Protein AF-0000000085160856 (afdb_homodimer)

Sequence (768 aa):
MNTCNDEFLLESISYFDVLEQMQDGIFIVDRDFTIRYWNPAAEQILGYPAREVCGWACSTLGPLCKRDASGNPLCGEGICPLALSVKGGYTGRYPSYVFMRTADGREVPLSLSVSTLKNKEGQVVGGIGMFRDMSEEYGQLKLVSEIQKTMVTTEPFAVGHLRISTLFHPLEVTGGDYVEAFRTDTGLLVASSADATGHGVSAALFAMIYKTLFHGSLKSTYSPAKMLELINRDFIQTSTVEGYYLTASIIVMDPKKRTGYFASAGHPMALIFRRRHGVLVPEPIRERSFMIGMVENCKYQEIPFSLDPGDILFLASDGVYEAEDANGIPFEIEGVTAFFADWITEEERNLEDLYQVLKSRNPLGQLADDVSALMIESDNIEGLMNTCNDEFLLESISYFDVLEQMQDGIFIVDRDFTIRYWNPAAEQILGYPAREVCGWACSTLGPLCKRDASGNPLCGEGICPLALSVKGGYTGRYPSYVFMRTADGREVPLSLSVSTLKNKEGQVVGGIGMFRDMSEEYGQLKLVSEIQKTMVTTEPFAVGHLRISTLFHPLEVTGGDYVEAFRTDTGLLVASSADATGHGVSAALFAMIYKTLFHGSLKSTYSPAKMLELINRDFIQTSTVEGYYLTASIIVMDPKKRTGYFASAGHPMALIFRRRHGVLVPEPIRERSFMIGMVENCKYQEIPFSLDPGDILFLASDGVYEAEDANGIPFEIEGVTAFFADWITEEERNLEDLYQVLKSRNPLGQLADDVSALMIESDNIEGL

Secondary structure (DSSP, 8-state):
---S-HHHHHHH--HHHHHHT-SSEEEEEETT-BEEEE-HHHHHHH---HHHHTT-B-STTSTT--B-TTS-B--STTT-HHHHHHHH---EE-SS-EEEE-TTS-EEEEEEEEEEEE-TTS-EEEEEEEEEE-HHHHHHHHHHHHHHHTTS--S-EEETTEEEEEEEE-SSSS-SEEEEEEE-TTS-EEEEEEEESS-HHHHHHHHHHHHHHHHHHTTT---HHHHHHHHHHHHHHH---TT--EEEEEEEEETTTTEEEEEEEBPPPEEEEEEETTEEEEEEE----PPBTTSTT-----EEEE--TT-EEEEE-HHHHH-B-TTS-B-HHHHHHHHHTT--TTSS--HHHHHHHHHHTSTT---SS-EEEEEEEEPS----/-----HHHHHHH--HHHHHHT-SSEEEEEETT-BEEEE-HHHHHHH---HHHHTT-B-STTSTT--B-TTS-B--STTT-HHHHHHHH---EE-SS-EEEE-TTS-EEEEEEEEEEEE-TTS-EEEEEEEEEE-HHHHHHHHHHHHHHHTTS--S-EEETTEEEEEEEE-SSSS-SEEEEEEE-TTS-EEEEEEEESS-HHHHHHHHHHHHHHHHHHTTT---HHHHHHHHHHHHHHH---TT--EEEEEEEEETTTTEEEEEEEBPPPEEEEEEETTEEEEEEE----PPBTTSTT-----EEEE--TT-EEEEE-HHHHT-B-TTS-B-HHHHHHHHHTT--TTSS--HHHHHHHHHHTSTT---SS-EEEEEEEEPS----

Nearest PDB structures (foldseek):
  3es2-assembly1_A  TM=8.163E-01  e=1.462E-13  Pseudomonas aeruginosa
  3f79-assembly3_E  TM=7.948E-01  e=4.057E-13  Pseudomonas aeruginosa
  3f7a-assembly1_B  TM=8.160E-01  e=6.758E-13  Pseudomonas aeruginosa
  3f7a-assembly1_A  TM=8.160E-01  e=9.710E-12  Pseudomonas aeruginosa
  3f79-assembly1_A  TM=7.877E-01  e=6.909E-12  Pseudomonas aeruginosa

Foldseek 3Di:
DPDDPCVVCVPPHDVVNVQQPDQWWKWWAWLQQFTQDTHVNNCVVQVDDPVRRHRDHQACPDQFFKAAPVRHTQGDPPRNQFNCQLPPNDWFKDPAWIWGHHPVGDIFTKTKTKHFDADPVRHTTTMMIIIDGCRVVLVVLLVLLVVLVVQAPPDWDDAAQKIKDKDWDFLHSAALKGWDWDADPVRKIKIKIKGKPDTDPVSSVVSVLLSVLLVVLVVPDLQFQSSLLSSLQVCVVVDVDPPIFMKMKMWIGRNNQQKTKIKIAQFDWKWKFDQDPNWTDTDTDDFYHHTRNPDRSTTIDIDIDGDDAFMKIKGKGVLLQLQAAQVRHGCHPVVVRVVCGNPDPPPPDDCVVSLVVSLVRYPNSRGPGIIMMMMMTGHNDDND/DPDDPCVVCVPPHDVVNVQQPDQWWKWWAWLQQFTQDTHVNNCVQQVDDPVRRHRDHQACPDQFFKAAPVRHTQGDPPRNQFNCQLPPNDWFKDPAWIWGHHPVGDIFTKTKTKHFDADPVRHTTTMMIIIDGCRPVLVVLLVLLVVLVVQADPDWDDAAQKIKDKDWDFLHSAALKGWDWDADPVRKIKIKIKGKPDTDPVSSVVSVLLSVLLVVLVVPDLQFQVSLLSSLQVCCVVDVDPPIFMKMKMWIGRNNQQKTKIKIAQFDWKWKFDQDPNWTDTDTDDFYHHTRNPDRRTTIDIDIDGDDAFMKIKGKGVLLQLQAAQVRHGCHPVVVRVVCGNPDDPDPDDCVVSLVVSLVRYPNSRGPGIIMMMMMTGHNDDND

Organism: Gracilinema caldarium (strain ATCC 51460 / DSM 7334 / H1) (NCBI:txid744872)

Structure (mmCIF, N/CA/C/O backbone):
data_AF-0000000085160856-model_v1
#
loop_
_entity.id
_entity.type
_entity.pdbx_description
1 polymer 'PAS/PAC sensor protein'
#
loop_
_atom_site.group_PDB
_atom_site.id
_atom_site.type_symbol
_atom_site.label_atom_id
_atom_site.label_alt_id
_atom_site.label_comp_id
_atom_site.label_asym_id
_atom_site.label_entity_id
_atom_site.label_seq_id
_atom_site.pdbx_PDB_ins_code
_atom_site.Cartn_x
_atom_site.Cartn_y
_atom_site.Cartn_z
_atom_site.occupancy
_atom_site.B_iso_or_equiv
_atom_site.auth_seq_id
_atom_site.auth_comp_id
_atom_site.auth_asym_id
_atom_site.auth_atom_id
_atom_site.pdbx_PDB_model_num
ATOM 1 N N . MET A 1 1 ? 2.932 -41.906 -2.943 1 34.97 1 MET A N 1
ATOM 2 C CA . MET A 1 1 ? 1.975 -41.531 -3.98 1 34.97 1 MET A CA 1
ATOM 3 C C . MET A 1 1 ? 0.656 -41.062 -3.365 1 34.97 1 MET A C 1
ATOM 5 O O . MET A 1 1 ? -0.071 -41.875 -2.779 1 34.97 1 MET A O 1
ATOM 9 N N . ASN A 1 2 ? 0.631 -40.031 -2.766 1 43.91 2 ASN A N 1
ATOM 10 C CA . ASN A 1 2 ? -0.532 -39.375 -2.15 1 43.91 2 ASN A CA 1
ATOM 11 C C . ASN A 1 2 ? -1.707 -39.312 -3.121 1 43.91 2 ASN A C 1
ATOM 13 O O . ASN A 1 2 ? -1.988 -38.25 -3.678 1 43.91 2 ASN A O 1
ATOM 17 N N . THR A 1 3 ? -1.732 -40.219 -4.078 1 47.34 3 THR A N 1
ATOM 18 C CA . THR A 1 3 ? -2.492 -40.156 -5.32 1 47.34 3 THR A CA 1
ATOM 19 C C . THR A 1 3 ? -3.988 -40.062 -5.035 1 47.34 3 THR A C 1
ATOM 21 O O . THR A 1 3 ? -4.559 -40.938 -4.391 1 47.34 3 THR A O 1
ATOM 24 N N . CYS A 1 4 ? -4.418 -38.938 -4.648 1 52.81 4 CYS A N 1
ATOM 25 C CA . CYS A 1 4 ? -5.844 -38.781 -4.906 1 52.81 4 CYS A CA 1
ATOM 26 C C . CYS A 1 4 ? -6.297 -39.719 -6.031 1 52.81 4 CYS A C 1
ATOM 28 O O . CYS A 1 4 ? -5.484 -40.156 -6.84 1 52.81 4 CYS A O 1
ATOM 30 N N . ASN A 1 5 ? -7.629 -40.031 -6.137 1 50.84 5 ASN A N 1
ATOM 31 C CA . ASN A 1 5 ? -8.258 -40.969 -7.047 1 50.84 5 ASN A CA 1
ATOM 32 C C . ASN A 1 5 ? -7.727 -40.812 -8.469 1 50.84 5 ASN A C 1
ATOM 34 O O . ASN A 1 5 ? -8.039 -39.844 -9.156 1 50.84 5 ASN A O 1
ATOM 38 N N . ASP A 1 6 ? -6.512 -41.344 -8.711 1 53.41 6 ASP A N 1
ATOM 39 C CA . ASP A 1 6 ? -5.773 -41.625 -9.938 1 53.41 6 ASP A CA 1
ATOM 40 C C . ASP A 1 6 ? -6.723 -41.844 -11.117 1 53.41 6 ASP A C 1
ATOM 42 O O . ASP A 1 6 ? -6.438 -41.406 -12.234 1 53.41 6 ASP A O 1
ATOM 46 N N . GLU A 1 7 ? -7.75 -42.531 -10.711 1 54.31 7 GLU A N 1
ATOM 47 C CA . GLU A 1 7 ? -8.516 -42.969 -11.875 1 54.31 7 GLU A CA 1
ATOM 48 C C . GLU A 1 7 ? -9.148 -41.781 -12.594 1 54.31 7 GLU A C 1
ATOM 50 O O . GLU A 1 7 ? -9.234 -41.781 -13.828 1 54.31 7 GLU A O 1
ATOM 55 N N . PHE A 1 8 ? -9.562 -40.906 -11.914 1 49.81 8 PHE A N 1
ATOM 56 C CA . PHE A 1 8 ? -10.211 -39.781 -12.539 1 49.81 8 PHE A CA 1
ATOM 57 C C . PHE A 1 8 ? -9.242 -39.031 -13.453 1 49.81 8 PHE A C 1
ATOM 59 O O . PHE A 1 8 ? -9.547 -38.812 -14.633 1 49.81 8 PHE A O 1
ATOM 66 N N . LEU A 1 9 ? -8.062 -38.438 -12.875 1 57.94 9 LEU A N 1
ATOM 67 C CA . LEU A 1 9 ? -7.125 -37.719 -13.719 1 57.94 9 LEU A CA 1
ATOM 68 C C . LEU A 1 9 ? -6.543 -38.625 -14.797 1 57.94 9 LEU A C 1
ATOM 70 O O . LEU A 1 9 ? -6.113 -38.156 -15.844 1 57.94 9 LEU A O 1
ATOM 74 N N . LEU A 1 10 ? -6.562 -39.938 -14.547 1 53.62 10 LEU A N 1
ATOM 75 C CA . LEU A 1 10 ? -5.969 -40.875 -15.477 1 53.62 10 LEU A CA 1
ATOM 76 C C . LEU A 1 10 ? -6.895 -41.125 -16.656 1 53.62 10 LEU A C 1
ATOM 78 O O . LEU A 1 10 ? -6.43 -41.406 -17.766 1 53.62 10 LEU A O 1
ATOM 82 N N . GLU A 1 11 ? -8.141 -41.031 -16.422 1 57 11 GLU A N 1
ATOM 83 C CA . GLU A 1 11 ? -8.992 -41.5 -17.516 1 57 11 GLU A CA 1
ATOM 84 C C . GLU A 1 11 ? -9.469 -40.312 -18.375 1 57 11 GLU A C 1
ATOM 86 O O . GLU A 1 11 ? -9.57 -40.438 -19.594 1 57 11 GLU A O 1
ATOM 91 N N . SER A 1 12 ? -9.641 -39.219 -17.75 1 59.31 12 SER A N 1
ATOM 92 C CA . SER A 1 12 ? -10.352 -38.188 -18.5 1 59.31 12 SER A CA 1
ATOM 93 C C . SER A 1 12 ? -9.438 -37 -18.812 1 59.31 12 SER A C 1
ATOM 95 O O . SER A 1 12 ? -9.688 -36.25 -19.766 1 59.31 12 SER A O 1
ATOM 97 N N . ILE A 1 13 ? -8.352 -36.875 -18.094 1 72.75 13 ILE A N 1
ATOM 98 C CA . ILE A 1 13 ? -7.512 -35.688 -18.25 1 72.75 13 ILE A CA 1
ATOM 99 C C . ILE A 1 13 ? -6.055 -36.062 -17.969 1 72.75 13 ILE A C 1
ATOM 101 O O . ILE A 1 13 ? -5.773 -36.938 -17.156 1 72.75 13 ILE A O 1
ATOM 105 N N . SER A 1 14 ? -5.168 -35.469 -18.812 1 79.19 14 SER A N 1
ATOM 106 C CA . SER A 1 14 ? -3.752 -35.594 -18.5 1 79.19 14 SER A CA 1
ATOM 107 C C . SER A 1 14 ? -3.26 -34.406 -17.672 1 79.19 14 SER A C 1
ATOM 109 O O . SER A 1 14 ? -3.879 -33.344 -17.688 1 79.19 14 SER A O 1
ATOM 111 N N . TYR A 1 15 ? -2.236 -34.656 -16.891 1 84.88 15 TYR A N 1
ATOM 112 C CA . TYR A 1 15 ? -1.632 -33.562 -16.125 1 84.88 15 TYR A CA 1
ATOM 113 C C . TYR A 1 15 ? -1.113 -32.469 -17.047 1 84.88 15 TYR A C 1
ATOM 115 O O . TYR A 1 15 ? -0.994 -31.297 -16.641 1 84.88 15 TYR A O 1
ATOM 123 N N . PHE A 1 16 ? -0.805 -32.875 -18.219 1 84.56 16 PHE A N 1
ATOM 124 C CA . PHE A 1 16 ? -0.501 -31.891 -19.25 1 84.56 16 PHE A CA 1
ATOM 125 C C . PHE A 1 16 ? -1.675 -30.938 -19.453 1 84.56 16 PHE A C 1
ATOM 127 O O . PHE A 1 16 ? -1.49 -29.719 -19.531 1 84.56 16 PHE A O 1
ATOM 134 N N . ASP A 1 17 ? -2.857 -31.5 -19.547 1 86.19 17 ASP A N 1
ATOM 135 C CA . ASP A 1 17 ? -4.059 -30.688 -19.734 1 86.19 17 ASP A CA 1
ATOM 136 C C . ASP A 1 17 ? -4.242 -29.703 -18.578 1 86.19 17 ASP A C 1
ATOM 138 O O . ASP A 1 17 ? -4.711 -28.578 -18.797 1 86.19 17 ASP A O 1
ATOM 142 N N . VAL A 1 18 ? -3.867 -30.094 -17.438 1 87.88 18 VAL A N 1
ATOM 143 C CA . VAL A 1 18 ? -3.986 -29.234 -16.25 1 87.88 18 VAL A CA 1
ATOM 144 C C . VAL A 1 18 ? -3.074 -28.016 -16.406 1 87.88 18 VAL A C 1
ATOM 146 O O . VAL A 1 18 ? -3.523 -26.875 -16.281 1 87.88 18 VAL A O 1
ATOM 149 N N . LEU A 1 19 ? -1.826 -28.219 -16.734 1 90.38 19 LEU A N 1
ATOM 150 C CA . LEU A 1 19 ? -0.858 -27.141 -16.906 1 90.38 19 LEU A CA 1
ATOM 151 C C . LEU A 1 19 ? -1.303 -26.188 -18 1 90.38 19 LEU A C 1
ATOM 153 O O . LEU A 1 19 ? -1.124 -24.969 -17.875 1 90.38 19 LEU A O 1
ATOM 157 N N . GLU A 1 20 ? -1.947 -26.766 -19.016 1 90.31 20 GLU A N 1
ATOM 158 C CA . GLU A 1 20 ? -2.377 -25.984 -20.156 1 90.31 20 GLU A CA 1
ATOM 159 C C . GLU A 1 20 ? -3.527 -25.047 -19.797 1 90.31 20 GLU A C 1
ATOM 161 O O . GLU A 1 20 ? -3.764 -24.062 -20.484 1 90.31 20 GLU A O 1
ATOM 166 N N . GLN A 1 21 ? -4.184 -25.406 -18.766 1 88.81 21 GLN A N 1
ATOM 167 C CA . GLN A 1 21 ? -5.398 -24.656 -18.469 1 88.81 21 GLN A CA 1
ATOM 168 C C . GLN A 1 21 ? -5.25 -23.844 -17.188 1 88.81 21 GLN A C 1
ATOM 170 O O . GLN A 1 21 ? -6.23 -23.312 -16.672 1 88.81 21 GLN A O 1
ATOM 175 N N . MET A 1 22 ? -4.031 -23.734 -16.703 1 91.06 22 MET A N 1
ATOM 176 C CA . MET A 1 22 ? -3.738 -22.875 -15.555 1 91.06 22 MET A CA 1
ATOM 177 C C . MET A 1 22 ? -3.646 -21.422 -15.984 1 91.06 22 MET A C 1
ATOM 179 O O . MET A 1 22 ? -3.434 -21.125 -17.156 1 91.06 22 MET A O 1
ATOM 183 N N . GLN A 1 23 ? -3.756 -20.531 -14.969 1 91 23 GLN A N 1
ATOM 184 C CA . GLN A 1 23 ? -3.912 -19.109 -15.289 1 91 23 GLN A CA 1
ATOM 185 C C . GLN A 1 23 ? -2.586 -18.375 -15.156 1 91 23 GLN A C 1
ATOM 187 O O . GLN A 1 23 ? -2.441 -17.25 -15.656 1 91 23 GLN A O 1
ATOM 192 N N . ASP A 1 24 ? -1.649 -18.969 -14.508 1 93.5 24 ASP A N 1
ATOM 193 C CA . ASP A 1 24 ? -0.328 -18.344 -14.398 1 93.5 24 ASP A CA 1
ATOM 194 C C . ASP A 1 24 ? 0.625 -18.922 -15.453 1 93.5 24 ASP A C 1
ATOM 196 O O . ASP A 1 24 ? 0.447 -20.047 -15.914 1 93.5 24 ASP A O 1
ATOM 200 N N . GLY A 1 25 ? 1.523 -18.031 -15.805 1 95.38 25 GLY A N 1
ATOM 201 C CA . GLY A 1 25 ? 2.533 -18.516 -16.734 1 95.38 25 GLY A CA 1
ATOM 202 C C . GLY A 1 25 ? 3.447 -19.562 -16.125 1 95.38 25 GLY A C 1
ATOM 203 O O . GLY A 1 25 ? 3.902 -19.406 -14.984 1 95.38 25 GLY A O 1
ATOM 204 N N . ILE A 1 26 ? 3.666 -20.625 -16.906 1 95.06 26 ILE A N 1
ATOM 205 C CA . ILE A 1 26 ? 4.547 -21.703 -16.484 1 95.06 26 ILE A CA 1
ATOM 206 C C . ILE A 1 26 ? 5.543 -22.031 -17.594 1 95.06 26 ILE A C 1
ATOM 208 O O . ILE A 1 26 ? 5.16 -22.156 -18.766 1 95.06 26 ILE A O 1
ATOM 212 N N . PHE A 1 27 ? 6.777 -22.203 -17.188 1 93.69 27 PHE A N 1
ATOM 213 C CA . PHE A 1 27 ? 7.781 -22.672 -18.141 1 93.69 27 PHE A CA 1
ATOM 214 C C . PHE A 1 27 ? 8.766 -23.609 -17.453 1 93.69 27 PHE A C 1
ATOM 216 O O . PHE A 1 27 ? 8.945 -23.562 -16.234 1 93.69 27 PHE A O 1
ATOM 223 N N . ILE A 1 28 ? 9.289 -24.469 -18.234 1 92.5 28 ILE A N 1
ATOM 224 C CA . ILE A 1 28 ? 10.258 -25.453 -17.75 1 92.5 28 ILE A CA 1
ATOM 225 C C . ILE A 1 28 ? 11.539 -25.344 -18.578 1 92.5 28 ILE A C 1
ATOM 227 O O . ILE A 1 28 ? 11.492 -25.234 -19.812 1 92.5 28 ILE A O 1
ATOM 231 N N . VAL A 1 29 ? 12.602 -25.359 -17.844 1 90.5 29 VAL A N 1
ATOM 232 C CA . VAL A 1 29 ? 13.898 -25.406 -18.516 1 90.5 29 VAL A CA 1
ATOM 233 C C . VAL A 1 29 ? 14.625 -26.703 -18.156 1 90.5 29 VAL A C 1
ATOM 235 O O . VAL A 1 29 ? 14.375 -27.281 -17.109 1 90.5 29 VAL A O 1
ATOM 238 N N . ASP A 1 30 ? 15.492 -27.109 -19.094 1 88.81 30 ASP A N 1
ATOM 239 C CA . ASP A 1 30 ? 16.359 -28.234 -18.781 1 88.81 30 ASP A CA 1
ATOM 240 C C . ASP A 1 30 ? 17.625 -27.781 -18.078 1 88.81 30 ASP A C 1
ATOM 242 O O . ASP A 1 30 ? 17.734 -26.625 -17.656 1 88.81 30 ASP A O 1
ATOM 246 N N . ARG A 1 31 ? 18.578 -28.656 -17.844 1 87.06 31 ARG A N 1
ATOM 247 C CA . ARG A 1 31 ? 19.781 -28.375 -17.078 1 87.06 31 ARG A CA 1
ATOM 248 C C . ARG A 1 31 ? 20.656 -27.344 -17.781 1 87.06 31 ARG A C 1
ATOM 250 O O . ARG A 1 31 ? 21.484 -26.688 -17.156 1 87.06 31 ARG A O 1
ATOM 257 N N . ASP A 1 32 ? 20.5 -27.234 -19.078 1 86 32 ASP A N 1
ATOM 258 C CA . ASP A 1 32 ? 21.281 -26.281 -19.859 1 86 32 ASP A CA 1
ATOM 259 C C . ASP A 1 32 ? 20.516 -24.969 -20.047 1 86 32 ASP A C 1
ATOM 261 O O . ASP A 1 32 ? 20.906 -24.125 -20.844 1 86 32 ASP A O 1
ATOM 265 N N . PHE A 1 33 ? 19.281 -24.875 -19.484 1 88.44 33 PHE A N 1
ATOM 266 C CA . PHE A 1 33 ? 18.453 -23.672 -19.453 1 88.44 33 PHE A CA 1
ATOM 267 C C . PHE A 1 33 ? 17.797 -23.422 -20.812 1 88.44 33 PHE A C 1
ATOM 269 O O . PHE A 1 33 ? 17.594 -22.281 -21.203 1 88.44 33 PHE A O 1
ATOM 276 N N . THR A 1 34 ? 17.656 -24.516 -21.453 1 89.06 34 THR A N 1
ATOM 277 C CA . THR A 1 34 ? 16.812 -24.453 -22.656 1 89.06 34 THR A CA 1
ATOM 278 C C . THR A 1 34 ? 15.344 -24.609 -22.281 1 89.06 34 THR A C 1
ATOM 280 O O . THR A 1 34 ? 14.977 -25.531 -21.547 1 89.06 34 THR A O 1
ATOM 283 N N . ILE A 1 35 ? 14.516 -23.766 -22.766 1 91.5 35 ILE A N 1
ATOM 284 C CA . ILE A 1 35 ? 13.086 -23.828 -22.453 1 91.5 35 ILE A CA 1
ATOM 285 C C . ILE A 1 35 ? 12.453 -25.031 -23.141 1 91.5 35 ILE A C 1
ATOM 287 O O . ILE A 1 35 ? 12.547 -25.172 -24.375 1 91.5 35 ILE A O 1
ATOM 291 N N . ARG A 1 36 ? 11.797 -25.844 -22.359 1 91 36 ARG A N 1
ATOM 292 C CA . ARG A 1 36 ? 11.25 -27.094 -22.875 1 91 36 ARG A CA 1
ATOM 293 C C . ARG A 1 36 ? 9.727 -27.094 -22.797 1 91 36 ARG A C 1
ATOM 295 O O . ARG A 1 36 ? 9.07 -27.953 -23.391 1 91 36 ARG A O 1
ATOM 302 N N . TYR A 1 37 ? 9.234 -26.156 -22.094 1 91.88 37 TYR A N 1
ATOM 303 C CA . TYR A 1 37 ? 7.789 -26.047 -21.938 1 91.88 37 TYR A CA 1
ATOM 304 C C . TYR A 1 37 ? 7.375 -24.609 -21.703 1 91.88 37 TYR A C 1
ATOM 306 O O . TYR A 1 37 ? 8.078 -23.859 -21.031 1 91.88 37 TYR A O 1
ATOM 314 N N . TRP A 1 38 ? 6.32 -24.312 -22.266 1 94.19 38 TRP A N 1
ATOM 315 C CA . TRP A 1 38 ? 5.715 -22.984 -22.234 1 94.19 38 TRP A CA 1
ATOM 316 C C . TRP A 1 38 ? 4.195 -23.078 -22.344 1 94.19 38 TRP A C 1
ATOM 318 O O . TRP A 1 38 ? 3.666 -23.578 -23.344 1 94.19 38 TRP A O 1
ATOM 328 N N . ASN A 1 39 ? 3.494 -22.672 -21.266 1 93.88 39 ASN A N 1
ATOM 329 C CA . ASN A 1 39 ? 2.061 -22.938 -21.297 1 93.88 39 ASN A CA 1
ATOM 330 C C . ASN A 1 39 ? 1.289 -21.781 -21.938 1 93.88 39 ASN A C 1
ATOM 332 O O . ASN A 1 39 ? 1.854 -20.719 -22.188 1 93.88 39 ASN A O 1
ATOM 336 N N . PRO A 1 40 ? 0.016 -21.969 -22.203 1 94.38 40 PRO A N 1
ATOM 337 C CA . PRO A 1 40 ? -0.807 -20.953 -22.875 1 94.38 40 PRO A CA 1
ATOM 338 C C . PRO A 1 40 ? -0.885 -19.656 -22.078 1 94.38 40 PRO A C 1
ATOM 340 O O . PRO A 1 40 ? -0.9 -18.562 -22.656 1 94.38 40 PRO A O 1
ATOM 343 N N . ALA A 1 41 ? -0.944 -19.75 -20.781 1 95.12 41 ALA A N 1
ATOM 344 C CA . ALA A 1 41 ? -0.984 -18.531 -19.969 1 95.12 41 ALA A CA 1
ATOM 345 C C . ALA A 1 41 ? 0.265 -17.688 -20.172 1 95.12 41 ALA A C 1
ATOM 347 O O . ALA A 1 41 ? 0.182 -16.469 -20.266 1 95.12 41 ALA A O 1
ATOM 348 N N . ALA A 1 42 ? 1.423 -18.328 -20.234 1 96.31 42 ALA A N 1
ATOM 349 C CA . ALA A 1 42 ? 2.666 -17.625 -20.516 1 96.31 42 ALA A CA 1
ATOM 350 C C . ALA A 1 42 ? 2.6 -16.922 -21.875 1 96.31 42 ALA A C 1
ATOM 352 O O . ALA A 1 42 ? 3.018 -15.766 -22.016 1 96.31 42 ALA A O 1
ATOM 353 N N . GLU A 1 43 ? 2.078 -17.625 -22.844 1 96.44 43 GLU A N 1
ATOM 354 C CA . GLU A 1 43 ? 1.892 -17.062 -24.172 1 96.44 43 GLU A CA 1
ATOM 355 C C . GLU A 1 43 ? 0.988 -15.836 -24.125 1 96.44 43 GLU A C 1
ATOM 357 O O . GLU A 1 43 ? 1.28 -14.812 -24.766 1 96.44 43 GLU A O 1
ATOM 362 N N . GLN A 1 44 ? -0.015 -15.961 -23.438 1 95.06 44 GLN A N 1
ATOM 363 C CA . GLN A 1 44 ? -0.984 -14.867 -23.359 1 95.06 44 GLN A CA 1
ATOM 364 C C . GLN A 1 44 ? -0.384 -13.656 -22.656 1 95.06 44 GLN A C 1
ATOM 366 O O . GLN A 1 44 ? -0.605 -12.516 -23.078 1 95.06 44 GLN A O 1
ATOM 371 N N . ILE A 1 45 ? 0.352 -13.867 -21.625 1 95.88 45 ILE A N 1
ATOM 372 C CA . ILE A 1 45 ? 0.899 -12.789 -20.812 1 95.88 45 ILE A CA 1
ATOM 373 C C . ILE A 1 45 ? 2.016 -12.078 -21.562 1 95.88 45 ILE A C 1
ATOM 375 O O . ILE A 1 45 ? 2.066 -10.852 -21.594 1 95.88 45 ILE A O 1
ATOM 379 N N . LEU A 1 46 ? 2.879 -12.875 -22.219 1 96.62 46 LEU A N 1
ATOM 380 C CA . LEU A 1 46 ? 4.09 -12.273 -22.766 1 96.62 46 LEU A CA 1
ATOM 381 C C . LEU A 1 46 ? 3.986 -12.141 -24.281 1 96.62 46 LEU A C 1
ATOM 383 O O . LEU A 1 46 ? 4.773 -11.414 -24.906 1 96.62 46 LEU A O 1
ATOM 387 N N . GLY A 1 47 ? 3.045 -12.844 -24.875 1 96.44 47 GLY A N 1
ATOM 388 C CA . GLY A 1 47 ? 2.789 -12.68 -26.297 1 96.44 47 GLY A CA 1
ATOM 389 C C . GLY A 1 47 ? 3.682 -13.555 -27.172 1 96.44 47 GLY A C 1
ATOM 390 O O . GLY A 1 47 ? 3.689 -13.414 -28.391 1 96.44 47 GLY A O 1
ATOM 391 N N . TYR A 1 48 ? 4.492 -14.453 -26.609 1 95.25 48 TYR A N 1
ATOM 392 C CA . TYR A 1 48 ? 5.34 -15.375 -27.359 1 95.25 48 TYR A CA 1
ATOM 393 C C . TYR A 1 48 ? 4.707 -16.75 -27.422 1 95.25 48 TYR A C 1
ATOM 395 O O . TYR A 1 48 ? 4.492 -17.406 -26.406 1 95.25 48 TYR A O 1
ATOM 403 N N . PRO A 1 49 ? 4.449 -17.219 -28.625 1 94.56 49 PRO A N 1
ATOM 404 C CA . PRO A 1 49 ? 3.883 -18.562 -28.703 1 94.56 49 PRO A CA 1
ATOM 405 C C . PRO A 1 49 ? 4.887 -19.656 -28.328 1 94.56 49 PRO A C 1
ATOM 407 O O . PRO A 1 49 ? 6.09 -19.484 -28.562 1 94.56 49 PRO A O 1
ATOM 410 N N . ALA A 1 50 ? 4.359 -20.688 -27.844 1 93.62 50 ALA A N 1
ATOM 411 C CA . ALA A 1 50 ? 5.191 -21.812 -27.391 1 93.62 50 ALA A CA 1
ATOM 412 C C . ALA A 1 50 ? 6.094 -22.297 -28.516 1 93.62 50 ALA A C 1
ATOM 414 O O . ALA A 1 50 ? 7.262 -22.625 -28.297 1 93.62 50 ALA A O 1
ATOM 415 N N . ARG A 1 51 ? 5.586 -22.297 -29.688 1 91 51 ARG A N 1
ATOM 416 C CA . ARG A 1 51 ? 6.328 -22.812 -30.844 1 91 51 ARG A CA 1
ATOM 417 C C . ARG A 1 51 ? 7.594 -22 -31.094 1 91 51 ARG A C 1
ATOM 419 O O . ARG A 1 51 ? 8.586 -22.516 -31.594 1 91 51 ARG A O 1
ATOM 426 N N . GLU A 1 52 ? 7.586 -20.828 -30.75 1 91.19 52 GLU A N 1
ATOM 427 C CA . GLU A 1 52 ? 8.734 -19.938 -30.922 1 91.19 52 GLU A CA 1
ATOM 428 C C . GLU A 1 52 ? 9.688 -20.031 -29.734 1 91.19 52 GLU A C 1
ATOM 430 O O . GLU A 1 52 ? 10.906 -20.078 -29.906 1 91.19 52 GLU A O 1
ATOM 435 N N . VAL A 1 53 ? 9.203 -20.078 -28.547 1 92.56 53 VAL A N 1
ATOM 436 C CA . VAL A 1 53 ? 9.953 -19.922 -27.297 1 92.56 53 VAL A CA 1
ATOM 437 C C . VAL A 1 53 ? 10.664 -21.234 -26.969 1 92.56 53 VAL A C 1
ATOM 439 O O . VAL A 1 53 ? 11.773 -21.234 -26.422 1 92.56 53 VAL A O 1
ATOM 442 N N . CYS A 1 54 ? 10 -22.281 -27.297 1 90.38 54 CYS A N 1
ATOM 443 C CA . CYS A 1 54 ? 10.602 -23.578 -27.016 1 90.38 54 CYS A CA 1
ATOM 444 C C . CYS A 1 54 ? 11.906 -23.75 -27.781 1 90.38 54 CYS A C 1
ATOM 446 O O . CYS A 1 54 ? 11.945 -23.578 -29 1 90.38 54 CYS A O 1
ATOM 448 N N . GLY A 1 55 ? 12.922 -24 -27.047 1 88.62 55 GLY A N 1
ATOM 449 C CA . GLY A 1 55 ? 14.242 -24.109 -27.641 1 88.62 55 GLY A CA 1
ATOM 450 C C . GLY A 1 55 ? 15.125 -22.906 -27.375 1 88.62 55 GLY A C 1
ATOM 451 O O . GLY A 1 55 ? 16.344 -22.984 -27.547 1 88.62 55 GLY A O 1
ATOM 452 N N . TRP A 1 56 ? 14.453 -21.875 -27.016 1 89.94 56 TRP A N 1
ATOM 453 C CA . TRP A 1 56 ? 15.242 -2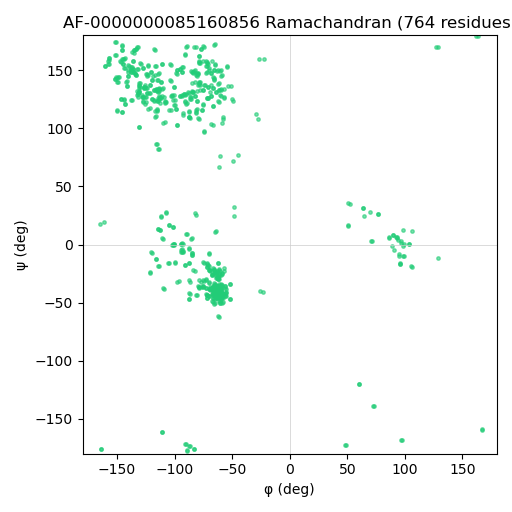0.703 -26.656 1 89.94 56 TRP A CA 1
ATOM 454 C C . TRP A 1 56 ? 16.062 -20.953 -25.406 1 89.94 56 TRP A C 1
ATOM 456 O O . TRP A 1 56 ? 15.656 -21.734 -24.531 1 89.94 56 TRP A O 1
ATOM 466 N N . ALA A 1 57 ? 17.203 -20.297 -25.312 1 87 57 ALA A N 1
ATOM 467 C CA . ALA A 1 57 ? 17.984 -20.266 -24.062 1 87 57 ALA A CA 1
ATOM 468 C C . ALA A 1 57 ? 17.422 -19.203 -23.109 1 87 57 ALA A C 1
ATOM 470 O O . ALA A 1 57 ? 17.109 -18.094 -23.516 1 87 57 ALA A O 1
ATOM 471 N N . CYS A 1 58 ? 17.156 -19.625 -21.922 1 85.38 58 CYS A N 1
ATOM 472 C CA . CYS A 1 58 ? 16.875 -18.656 -20.875 1 85.38 58 CYS A CA 1
ATOM 473 C C . CYS A 1 58 ? 18.141 -17.953 -20.406 1 85.38 58 CYS A C 1
ATOM 475 O O . CYS A 1 58 ? 18.922 -18.531 -19.641 1 85.38 58 CYS A O 1
ATOM 477 N N . SER A 1 59 ? 18.453 -16.766 -20.906 1 76.75 59 SER A N 1
ATOM 478 C CA . SER A 1 59 ? 19.734 -16.109 -20.656 1 76.75 59 SER A CA 1
ATOM 479 C C . SER A 1 59 ? 19.578 -14.602 -20.562 1 76.75 59 SER A C 1
ATOM 481 O O . SER A 1 59 ? 18.5 -14.07 -20.828 1 76.75 59 SER A O 1
ATOM 483 N N . THR A 1 60 ? 20.609 -14.023 -20.188 1 73.44 60 THR A N 1
ATOM 484 C CA . THR A 1 60 ? 20.672 -12.578 -20.016 1 73.44 60 THR A CA 1
ATOM 485 C C . THR A 1 60 ? 20.453 -11.859 -21.344 1 73.44 60 THR A C 1
ATOM 487 O O . THR A 1 60 ? 19.953 -10.727 -21.375 1 73.44 60 THR A O 1
ATOM 490 N N . LEU A 1 61 ? 20.703 -12.523 -22.312 1 71.88 61 LEU A N 1
ATOM 491 C CA . LEU A 1 61 ? 20.688 -11.852 -23.609 1 71.88 61 LEU A CA 1
ATOM 492 C C . LEU A 1 61 ? 19.406 -12.164 -24.359 1 71.88 61 LEU A C 1
ATOM 494 O O . LEU A 1 61 ? 19.172 -11.617 -25.438 1 71.88 61 LEU A O 1
ATOM 498 N N . GLY A 1 62 ? 18.609 -12.883 -23.828 1 79.31 62 GLY A N 1
ATOM 499 C CA . GLY A 1 62 ? 17.422 -13.305 -24.547 1 79.31 62 GLY A CA 1
ATOM 500 C C . GLY A 1 62 ? 16.25 -12.375 -24.344 1 79.31 62 GLY A C 1
ATOM 501 O O . GLY A 1 62 ? 16.25 -11.539 -23.422 1 79.31 62 GLY A O 1
ATOM 502 N N . PRO A 1 63 ? 15.289 -12.523 -25.219 1 84.88 63 PRO A N 1
ATOM 503 C CA . PRO A 1 63 ? 14.094 -11.688 -25.156 1 84.88 63 PRO A CA 1
ATOM 504 C C . PRO A 1 63 ? 13.312 -11.891 -23.859 1 84.88 63 PRO A C 1
ATOM 506 O O . PRO A 1 63 ? 12.531 -11.023 -23.453 1 84.88 63 PRO A O 1
ATOM 509 N N . LEU A 1 64 ? 13.609 -12.945 -23.188 1 90.94 64 LEU A N 1
ATOM 510 C CA . LEU A 1 64 ? 12.836 -13.266 -21.984 1 90.94 64 LEU A CA 1
ATOM 511 C C . LEU A 1 64 ? 13.641 -12.953 -20.719 1 90.94 64 LEU A C 1
ATOM 513 O O . LEU A 1 64 ? 13.305 -13.43 -19.641 1 90.94 64 LEU A O 1
ATOM 517 N N . CYS A 1 65 ? 14.656 -12.18 -20.906 1 91.94 65 CYS A N 1
ATOM 518 C CA . CYS A 1 65 ? 15.461 -11.812 -19.75 1 91.94 65 CYS A CA 1
ATOM 519 C C . CYS A 1 65 ? 14.625 -11.07 -18.719 1 91.94 65 CYS A C 1
ATOM 521 O O . CYS A 1 65 ? 13.945 -10.102 -19.047 1 91.94 65 CYS A O 1
ATOM 523 N N . LYS A 1 66 ? 14.703 -11.547 -17.531 1 92.06 66 LYS A N 1
ATOM 524 C CA . LYS A 1 66 ? 14.031 -10.906 -16.391 1 92.06 66 LYS A CA 1
ATOM 525 C C . LYS A 1 66 ? 14.836 -9.719 -15.883 1 92.06 66 LYS A C 1
ATOM 527 O O . LYS A 1 66 ? 16.062 -9.734 -15.914 1 92.06 66 LYS A O 1
ATOM 532 N N . ARG A 1 67 ? 14.086 -8.781 -15.43 1 88.88 67 ARG A N 1
ATOM 533 C CA . ARG A 1 67 ? 14.719 -7.57 -14.914 1 88.88 67 ARG A CA 1
ATOM 534 C C . ARG A 1 67 ? 14.07 -7.133 -13.602 1 88.88 67 ARG A C 1
ATOM 536 O O . ARG A 1 67 ? 12.922 -7.477 -13.32 1 88.88 67 ARG A O 1
ATOM 543 N N . ASP A 1 68 ? 14.867 -6.391 -12.914 1 82.19 68 ASP A N 1
ATOM 544 C CA . ASP A 1 68 ? 14.305 -5.809 -11.703 1 82.19 68 ASP A CA 1
ATOM 545 C C . ASP A 1 68 ? 13.656 -4.453 -11.992 1 82.19 68 ASP A C 1
ATOM 547 O O . ASP A 1 68 ? 13.562 -4.043 -13.156 1 82.19 68 ASP A O 1
ATOM 551 N N . ALA A 1 69 ? 13.18 -3.822 -10.977 1 77 69 ALA A N 1
ATOM 552 C CA . ALA A 1 69 ? 12.445 -2.566 -11.125 1 77 69 ALA A CA 1
ATOM 553 C C . ALA A 1 69 ? 13.336 -1.475 -11.703 1 77 69 ALA A C 1
ATOM 555 O O . ALA A 1 69 ? 12.844 -0.541 -12.344 1 77 69 ALA A O 1
ATOM 556 N N . SER A 1 70 ? 14.641 -1.539 -11.492 1 73.12 70 SER A N 1
ATOM 557 C CA . SER A 1 70 ? 15.594 -0.548 -11.984 1 73.12 70 SER A CA 1
ATOM 558 C C . SER A 1 70 ? 16.062 -0.881 -13.391 1 73.12 70 SER A C 1
ATOM 560 O O . SER A 1 70 ? 16.844 -0.138 -13.984 1 73.12 70 SER A O 1
ATOM 562 N N . GLY A 1 71 ? 15.609 -1.992 -13.898 1 79.62 71 GLY A N 1
ATOM 563 C CA . GLY A 1 71 ? 15.961 -2.393 -15.258 1 79.62 71 GLY A CA 1
ATOM 564 C C . GLY A 1 71 ? 17.188 -3.289 -15.32 1 79.62 71 GLY A C 1
ATOM 565 O O . GLY A 1 71 ? 17.625 -3.67 -16.406 1 79.62 71 GLY A O 1
ATOM 566 N N . ASN A 1 72 ? 17.703 -3.695 -14.203 1 77.56 72 ASN A N 1
ATOM 567 C CA . ASN A 1 72 ? 18.859 -4.59 -14.18 1 77.56 72 ASN A CA 1
ATOM 568 C C . ASN A 1 72 ? 18.453 -6.035 -14.461 1 77.56 72 ASN A C 1
ATOM 570 O O . ASN A 1 72 ? 17.422 -6.492 -13.992 1 77.56 72 ASN A O 1
ATOM 574 N N . PRO A 1 73 ? 19.266 -6.727 -15.242 1 83.81 73 PRO A N 1
ATOM 575 C CA . PRO A 1 73 ? 18.953 -8.125 -15.539 1 83.81 73 PRO A CA 1
ATOM 576 C C . PRO A 1 73 ? 19.016 -9.023 -14.305 1 83.81 73 PRO A C 1
ATOM 578 O O . PRO A 1 73 ? 19.891 -8.836 -13.453 1 83.81 73 PRO A O 1
ATOM 581 N N . LEU A 1 74 ? 18.125 -9.906 -14.266 1 83.62 74 LEU A N 1
ATOM 582 C CA . LEU A 1 74 ? 18.078 -10.883 -13.188 1 83.62 74 LEU A CA 1
ATOM 583 C C . LEU A 1 74 ? 18.453 -12.273 -13.695 1 83.62 74 LEU A C 1
ATOM 585 O O . LEU A 1 74 ? 18.344 -13.258 -12.961 1 83.62 74 LEU A O 1
ATOM 589 N N . CYS A 1 75 ? 18.844 -12.25 -14.992 1 83.75 75 CYS A N 1
ATOM 590 C CA . CYS A 1 75 ? 19.25 -13.516 -15.586 1 83.75 75 CYS A CA 1
ATOM 591 C C . CYS A 1 75 ? 20.766 -13.672 -15.586 1 83.75 75 CYS A C 1
ATOM 593 O O . CYS A 1 75 ? 21.484 -12.68 -15.602 1 83.75 75 CYS A O 1
ATOM 595 N N . GLY A 1 76 ? 21.281 -14.805 -15.445 1 73.31 76 GLY A N 1
ATOM 596 C CA . GLY A 1 76 ? 22.719 -15.078 -15.438 1 73.31 76 GLY A CA 1
ATOM 597 C C . GLY A 1 76 ? 23.156 -15.891 -14.234 1 73.31 76 GLY A C 1
ATOM 598 O O . GLY A 1 76 ? 22.391 -16.078 -13.289 1 73.31 76 GLY A O 1
ATOM 599 N N . GLU A 1 77 ? 24.328 -16.297 -14.328 1 65.38 77 GLU A N 1
ATOM 600 C CA . GLU A 1 77 ? 24.859 -17.141 -13.273 1 65.38 77 GLU A CA 1
ATOM 601 C C . GLU A 1 77 ? 25.031 -16.359 -11.977 1 65.38 77 GLU A C 1
ATOM 603 O O . GLU A 1 77 ? 25.578 -15.258 -11.984 1 65.38 77 GLU A O 1
ATOM 608 N N . GLY A 1 78 ? 24.5 -16.891 -10.992 1 66.88 78 GLY A N 1
ATOM 609 C CA . GLY A 1 78 ? 24.719 -16.344 -9.664 1 66.88 78 GLY A CA 1
ATOM 610 C C . GLY A 1 78 ? 23.609 -15.398 -9.227 1 66.88 78 GLY A C 1
ATOM 611 O O . GLY A 1 78 ? 23.484 -15.078 -8.039 1 66.88 78 GLY A O 1
ATOM 612 N N . ILE A 1 79 ? 22.812 -14.938 -10.18 1 73.06 79 ILE A N 1
ATOM 613 C CA . ILE A 1 79 ? 21.797 -13.969 -9.766 1 73.06 79 ILE A CA 1
ATOM 614 C C . ILE A 1 79 ? 20.406 -14.492 -10.109 1 73.06 79 ILE A C 1
ATOM 616 O O . ILE A 1 79 ? 19.438 -14.203 -9.406 1 73.06 79 ILE A O 1
ATOM 620 N N . CYS A 1 80 ? 20.359 -15.352 -11.062 1 82.06 80 CYS A N 1
ATOM 621 C CA . CYS A 1 80 ? 19.078 -15.828 -11.555 1 82.06 80 CYS A CA 1
ATOM 622 C C . CYS A 1 80 ? 18.453 -16.828 -10.586 1 82.06 80 CYS A C 1
ATOM 624 O O . CYS A 1 80 ? 19.031 -17.875 -10.312 1 82.06 80 CYS A O 1
ATOM 626 N N . PRO A 1 81 ? 17.266 -16.484 -10.102 1 80.5 81 PRO A N 1
ATOM 627 C CA . PRO A 1 81 ? 16.625 -17.406 -9.172 1 80.5 81 PRO A CA 1
ATOM 628 C C . PRO A 1 81 ? 16.453 -18.812 -9.758 1 80.5 81 PRO A C 1
ATOM 630 O O . PRO A 1 81 ? 16.594 -19.812 -9.047 1 80.5 81 PRO A O 1
ATOM 633 N N . LEU A 1 82 ? 16.203 -18.891 -10.945 1 85.44 82 LEU A N 1
ATOM 634 C CA . LEU A 1 82 ? 16.031 -20.188 -11.586 1 85.44 82 LEU A CA 1
ATOM 635 C C . LEU A 1 82 ? 17.359 -20.922 -11.68 1 85.44 82 LEU A C 1
ATOM 637 O O . LEU A 1 82 ? 17.422 -22.125 -11.445 1 85.44 82 LEU A O 1
ATOM 641 N N . ALA A 1 83 ? 18.359 -20.188 -12.07 1 83 83 ALA A N 1
ATOM 642 C CA . ALA A 1 83 ? 19.688 -20.797 -12.125 1 83 83 ALA A CA 1
ATOM 643 C C . ALA A 1 83 ? 20.109 -21.328 -10.758 1 83 83 ALA A C 1
ATOM 645 O O . ALA A 1 83 ? 20.656 -22.438 -10.656 1 83 83 ALA A O 1
ATOM 646 N N . LEU A 1 84 ? 19.828 -20.562 -9.805 1 80.56 84 LEU A N 1
ATOM 647 C CA . LEU A 1 84 ? 20.156 -20.969 -8.445 1 80.56 84 LEU A CA 1
ATOM 648 C C . LEU A 1 84 ? 19.375 -22.219 -8.062 1 80.56 84 LEU A C 1
ATOM 650 O O . LEU A 1 84 ? 19.891 -23.094 -7.359 1 80.56 84 LEU A O 1
ATOM 654 N N . SER A 1 85 ? 18.172 -22.281 -8.477 1 82.19 85 SER A N 1
ATOM 655 C CA . SER A 1 85 ? 17.328 -23.438 -8.188 1 82.19 85 SER A CA 1
ATOM 656 C C . SER A 1 85 ? 17.891 -24.703 -8.859 1 82.19 85 SER A C 1
ATOM 658 O O . SER A 1 85 ? 17.969 -25.75 -8.227 1 82.19 85 SER A O 1
ATOM 660 N N . VAL A 1 86 ? 18.281 -24.594 -10.047 1 84.56 86 VAL A N 1
ATOM 661 C CA . VAL A 1 86 ? 18.766 -25.75 -10.805 1 84.56 86 VAL A CA 1
ATOM 662 C C . VAL A 1 86 ? 20.109 -26.203 -10.242 1 84.56 86 VAL A C 1
ATOM 664 O O . VAL A 1 86 ? 20.391 -27.391 -10.188 1 84.56 86 VAL A O 1
ATOM 667 N N . LYS A 1 87 ? 21 -25.234 -9.828 1 77.81 87 LYS A N 1
ATOM 668 C CA . LYS A 1 87 ? 22.344 -25.562 -9.352 1 77.81 87 LYS A CA 1
ATOM 669 C C . LYS A 1 87 ? 22.312 -25.938 -7.871 1 77.81 87 LYS A C 1
ATOM 671 O O . LYS A 1 87 ? 23.312 -26.422 -7.332 1 77.81 87 LYS A O 1
ATOM 676 N N . GLY A 1 88 ? 21.469 -25.625 -7.121 1 63 88 GLY A N 1
ATOM 677 C CA . GLY A 1 88 ? 21.734 -25.875 -5.715 1 63 88 GLY A CA 1
ATOM 678 C C . GLY A 1 88 ? 20.484 -25.875 -4.863 1 63 88 GLY A C 1
ATOM 679 O O . GLY A 1 88 ? 20.547 -25.672 -3.648 1 63 88 GLY A O 1
ATOM 680 N N . GLY A 1 89 ? 19.375 -26.031 -5.348 1 64.12 89 GLY A N 1
ATOM 681 C CA . GLY A 1 89 ? 18.297 -26.406 -4.434 1 64.12 89 GLY A CA 1
ATOM 682 C C . GLY A 1 89 ? 17.453 -25.219 -3.996 1 64.12 89 GLY A C 1
ATOM 683 O O . GLY A 1 89 ? 16.812 -25.266 -2.943 1 64.12 89 GLY A O 1
ATOM 684 N N . TYR A 1 90 ? 17.578 -24.109 -4.621 1 74.25 90 TYR A N 1
ATOM 685 C CA . TYR A 1 90 ? 16.703 -23.016 -4.191 1 74.25 90 TYR A CA 1
ATOM 686 C C . TYR A 1 90 ? 15.297 -23.203 -4.738 1 74.25 90 TYR A C 1
ATOM 688 O O . TYR A 1 90 ? 15.117 -23.562 -5.902 1 74.25 90 TYR A O 1
ATOM 696 N N . THR A 1 91 ? 14.344 -23.047 -3.859 1 84.06 91 THR A N 1
ATOM 697 C CA . THR A 1 91 ? 12.938 -23.031 -4.238 1 84.06 91 THR A CA 1
ATOM 698 C C . THR A 1 91 ? 12.18 -21.938 -3.5 1 84.06 91 THR A C 1
ATOM 700 O O . THR A 1 91 ? 12.344 -21.766 -2.289 1 84.06 91 THR A O 1
ATOM 703 N N . GLY A 1 92 ? 11.555 -21.125 -4.406 1 85.75 92 GLY A N 1
ATOM 704 C CA . GLY A 1 92 ? 10.734 -20.141 -3.729 1 85.75 92 GLY A CA 1
ATOM 705 C C . GLY A 1 92 ? 10.336 -18.984 -4.625 1 85.75 92 GLY A C 1
ATOM 706 O O . GLY A 1 92 ? 10.648 -18.984 -5.82 1 85.75 92 GLY A O 1
ATOM 707 N N . ARG A 1 93 ? 9.625 -18.141 -4.055 1 87.31 93 ARG A N 1
ATOM 708 C CA . ARG A 1 93 ? 9.18 -16.922 -4.727 1 87.31 93 ARG A CA 1
ATOM 709 C C . ARG A 1 93 ? 10.242 -15.828 -4.641 1 87.31 93 ARG A C 1
ATOM 711 O O . ARG A 1 93 ? 10.844 -15.633 -3.584 1 87.31 93 ARG A O 1
ATOM 718 N N . TYR A 1 94 ? 10.508 -15.242 -5.789 1 84.38 94 TYR A N 1
ATOM 719 C CA . TYR A 1 94 ? 11.344 -14.055 -5.758 1 84.38 94 TYR A CA 1
ATOM 720 C C . TYR A 1 94 ? 10.656 -12.922 -5.004 1 84.38 94 TYR A C 1
ATOM 722 O O . TYR A 1 94 ? 9.484 -12.633 -5.246 1 84.38 94 TYR A O 1
ATOM 730 N N . PRO A 1 95 ? 11.281 -12.289 -4.117 1 76.12 95 PRO A N 1
ATOM 731 C CA . PRO A 1 95 ? 10.617 -11.383 -3.174 1 76.12 95 PRO A CA 1
ATOM 732 C C . PRO A 1 95 ? 10.148 -10.086 -3.83 1 76.12 95 PRO A C 1
ATOM 734 O O . PRO A 1 95 ? 9.289 -9.391 -3.283 1 76.12 95 PRO A O 1
ATOM 737 N N . SER A 1 96 ? 10.688 -9.727 -4.969 1 80.31 96 SER A N 1
ATOM 738 C CA . SER A 1 96 ? 10.344 -8.461 -5.621 1 80.31 96 SER A CA 1
ATOM 739 C C . SER A 1 96 ? 9.68 -8.703 -6.973 1 80.31 96 SER A C 1
ATOM 741 O O . SER A 1 96 ? 9.672 -9.836 -7.473 1 80.31 96 SER A O 1
ATOM 743 N N . TYR A 1 97 ? 9.109 -7.613 -7.492 1 88.12 97 TYR A N 1
ATOM 744 C CA . TYR A 1 97 ? 8.578 -7.688 -8.852 1 88.12 97 TYR A CA 1
ATOM 745 C C . TYR A 1 97 ? 9.68 -7.996 -9.852 1 88.12 97 TYR A C 1
ATOM 747 O O . TYR A 1 97 ? 10.797 -7.484 -9.734 1 88.12 97 TYR A O 1
ATOM 755 N N . VAL A 1 98 ? 9.344 -8.812 -10.727 1 91.69 98 VAL A N 1
ATOM 756 C CA . VAL A 1 98 ? 10.188 -9.117 -11.883 1 91.69 98 VAL A CA 1
ATOM 757 C C . VAL A 1 98 ? 9.531 -8.594 -13.156 1 91.69 98 VAL A C 1
ATOM 759 O O . VAL A 1 98 ? 8.312 -8.688 -13.312 1 91.69 98 VAL A O 1
ATOM 762 N N . PHE A 1 99 ? 10.367 -8.055 -13.984 1 93.56 99 PHE A N 1
ATOM 763 C CA . PHE A 1 99 ? 9.828 -7.488 -15.219 1 93.56 99 PHE A CA 1
ATOM 764 C C . PHE A 1 99 ? 10.312 -8.273 -16.438 1 93.56 99 PHE A C 1
ATOM 766 O O . PHE A 1 99 ? 11.484 -8.672 -16.5 1 93.56 99 PHE A O 1
ATOM 773 N N . MET A 1 100 ? 9.398 -8.578 -17.328 1 95.38 100 MET A N 1
ATOM 774 C CA . MET A 1 100 ? 9.734 -9.188 -18.609 1 95.38 100 MET A CA 1
ATOM 775 C C . MET A 1 100 ? 9.125 -8.383 -19.766 1 95.38 100 MET A C 1
ATOM 777 O O . MET A 1 100 ? 8.109 -7.719 -19.594 1 95.38 100 MET A O 1
ATOM 781 N N . ARG A 1 101 ? 9.766 -8.453 -20.859 1 94.5 101 ARG A N 1
ATOM 782 C CA . ARG A 1 101 ? 9.289 -7.738 -22.047 1 94.5 101 ARG A CA 1
ATOM 783 C C . ARG A 1 101 ? 8.383 -8.633 -22.891 1 94.5 101 ARG A C 1
ATOM 785 O O . ARG A 1 101 ? 8.734 -9.773 -23.188 1 94.5 101 ARG A O 1
ATOM 792 N N . THR A 1 102 ? 7.25 -8.086 -23.203 1 96.12 102 THR A N 1
ATOM 793 C CA . THR A 1 102 ? 6.328 -8.812 -24.062 1 96.12 102 THR A CA 1
ATOM 794 C C . THR A 1 102 ? 6.785 -8.75 -25.531 1 96.12 102 THR A C 1
ATOM 796 O O . THR A 1 102 ? 7.68 -7.969 -25.859 1 96.12 102 THR A O 1
ATOM 799 N N . ALA A 1 103 ? 6.184 -9.547 -26.344 1 95.31 103 ALA A N 1
ATOM 800 C CA . ALA A 1 103 ? 6.52 -9.602 -27.766 1 95.31 103 ALA A CA 1
ATOM 801 C C . ALA A 1 103 ? 6.262 -8.258 -28.438 1 95.31 103 ALA A C 1
ATOM 803 O O . ALA A 1 103 ? 6.953 -7.887 -29.406 1 95.31 103 ALA A O 1
ATOM 804 N N . ASP A 1 104 ? 5.375 -7.484 -27.906 1 94.12 104 ASP A N 1
ATOM 805 C CA . ASP A 1 104 ? 5.055 -6.188 -28.5 1 94.12 104 ASP A CA 1
ATOM 806 C C . ASP A 1 104 ? 5.879 -5.074 -27.859 1 94.12 104 ASP A C 1
ATOM 808 O O . ASP A 1 104 ? 5.668 -3.893 -28.141 1 94.12 104 ASP A O 1
ATOM 812 N N . GLY A 1 105 ? 6.73 -5.363 -26.938 1 92.44 105 GLY A N 1
ATOM 813 C CA . GLY A 1 105 ? 7.699 -4.395 -26.453 1 92.44 105 GLY A CA 1
ATOM 814 C C . GLY A 1 105 ? 7.332 -3.809 -25.109 1 92.44 105 GLY A C 1
ATOM 815 O O . GLY A 1 105 ? 8.086 -3.01 -24.547 1 92.44 105 GLY A O 1
ATOM 816 N N . ARG A 1 106 ? 6.297 -4.219 -24.594 1 93.25 106 ARG A N 1
ATOM 817 C CA . ARG A 1 106 ? 5.891 -3.711 -23.297 1 93.25 106 ARG A CA 1
ATOM 818 C C . ARG A 1 106 ? 6.613 -4.445 -22.172 1 93.25 106 ARG A C 1
ATOM 820 O O . ARG A 1 106 ? 6.992 -5.605 -22.328 1 93.25 106 ARG A O 1
ATOM 827 N N . GLU A 1 107 ? 6.832 -3.74 -21.062 1 93.69 107 GLU A N 1
ATOM 828 C CA . GLU A 1 107 ? 7.328 -4.375 -19.828 1 93.69 107 GLU A CA 1
ATOM 829 C C . GLU A 1 107 ? 6.18 -4.723 -18.891 1 93.69 107 GLU A C 1
ATOM 831 O O . GLU A 1 107 ? 5.34 -3.877 -18.594 1 93.69 107 GLU A O 1
ATOM 836 N N . VAL A 1 108 ? 6.141 -5.961 -18.469 1 96.12 108 VAL A N 1
ATOM 837 C CA . VAL A 1 108 ? 5.062 -6.422 -17.594 1 96.12 108 VAL A CA 1
ATOM 838 C C . VAL A 1 108 ? 5.629 -6.801 -16.234 1 96.12 108 VAL A C 1
ATOM 840 O O . VAL A 1 108 ? 6.574 -7.586 -16.141 1 96.12 108 VAL A O 1
ATOM 843 N N . PRO A 1 109 ? 5.109 -6.203 -15.203 1 95.5 109 PRO A N 1
ATOM 844 C CA . PRO A 1 109 ? 5.5 -6.641 -13.859 1 95.5 109 PRO A CA 1
ATOM 845 C C . PRO A 1 109 ? 4.938 -8.008 -13.5 1 95.5 109 PRO A C 1
ATOM 847 O O . PRO A 1 109 ? 3.752 -8.273 -13.719 1 95.5 109 PRO A O 1
ATOM 850 N N . LEU A 1 110 ? 5.809 -8.859 -12.914 1 95.5 110 LEU A N 1
ATOM 851 C CA . LEU A 1 110 ? 5.43 -10.234 -12.609 1 95.5 110 LEU A CA 1
ATOM 852 C C . LEU A 1 110 ? 5.859 -10.617 -11.195 1 95.5 110 LEU A C 1
ATOM 854 O O . LEU A 1 110 ? 6.844 -10.086 -10.68 1 95.5 110 LEU A O 1
ATOM 858 N N . SER A 1 111 ? 5.086 -11.438 -10.594 1 93.19 111 SER A N 1
ATOM 859 C CA . SER A 1 111 ? 5.555 -12.234 -9.461 1 93.19 111 SER A CA 1
ATOM 860 C C . SER A 1 111 ? 6.113 -13.578 -9.922 1 93.19 111 SER A C 1
ATOM 862 O O . SER A 1 111 ? 5.406 -14.367 -10.547 1 93.19 111 SER A O 1
ATOM 864 N N . LEU A 1 112 ? 7.379 -13.836 -9.578 1 93 112 LEU A N 1
ATOM 865 C CA . LEU A 1 112 ? 8.062 -15.016 -10.094 1 93 112 LEU A CA 1
ATOM 866 C C . LEU A 1 112 ? 8.367 -16 -8.969 1 93 112 LEU A C 1
ATOM 868 O O . LEU A 1 112 ? 8.82 -15.602 -7.891 1 93 112 LEU A O 1
ATOM 872 N N . SER A 1 113 ? 8.062 -17.234 -9.172 1 92.69 113 SER A N 1
ATOM 873 C CA . SER A 1 113 ? 8.5 -18.328 -8.32 1 92.69 113 SER A CA 1
ATOM 874 C C . SER A 1 113 ? 9.25 -19.391 -9.117 1 92.69 113 SER A C 1
ATOM 876 O O . SER A 1 113 ? 8.922 -19.641 -10.281 1 92.69 113 SER A O 1
ATOM 878 N N . VAL A 1 114 ? 10.242 -19.969 -8.438 1 92.38 114 VAL A N 1
ATOM 879 C CA . VAL A 1 114 ? 11.055 -20.969 -9.125 1 92.38 114 VAL A CA 1
ATOM 880 C C . VAL A 1 114 ? 11.203 -22.219 -8.258 1 92.38 114 VAL A C 1
ATOM 882 O O . VAL A 1 114 ? 11.117 -22.141 -7.027 1 92.38 114 VAL A O 1
ATOM 885 N N . SER A 1 115 ? 11.359 -23.344 -8.898 1 92.19 115 SER A N 1
ATOM 886 C CA . SER A 1 115 ? 11.625 -24.594 -8.188 1 92.19 115 SER A CA 1
ATOM 887 C C . SER A 1 115 ? 12.523 -25.516 -9.008 1 92.19 115 SER A C 1
ATOM 889 O O . SER A 1 115 ? 12.617 -25.359 -10.234 1 92.19 115 SER A O 1
ATOM 891 N N . THR A 1 116 ? 13.156 -26.375 -8.266 1 91.44 116 THR A N 1
ATOM 892 C CA . THR A 1 116 ? 13.969 -27.422 -8.891 1 91.44 116 THR A CA 1
ATOM 893 C C . THR A 1 116 ? 13.094 -28.547 -9.414 1 91.44 116 THR A C 1
ATOM 895 O O . THR A 1 116 ? 12.117 -28.938 -8.766 1 91.44 116 THR A O 1
ATOM 898 N N . LEU A 1 117 ? 13.445 -28.969 -10.562 1 90.88 117 LEU A N 1
ATOM 899 C CA . LEU A 1 117 ? 12.773 -30.141 -11.133 1 90.88 117 LEU A CA 1
ATOM 900 C C . LEU A 1 117 ? 13.648 -31.375 -11.023 1 90.88 117 LEU A C 1
ATOM 902 O O . LEU A 1 117 ? 14.727 -31.438 -11.617 1 90.88 117 LEU A O 1
ATOM 906 N N . LYS A 1 118 ? 13.164 -32.312 -10.266 1 90.19 118 LYS A N 1
ATOM 907 C CA . LYS A 1 118 ? 13.898 -33.562 -10.055 1 90.19 118 LYS A CA 1
ATOM 908 C C . LYS A 1 118 ? 13.148 -34.75 -10.656 1 90.19 118 LYS A C 1
ATOM 910 O O . LYS A 1 118 ? 11.914 -34.781 -10.672 1 90.19 118 LYS A O 1
ATOM 915 N N . ASN A 1 119 ? 13.914 -35.719 -11.141 1 86.69 119 ASN A N 1
ATOM 916 C CA . ASN A 1 119 ? 13.289 -36.938 -11.625 1 86.69 119 ASN A CA 1
ATOM 917 C C . ASN A 1 119 ? 12.992 -37.906 -10.484 1 86.69 119 ASN A C 1
ATOM 919 O O . ASN A 1 119 ? 13.125 -37.562 -9.312 1 86.69 119 ASN A O 1
ATOM 923 N N . LYS A 1 120 ? 12.508 -39.062 -10.812 1 82.62 120 LYS A N 1
ATOM 924 C CA . LYS A 1 120 ? 12.094 -40.062 -9.82 1 82.62 120 LYS A CA 1
ATOM 925 C C . LYS A 1 120 ? 13.273 -40.5 -8.961 1 82.62 120 LYS A C 1
ATOM 927 O O . LYS A 1 120 ? 13.094 -40.906 -7.809 1 82.62 120 LYS A O 1
ATOM 932 N N . GLU A 1 121 ? 14.523 -40.406 -9.539 1 86.25 121 GLU A N 1
ATOM 933 C CA . GLU A 1 121 ? 15.742 -40.812 -8.828 1 86.25 121 GLU A CA 1
ATOM 934 C C . GLU A 1 121 ? 16.266 -39.688 -7.953 1 86.25 121 GLU A C 1
ATOM 936 O O . GLU A 1 121 ? 17.25 -39.844 -7.238 1 86.25 121 GLU A O 1
ATOM 941 N N . GLY A 1 122 ? 15.695 -38.594 -8.07 1 86.19 122 GLY A N 1
ATOM 942 C CA . GLY A 1 122 ? 16.094 -37.469 -7.246 1 86.19 122 GLY A CA 1
ATOM 943 C C . GLY A 1 122 ? 17.125 -36.562 -7.91 1 86.19 122 GLY A C 1
ATOM 944 O O . GLY A 1 122 ? 17.672 -35.656 -7.285 1 86.19 122 GLY A O 1
ATOM 945 N N . GLN A 1 123 ? 17.406 -36.906 -9.133 1 87.25 123 GLN A N 1
ATOM 946 C CA . GLN A 1 123 ? 18.391 -36.094 -9.852 1 87.25 123 GLN A CA 1
ATOM 947 C C . GLN A 1 123 ? 17.75 -34.844 -10.445 1 87.25 123 GLN A C 1
ATOM 949 O O . GLN A 1 123 ? 16.641 -34.906 -10.977 1 87.25 123 GLN A O 1
ATOM 954 N N . VAL A 1 124 ? 18.5 -33.75 -10.336 1 89.94 124 VAL A N 1
ATOM 955 C CA . VAL A 1 124 ? 18.016 -32.5 -10.906 1 89.94 124 VAL A CA 1
ATOM 956 C C . VAL A 1 124 ? 18.078 -32.562 -12.43 1 89.94 124 VAL A C 1
ATOM 958 O O . VAL A 1 124 ? 19.125 -32.844 -13 1 89.94 124 VAL A O 1
ATOM 961 N N . VAL A 1 125 ? 16.938 -32.281 -13.062 1 89.5 125 VAL A N 1
ATOM 962 C CA . VAL A 1 125 ? 16.891 -32.375 -14.523 1 89.5 125 VAL A CA 1
ATOM 963 C C . VAL A 1 125 ? 16.531 -31.031 -15.125 1 89.5 125 VAL A C 1
ATOM 965 O O . VAL A 1 125 ? 16.516 -30.875 -16.344 1 89.5 125 VAL A O 1
ATOM 968 N N . GLY A 1 126 ? 16.188 -30.094 -14.258 1 90.81 126 GLY A N 1
ATOM 969 C CA . GLY A 1 126 ? 15.836 -28.766 -14.727 1 90.81 126 GLY A CA 1
ATOM 970 C C . GLY A 1 126 ? 15.172 -27.906 -13.664 1 90.81 126 GLY A C 1
ATOM 971 O O . GLY A 1 126 ? 15.438 -28.062 -12.477 1 90.81 126 GLY A O 1
ATOM 972 N N . GLY A 1 127 ? 14.484 -26.938 -14.148 1 91.38 127 GLY A N 1
ATOM 973 C CA . GLY A 1 127 ? 13.789 -26.016 -13.258 1 91.38 127 GLY A CA 1
ATOM 974 C C . GLY A 1 127 ? 12.414 -25.625 -13.766 1 91.38 127 GLY A C 1
ATOM 975 O O . GLY A 1 127 ? 12.133 -25.734 -14.961 1 91.38 127 GLY A O 1
ATOM 976 N N . ILE A 1 128 ? 11.578 -25.266 -12.859 1 93 128 ILE A N 1
ATOM 977 C CA . ILE A 1 128 ? 10.242 -24.766 -13.156 1 93 128 ILE A CA 1
ATOM 978 C C . ILE A 1 128 ? 10.172 -23.281 -12.805 1 93 128 ILE A C 1
ATOM 980 O O . ILE A 1 128 ? 10.594 -22.859 -11.727 1 93 128 ILE A O 1
ATOM 984 N N . GLY A 1 129 ? 9.727 -22.5 -13.758 1 93.5 129 GLY A N 1
ATOM 985 C CA . GLY A 1 129 ? 9.359 -21.109 -13.492 1 93.5 129 GLY A CA 1
ATOM 986 C C . GLY A 1 129 ? 7.867 -20.859 -13.594 1 93.5 129 GLY A C 1
ATOM 987 O O . GLY A 1 129 ? 7.203 -21.391 -14.492 1 93.5 129 GLY A O 1
ATOM 988 N N . MET A 1 130 ? 7.355 -20.156 -12.625 1 94.94 130 MET A N 1
ATOM 989 C CA . MET A 1 130 ? 5.969 -19.703 -12.625 1 94.94 130 MET A CA 1
ATOM 990 C C . MET A 1 130 ? 5.887 -18.188 -12.414 1 94.94 130 MET A C 1
ATOM 992 O O . MET A 1 130 ? 6.617 -17.641 -11.594 1 94.94 130 MET A O 1
ATOM 996 N N . PHE A 1 131 ? 5.051 -17.578 -13.234 1 94.94 131 PHE A N 1
ATOM 997 C CA . PHE A 1 131 ? 4.953 -16.141 -13.039 1 94.94 131 PHE A CA 1
ATOM 998 C C . PHE A 1 131 ? 3.51 -15.672 -13.188 1 94.94 131 PHE A C 1
ATOM 1000 O O . PHE A 1 131 ? 2.752 -16.219 -13.992 1 94.94 131 PHE A O 1
ATOM 1007 N N . ARG A 1 132 ? 3.16 -14.703 -12.422 1 93.75 132 ARG A N 1
ATOM 1008 C CA . ARG A 1 132 ? 1.832 -14.094 -12.398 1 93.75 132 ARG A CA 1
ATOM 1009 C C . ARG A 1 132 ? 1.888 -12.633 -12.844 1 93.75 132 ARG A C 1
ATOM 1011 O O . ARG A 1 132 ? 2.789 -11.891 -12.445 1 93.75 132 ARG A O 1
ATOM 1018 N N . ASP A 1 133 ? 0.921 -12.328 -13.742 1 94.25 133 ASP A N 1
ATOM 1019 C CA . ASP A 1 133 ? 0.792 -10.93 -14.156 1 94.25 133 ASP A CA 1
ATOM 1020 C C . ASP A 1 133 ? 0.334 -10.055 -13 1 94.25 133 ASP A C 1
ATOM 1022 O O . ASP A 1 133 ? -0.755 -10.25 -12.453 1 94.25 133 ASP A O 1
ATOM 1026 N N . MET A 1 134 ? 1.197 -9.086 -12.656 1 92.06 134 MET A N 1
ATOM 1027 C CA . MET A 1 134 ? 0.923 -8.219 -11.508 1 92.06 134 MET A CA 1
ATOM 1028 C C . MET A 1 134 ? 0.631 -6.793 -11.953 1 92.06 134 MET A C 1
ATOM 1030 O O . MET A 1 134 ? 0.777 -5.852 -11.172 1 92.06 134 MET A O 1
ATOM 1034 N N . SER A 1 135 ? 0.198 -6.594 -13.148 1 91.12 135 SER A N 1
ATOM 1035 C CA . SER A 1 135 ? 0.015 -5.27 -13.727 1 91.12 135 SER A CA 1
ATOM 1036 C C . SER A 1 135 ? -0.945 -4.426 -12.898 1 91.12 135 SER A C 1
ATOM 1038 O O . SER A 1 135 ? -0.685 -3.248 -12.641 1 91.12 135 SER A O 1
ATOM 1040 N N . GLU A 1 136 ? -1.991 -4.965 -12.445 1 82.38 136 GLU A N 1
ATOM 1041 C CA . GLU A 1 136 ? -2.979 -4.211 -11.68 1 82.38 136 GLU A CA 1
ATOM 1042 C C . GLU A 1 136 ? -2.41 -3.773 -10.328 1 82.38 136 GLU A C 1
ATOM 1044 O O . GLU A 1 136 ? -2.504 -2.602 -9.961 1 82.38 136 GLU A O 1
ATOM 1049 N N . GLU A 1 137 ? -1.807 -4.723 -9.617 1 81.5 137 GLU A N 1
ATOM 1050 C CA . GLU A 1 137 ? -1.215 -4.422 -8.312 1 81.5 137 GLU A CA 1
ATOM 1051 C C . GLU A 1 137 ? -0.089 -3.398 -8.445 1 81.5 137 GLU A C 1
ATOM 1053 O O . GLU A 1 137 ? 0.008 -2.469 -7.645 1 81.5 137 GLU A O 1
ATOM 1058 N N . TYR A 1 138 ? 0.7 -3.629 -9.43 1 86.19 138 TYR A N 1
ATOM 1059 C CA . TYR A 1 138 ? 1.832 -2.738 -9.656 1 86.19 138 TYR A CA 1
ATOM 1060 C C . TYR A 1 138 ? 1.358 -1.326 -9.984 1 86.19 138 TYR A C 1
ATOM 1062 O O . TYR A 1 138 ? 1.983 -0.345 -9.578 1 86.19 138 TYR A O 1
ATOM 1070 N N . GLY A 1 139 ? 0.293 -1.225 -10.711 1 82.12 139 GLY A N 1
ATOM 1071 C CA . GLY A 1 139 ? -0.263 0.081 -11.023 1 82.12 139 GLY A CA 1
ATOM 1072 C C . GLY A 1 139 ? -0.654 0.876 -9.797 1 82.12 139 GLY A C 1
ATOM 1073 O O . GLY A 1 139 ? -0.401 2.08 -9.719 1 82.12 139 GLY A O 1
ATOM 1074 N N . GLN A 1 140 ? -1.161 0.224 -8.859 1 75.69 140 GLN A N 1
ATOM 1075 C CA . GLN A 1 140 ? -1.551 0.877 -7.613 1 75.69 140 GLN A CA 1
ATOM 1076 C C . GLN A 1 140 ? -0.326 1.337 -6.828 1 75.69 140 GLN A C 1
ATOM 1078 O O . GLN A 1 140 ? -0.319 2.434 -6.266 1 75.69 140 GLN A O 1
ATOM 1083 N N . LEU A 1 141 ? 0.682 0.512 -6.875 1 81.44 141 LEU A N 1
ATOM 1084 C CA . LEU A 1 141 ? 1.901 0.837 -6.141 1 81.44 141 LEU A CA 1
ATOM 1085 C C . LEU A 1 141 ? 2.66 1.97 -6.824 1 81.44 141 LEU A C 1
ATOM 1087 O O . LEU A 1 141 ? 3.303 2.783 -6.156 1 81.44 141 LEU A O 1
ATOM 1091 N N . LYS A 1 142 ? 2.602 1.899 -8.125 1 81.75 142 LYS A N 1
ATOM 1092 C CA . LYS A 1 142 ? 3.279 2.943 -8.891 1 81.75 142 LYS A CA 1
ATOM 1093 C C . LYS A 1 142 ? 2.709 4.32 -8.562 1 81.75 142 LYS A C 1
ATOM 1095 O O . LYS A 1 142 ? 3.445 5.309 -8.516 1 81.75 142 LYS A O 1
ATOM 1100 N N . LEU A 1 143 ? 1.456 4.375 -8.344 1 77.94 143 LEU A N 1
ATOM 1101 C CA . LEU A 1 143 ? 0.833 5.633 -7.949 1 77.94 143 LEU A CA 1
ATOM 1102 C C . LEU A 1 143 ? 1.373 6.102 -6.602 1 77.94 143 LEU A C 1
ATOM 1104 O O . LEU A 1 143 ? 1.666 7.289 -6.426 1 77.94 143 LEU A O 1
ATOM 1108 N N . VAL A 1 144 ? 1.532 5.16 -5.75 1 79.56 144 VAL A N 1
ATOM 1109 C CA . VAL A 1 144 ? 2.111 5.484 -4.449 1 79.56 144 VAL A CA 1
ATOM 1110 C C . VAL A 1 144 ? 3.535 6.004 -4.633 1 79.56 144 VAL A C 1
ATOM 1112 O O . VAL A 1 144 ? 3.926 6.996 -4.008 1 79.56 144 VAL A O 1
ATOM 1115 N N . SER A 1 145 ? 4.211 5.34 -5.461 1 82.06 145 SER A N 1
ATOM 1116 C CA . SER A 1 145 ? 5.582 5.738 -5.754 1 82.06 145 SER A CA 1
ATOM 1117 C C . SER A 1 145 ? 5.637 7.141 -6.344 1 82.06 145 SER A C 1
ATOM 1119 O O . SER A 1 145 ? 6.531 7.926 -6.016 1 82.06 145 SER A O 1
ATOM 1121 N N . GLU A 1 146 ? 4.754 7.461 -7.156 1 79.38 146 GLU A N 1
ATOM 1122 C CA . GLU A 1 146 ? 4.691 8.781 -7.777 1 79.38 146 GLU A CA 1
ATOM 1123 C C . GLU A 1 146 ? 4.391 9.859 -6.742 1 79.38 146 GLU A C 1
ATOM 1125 O O . GLU A 1 146 ? 4.949 10.961 -6.805 1 79.38 146 GLU A O 1
ATOM 1130 N N . ILE A 1 147 ? 3.6 9.531 -5.895 1 74 147 ILE A N 1
ATOM 1131 C CA . ILE A 1 147 ? 3.287 10.461 -4.816 1 74 147 ILE A CA 1
ATOM 1132 C C . ILE A 1 147 ? 4.535 10.711 -3.969 1 74 147 ILE A C 1
ATOM 1134 O O . ILE A 1 147 ? 4.844 11.852 -3.627 1 74 147 ILE A O 1
ATOM 1138 N N . GLN A 1 148 ? 5.23 9.641 -3.734 1 75.56 148 GLN A N 1
ATOM 1139 C CA . GLN A 1 148 ? 6.438 9.734 -2.92 1 75.56 148 GLN A CA 1
ATOM 1140 C C . GLN A 1 148 ? 7.504 10.578 -3.611 1 75.56 148 GLN A C 1
ATOM 1142 O O . GLN A 1 148 ? 8.273 11.273 -2.951 1 75.56 148 GLN A O 1
ATOM 1147 N N . LYS A 1 149 ? 7.543 10.477 -4.859 1 74.19 149 LYS A N 1
ATOM 1148 C CA . LYS A 1 149 ? 8.57 11.195 -5.613 1 74.19 149 LYS A CA 1
ATOM 1149 C C . LYS A 1 149 ? 8.344 12.703 -5.535 1 74.19 149 LYS A C 1
ATOM 1151 O O . LYS A 1 149 ? 9.273 13.484 -5.754 1 74.19 149 LYS A O 1
ATOM 1156 N N . THR A 1 150 ? 7.094 13.062 -5.309 1 66.69 150 THR A N 1
ATOM 1157 C CA . THR A 1 150 ? 6.836 14.492 -5.16 1 66.69 150 THR A CA 1
ATOM 1158 C C . THR A 1 150 ? 7.43 15.016 -3.854 1 66.69 150 THR A C 1
ATOM 1160 O O . THR A 1 150 ? 7.562 16.219 -3.666 1 66.69 150 THR A O 1
ATOM 1163 N N . MET A 1 151 ? 7.887 14.062 -3.098 1 62.31 151 MET A N 1
ATOM 1164 C CA . MET A 1 151 ? 8.445 14.359 -1.781 1 62.31 151 MET A CA 1
ATOM 1165 C C . MET A 1 151 ? 9.953 14.547 -1.858 1 62.31 151 MET A C 1
ATOM 1167 O O . MET A 1 151 ? 10.594 14.867 -0.857 1 62.31 151 MET A O 1
ATOM 1171 N N . VAL A 1 152 ? 10.43 14.297 -2.984 1 64.12 152 VAL A N 1
ATOM 1172 C CA . VAL A 1 152 ? 11.883 14.289 -3.137 1 64.12 152 VAL A CA 1
ATOM 1173 C C . VAL A 1 152 ? 12.32 15.453 -4.027 1 64.12 152 VAL A C 1
ATOM 1175 O O . VAL A 1 152 ? 11.656 15.766 -5.02 1 64.12 152 VAL A O 1
ATOM 1178 N N . THR A 1 153 ? 13.117 16.188 -3.426 1 69.06 153 THR A N 1
ATOM 1179 C CA . THR A 1 153 ? 13.742 17.188 -4.289 1 69.06 153 THR A CA 1
ATOM 1180 C C . THR A 1 153 ? 14.484 16.516 -5.445 1 69.06 153 THR A C 1
ATOM 1182 O O . THR A 1 153 ? 15.492 15.844 -5.234 1 69.06 153 THR A O 1
ATOM 1185 N N . THR A 1 154 ? 13.914 16.656 -6.562 1 64.44 154 THR A N 1
ATOM 1186 C CA . THR A 1 154 ? 14.438 15.867 -7.676 1 64.44 154 THR A CA 1
ATOM 1187 C C . THR A 1 154 ? 15.586 16.609 -8.359 1 64.44 154 THR A C 1
ATOM 1189 O O . THR A 1 154 ? 16.562 15.977 -8.805 1 64.44 154 THR A O 1
ATOM 1192 N N . GLU A 1 155 ? 15.516 17.859 -8.359 1 80 155 GLU A N 1
ATOM 1193 C CA . GLU A 1 155 ? 16.547 18.594 -9.07 1 80 155 GLU A CA 1
ATOM 1194 C C . GLU A 1 155 ? 17.422 19.406 -8.109 1 80 155 GLU A C 1
ATOM 1196 O O . GLU A 1 155 ? 16.906 20.094 -7.227 1 80 155 GLU A O 1
ATOM 1201 N N . PRO A 1 156 ? 18.734 19.25 -8.383 1 88.44 156 PRO A N 1
ATOM 1202 C CA . PRO A 1 156 ? 19.609 20.094 -7.574 1 88.44 156 PRO A CA 1
ATOM 1203 C C . PRO A 1 156 ? 19.328 21.578 -7.746 1 88.44 156 PRO A C 1
ATOM 1205 O O . PRO A 1 156 ? 18.891 22.016 -8.82 1 88.44 156 PRO A O 1
ATOM 1208 N N . PHE A 1 157 ? 19.469 22.375 -6.719 1 89.75 157 PHE A N 1
ATOM 1209 C CA . PHE A 1 157 ? 19.25 23.812 -6.805 1 89.75 157 PHE A CA 1
ATOM 1210 C C . PHE A 1 157 ? 20.25 24.562 -5.93 1 89.75 157 PHE A C 1
ATOM 1212 O O . PHE A 1 157 ? 20.953 23.953 -5.117 1 89.75 157 PHE A O 1
ATOM 1219 N N . ALA A 1 158 ? 20.344 25.828 -6.305 1 91.81 158 ALA A N 1
ATOM 1220 C CA . ALA A 1 158 ? 21.25 26.688 -5.547 1 91.81 158 ALA A CA 1
ATOM 1221 C C . ALA A 1 158 ? 20.484 27.781 -4.816 1 91.81 158 ALA A C 1
ATOM 1223 O O . ALA A 1 158 ? 19.453 28.266 -5.305 1 91.81 158 ALA A O 1
ATOM 1224 N N . VAL A 1 159 ? 20.953 28.047 -3.609 1 92.44 159 VAL A N 1
ATOM 1225 C CA . VAL A 1 159 ? 20.406 29.156 -2.828 1 92.44 159 VAL A CA 1
ATOM 1226 C C . VAL A 1 159 ? 21.531 29.828 -2.043 1 92.44 159 VAL A C 1
ATOM 1228 O O . VAL A 1 159 ? 22.219 29.188 -1.252 1 92.44 159 VAL A O 1
ATOM 1231 N N . GLY A 1 160 ? 21.672 31.141 -2.344 1 92.88 160 GLY A N 1
ATOM 1232 C CA . GLY A 1 160 ? 22.812 31.812 -1.737 1 92.88 160 GLY A CA 1
ATOM 1233 C C . GLY A 1 160 ? 24.141 31.219 -2.127 1 92.88 160 GLY A C 1
ATOM 1234 O O . GLY A 1 160 ? 24.438 31.078 -3.314 1 92.88 160 GLY A O 1
ATOM 1235 N N . HIS A 1 161 ? 24.844 30.766 -1.04 1 93.06 161 HIS A N 1
ATOM 1236 C CA . HIS A 1 161 ? 26.172 30.203 -1.258 1 93.06 161 HIS A CA 1
ATOM 1237 C C . HIS A 1 161 ? 26.141 28.688 -1.232 1 93.06 161 HIS A C 1
ATOM 1239 O O . HIS A 1 161 ? 27.188 28.047 -1.11 1 93.06 161 HIS A O 1
ATOM 1245 N N . LEU A 1 162 ? 24.938 28.156 -1.342 1 94.38 162 LEU A N 1
ATOM 1246 C CA . LEU A 1 162 ? 24.812 26.719 -1.151 1 94.38 162 LEU A CA 1
ATOM 1247 C C . LEU A 1 162 ? 24.25 26.047 -2.404 1 94.38 162 LEU A C 1
ATOM 1249 O O . LEU A 1 162 ? 23.375 26.609 -3.078 1 94.38 162 LEU A O 1
ATOM 1253 N N . ARG A 1 163 ? 24.75 24.922 -2.693 1 92.94 163 ARG A N 1
ATOM 1254 C CA . ARG A 1 163 ? 24.188 24.047 -3.703 1 92.94 163 ARG A CA 1
ATOM 1255 C C . ARG A 1 163 ? 23.641 22.766 -3.068 1 92.94 163 ARG A C 1
ATOM 1257 O O . ARG A 1 163 ? 24.344 22.094 -2.312 1 92.94 163 ARG A O 1
ATOM 1264 N N . ILE A 1 164 ? 22.391 22.422 -3.352 1 94.25 164 ILE A N 1
ATOM 1265 C CA . ILE A 1 164 ? 21.703 21.328 -2.682 1 94.25 164 ILE A CA 1
ATOM 1266 C C . ILE A 1 164 ? 21.391 20.219 -3.691 1 94.25 164 ILE A C 1
ATOM 1268 O O . ILE A 1 164 ? 20.938 20.5 -4.801 1 94.25 164 ILE A O 1
ATOM 1272 N N . SER A 1 165 ? 21.672 19.031 -3.369 1 92.88 165 SER A N 1
ATOM 1273 C CA . SER A 1 165 ? 21.281 17.859 -4.148 1 92.88 165 SER A CA 1
ATOM 1274 C C . SER A 1 165 ? 20.734 16.75 -3.25 1 92.88 165 SER A C 1
ATOM 1276 O O . SER A 1 165 ? 21.141 16.625 -2.092 1 92.88 165 SER A O 1
ATOM 1278 N N . THR A 1 166 ? 19.812 15.969 -3.773 1 93 166 THR A N 1
ATOM 1279 C CA . THR A 1 166 ? 19.234 14.852 -3.041 1 93 166 THR A CA 1
ATOM 1280 C C . THR A 1 166 ? 19.281 13.578 -3.879 1 93 166 THR A C 1
ATOM 1282 O O . THR A 1 166 ? 19.516 13.633 -5.09 1 93 166 THR A O 1
ATOM 1285 N N . LEU A 1 167 ? 19.266 12.477 -3.229 1 91.62 167 LEU A N 1
ATOM 1286 C CA . LEU A 1 167 ? 19.219 11.133 -3.807 1 91.62 167 LEU A CA 1
ATOM 1287 C C . LEU A 1 167 ? 18.141 10.289 -3.143 1 91.62 167 LEU A C 1
ATOM 1289 O O . LEU A 1 167 ? 18 10.312 -1.917 1 91.62 167 LEU A O 1
ATOM 1293 N N . PHE A 1 168 ? 17.344 9.656 -3.961 1 90 168 PHE A N 1
ATOM 1294 C CA . PHE A 1 168 ? 16.328 8.758 -3.414 1 90 168 PHE A CA 1
ATOM 1295 C C . PHE A 1 168 ? 16.109 7.562 -4.336 1 90 168 PHE A C 1
ATOM 1297 O O . PHE A 1 168 ? 15.617 7.719 -5.453 1 90 168 PHE A O 1
ATOM 1304 N N . HIS A 1 169 ? 16.484 6.402 -3.809 1 87.94 169 HIS A N 1
ATOM 1305 C CA . HIS A 1 169 ? 16.266 5.133 -4.492 1 87.94 169 HIS A CA 1
ATOM 1306 C C . HIS A 1 169 ? 15.625 4.109 -3.562 1 87.94 169 HIS A C 1
ATOM 1308 O O . HIS A 1 169 ? 16.328 3.457 -2.779 1 87.94 169 HIS A O 1
ATOM 1314 N N . PRO A 1 170 ? 14.328 3.934 -3.727 1 86.38 170 PRO A N 1
ATOM 1315 C CA . PRO A 1 170 ? 13.688 2.91 -2.898 1 86.38 170 PRO A CA 1
ATOM 1316 C C . PRO A 1 170 ? 14.125 1.493 -3.266 1 86.38 170 PRO A C 1
ATOM 1318 O O . PRO A 1 170 ? 14.469 1.229 -4.422 1 86.38 170 PRO A O 1
ATOM 1321 N N . LEU A 1 171 ? 14.156 0.657 -2.236 1 81.19 171 LEU A N 1
ATOM 1322 C CA . LEU A 1 171 ? 14.469 -0.749 -2.467 1 81.19 171 LEU A CA 1
ATOM 1323 C C . LEU A 1 171 ? 13.43 -1.397 -3.373 1 81.19 171 LEU A C 1
ATOM 1325 O O . LEU A 1 171 ? 13.781 -2.15 -4.285 1 81.19 171 LEU A O 1
ATOM 1329 N N . GLU A 1 172 ? 12.172 -1.127 -3.084 1 80.31 172 GLU A N 1
ATOM 1330 C CA . GLU A 1 172 ? 11.055 -1.642 -3.869 1 80.31 172 GLU A CA 1
ATOM 1331 C C . GLU A 1 172 ? 10.359 -0.521 -4.637 1 80.31 172 GLU A C 1
ATOM 1333 O O . GLU A 1 172 ? 10.961 0.523 -4.902 1 80.31 172 GLU A O 1
ATOM 1338 N N . VAL A 1 173 ? 9.18 -0.799 -5.035 1 80 173 VAL A N 1
ATOM 1339 C CA . VAL A 1 173 ? 8.43 0.2 -5.785 1 80 173 VAL A CA 1
ATOM 1340 C C . VAL A 1 173 ? 8.219 1.442 -4.922 1 80 173 VAL A C 1
ATOM 1342 O O . VAL A 1 173 ? 8.266 2.568 -5.422 1 80 173 VAL A O 1
ATOM 1345 N N . THR A 1 174 ? 8.016 1.146 -3.676 1 84 174 THR A N 1
ATOM 1346 C CA . THR A 1 174 ? 7.867 2.209 -2.688 1 84 174 THR A CA 1
ATOM 1347 C C . THR A 1 174 ? 8.898 2.055 -1.57 1 84 174 THR A C 1
ATOM 1349 O O . THR A 1 174 ? 9.461 0.976 -1.386 1 84 174 THR A O 1
ATOM 1352 N N . GLY A 1 175 ? 9.234 3.143 -0.938 1 86.12 175 GLY A N 1
ATOM 1353 C CA . GLY A 1 175 ? 10.211 3.105 0.142 1 86.12 175 GLY A CA 1
ATOM 1354 C C . GLY A 1 175 ? 9.773 3.887 1.366 1 86.12 175 GLY A C 1
ATOM 1355 O O . GLY A 1 175 ? 8.773 4.613 1.323 1 86.12 175 GLY A O 1
ATOM 1356 N N . GLY A 1 176 ? 10.484 3.68 2.381 1 89.25 176 GLY A N 1
ATOM 1357 C CA . GLY A 1 176 ? 10.172 4.336 3.639 1 89.25 176 GLY A CA 1
ATOM 1358 C C . GLY A 1 176 ? 11.047 5.539 3.922 1 89.25 176 GLY A C 1
ATOM 1359 O O . GLY A 1 176 ? 10.891 6.207 4.945 1 89.25 176 GLY A O 1
ATOM 1360 N N . ASP A 1 177 ? 11.945 5.82 2.996 1 91.81 177 ASP A N 1
ATOM 1361 C CA . ASP A 1 177 ? 12.828 6.965 3.188 1 91.81 177 ASP A CA 1
ATOM 1362 C C . ASP A 1 177 ? 12.172 8.258 2.699 1 91.81 177 ASP A C 1
ATOM 1364 O O . ASP A 1 177 ? 11.359 8.234 1.775 1 91.81 177 ASP A O 1
ATOM 1368 N N . TYR A 1 178 ? 12.523 9.305 3.326 1 91.06 178 TYR A N 1
ATOM 1369 C CA . TYR A 1 178 ? 12.109 10.656 2.957 1 91.06 178 TYR A CA 1
ATOM 1370 C C . TYR A 1 178 ? 13.305 11.602 2.896 1 91.06 178 TYR A C 1
ATOM 1372 O O . TYR A 1 178 ? 14.172 11.562 3.766 1 91.06 178 TYR A O 1
ATOM 1380 N N . VAL A 1 179 ? 13.422 12.383 1.812 1 93.38 179 VAL A N 1
ATOM 1381 C CA . VAL A 1 179 ? 14.469 13.398 1.713 1 93.38 179 VAL A CA 1
ATOM 1382 C C . VAL A 1 179 ? 13.961 14.594 0.922 1 93.38 179 VAL A C 1
ATOM 1384 O O . VAL A 1 179 ? 13.477 14.445 -0.203 1 93.38 179 VAL A O 1
ATOM 1387 N N . GLU A 1 180 ? 14.055 15.75 1.526 1 91.88 180 GLU A N 1
ATOM 1388 C CA . GLU A 1 180 ? 13.586 16.969 0.875 1 91.88 180 GLU A CA 1
ATOM 1389 C C . GLU A 1 180 ? 14.391 18.188 1.328 1 91.88 180 GLU A C 1
ATOM 1391 O O . GLU A 1 180 ? 14.914 18.203 2.443 1 91.88 180 GLU A O 1
ATOM 1396 N N . ALA A 1 181 ? 14.617 19.078 0.401 1 93.62 181 ALA A N 1
ATOM 1397 C CA . ALA A 1 181 ? 15.227 20.375 0.689 1 93.62 181 ALA A CA 1
ATOM 1398 C C . ALA A 1 181 ? 14.578 21.484 -0.142 1 93.62 181 ALA A C 1
ATOM 1400 O O . ALA A 1 181 ? 14.266 21.281 -1.318 1 93.62 181 ALA A O 1
ATOM 1401 N N . PHE A 1 182 ? 14.32 22.594 0.52 1 91.06 182 PHE A N 1
ATOM 1402 C CA . PHE A 1 182 ? 13.727 23.688 -0.223 1 91.06 182 PHE A CA 1
ATOM 1403 C C . PHE A 1 182 ? 14.008 25.016 0.47 1 91.06 182 PHE A C 1
ATOM 1405 O O . PHE A 1 182 ? 14.375 25.047 1.646 1 91.06 182 PHE A O 1
ATOM 1412 N N . ARG A 1 183 ? 13.867 26.047 -0.317 1 93.06 183 ARG A N 1
ATOM 1413 C CA . ARG A 1 183 ? 13.953 27.406 0.209 1 93.06 183 ARG A CA 1
ATOM 1414 C C . ARG A 1 183 ? 12.586 27.891 0.688 1 93.06 183 ARG A C 1
ATOM 1416 O O . ARG A 1 183 ? 11.586 27.75 -0.018 1 93.06 183 ARG A O 1
ATOM 1423 N N . THR A 1 184 ? 12.57 28.453 1.941 1 92.06 184 THR A N 1
ATOM 1424 C CA . THR A 1 184 ? 11.32 28.969 2.465 1 92.06 184 THR A CA 1
ATOM 1425 C C . THR A 1 184 ? 11.07 30.391 1.95 1 92.06 184 THR A C 1
ATOM 1427 O O . THR A 1 184 ? 11.961 31.016 1.376 1 92.06 184 THR A O 1
ATOM 1430 N N . ASP A 1 185 ? 9.875 30.875 2.203 1 87.69 185 ASP A N 1
ATOM 1431 C CA . ASP A 1 185 ? 9.531 32.219 1.814 1 87.69 185 ASP A CA 1
ATOM 1432 C C . ASP A 1 185 ? 10.359 33.25 2.59 1 87.69 185 ASP A C 1
ATOM 1434 O O . ASP A 1 185 ? 10.594 34.375 2.113 1 87.69 185 ASP A O 1
ATOM 1438 N N . THR A 1 186 ? 10.852 32.844 3.705 1 91.31 186 THR A N 1
ATOM 1439 C CA . THR A 1 186 ? 11.656 33.75 4.535 1 91.31 186 THR A CA 1
ATOM 1440 C C . THR A 1 186 ? 13.109 33.75 4.078 1 91.31 186 THR A C 1
ATOM 1442 O O . THR A 1 186 ? 13.938 34.5 4.605 1 91.31 186 THR A O 1
ATOM 1445 N N . GLY A 1 187 ? 13.398 32.812 3.174 1 93.19 187 GLY A N 1
ATOM 1446 C CA . GLY A 1 187 ? 14.734 32.781 2.607 1 93.19 187 GLY A CA 1
ATOM 1447 C C . GLY A 1 187 ? 15.633 31.75 3.246 1 93.19 187 GLY A C 1
ATOM 1448 O O . GLY A 1 187 ? 16.781 31.578 2.844 1 93.19 187 GLY A O 1
ATOM 1449 N N . LEU A 1 188 ? 15.133 31.016 4.203 1 96.44 188 LEU A N 1
ATOM 1450 C CA . LEU A 1 188 ? 15.906 29.969 4.863 1 96.44 188 LEU A CA 1
ATOM 1451 C C . LEU A 1 188 ? 15.906 28.688 4.035 1 96.44 188 LEU A C 1
ATOM 1453 O O . LEU A 1 188 ? 14.969 28.438 3.275 1 96.44 188 LEU A O 1
ATOM 1457 N N . LEU A 1 189 ? 17.047 28 4.117 1 97 189 LEU A N 1
ATOM 1458 C CA . LEU A 1 189 ? 17.078 26.641 3.596 1 97 189 LEU A CA 1
ATOM 1459 C C . LEU A 1 189 ? 16.609 25.641 4.656 1 97 189 LEU A C 1
ATOM 1461 O O . LEU A 1 189 ? 17.141 25.625 5.77 1 97 189 LEU A O 1
ATOM 1465 N N . VAL A 1 190 ? 15.633 24.875 4.309 1 96.75 190 VAL A N 1
ATOM 1466 C CA . VAL A 1 190 ? 15.164 23.812 5.18 1 96.75 190 VAL A CA 1
ATOM 1467 C C . VAL A 1 190 ? 15.352 22.469 4.492 1 96.75 190 VAL A C 1
ATOM 1469 O O . VAL A 1 190 ? 15.086 22.328 3.295 1 96.75 190 VAL A O 1
ATOM 1472 N N . ALA A 1 191 ? 15.906 21.516 5.215 1 96.12 191 ALA A N 1
ATOM 1473 C CA . ALA A 1 191 ? 16.094 20.172 4.676 1 96.12 191 ALA A CA 1
ATOM 1474 C C . ALA A 1 191 ? 15.797 19.109 5.73 1 96.12 191 ALA A C 1
ATOM 1476 O O . ALA A 1 191 ? 15.961 19.344 6.93 1 96.12 191 ALA A O 1
ATOM 1477 N N . SER A 1 192 ? 15.336 17.969 5.266 1 96.38 192 SER A N 1
ATOM 1478 C CA . SER A 1 192 ? 15.047 16.891 6.188 1 96.38 192 SER A CA 1
ATOM 1479 C C . SER A 1 192 ? 15.258 15.523 5.527 1 96.38 192 SER A C 1
ATOM 1481 O O . SER A 1 192 ? 15.086 15.383 4.316 1 96.38 192 SER A O 1
ATOM 1483 N N . SER A 1 193 ? 15.719 14.625 6.27 1 95.56 193 SER A N 1
ATOM 1484 C CA . SER A 1 193 ? 15.812 13.211 5.934 1 95.56 193 SER A CA 1
ATOM 1485 C C . SER A 1 193 ? 15.141 12.344 6.992 1 95.56 193 SER A C 1
ATOM 1487 O O . SER A 1 193 ? 15.258 12.617 8.188 1 95.56 193 SER A O 1
ATOM 1489 N N . ALA A 1 194 ? 14.414 11.383 6.551 1 95.44 194 ALA A N 1
ATOM 1490 C CA . ALA A 1 194 ? 13.719 10.508 7.492 1 95.44 194 ALA A CA 1
ATOM 1491 C C . ALA A 1 194 ? 13.641 9.086 6.965 1 95.44 194 ALA A C 1
ATOM 1493 O O . ALA A 1 194 ? 13.891 8.836 5.777 1 95.44 194 ALA A O 1
ATOM 1494 N N . ASP A 1 195 ? 13.43 8.172 7.883 1 93.94 195 ASP A N 1
ATOM 1495 C CA . ASP A 1 195 ? 13.32 6.746 7.578 1 93.94 195 ASP A CA 1
ATOM 1496 C C . ASP A 1 195 ? 12.289 6.074 8.484 1 93.94 195 ASP A C 1
ATOM 1498 O O . ASP A 1 195 ? 12.391 6.141 9.711 1 93.94 195 ASP A O 1
ATOM 1502 N N . ALA A 1 196 ? 11.359 5.438 7.836 1 91 196 ALA A N 1
ATOM 1503 C CA . ALA A 1 196 ? 10.305 4.754 8.586 1 91 196 ALA A CA 1
ATOM 1504 C C . ALA A 1 196 ? 10.656 3.287 8.812 1 91 196 ALA A C 1
ATOM 1506 O O . ALA A 1 196 ? 11.312 2.664 7.977 1 91 196 ALA A O 1
ATOM 1507 N N . THR A 1 197 ? 10.18 2.77 9.945 1 82.19 197 THR A N 1
ATOM 1508 C CA . THR A 1 197 ? 10.32 1.342 10.211 1 82.19 197 THR A CA 1
ATOM 1509 C C . THR A 1 197 ? 9.5 0.523 9.219 1 82.19 197 THR A C 1
ATOM 1511 O O . THR A 1 197 ? 8.422 0.944 8.797 1 82.19 197 THR A O 1
ATOM 1514 N N . GLY A 1 198 ? 10.086 -0.597 8.867 1 76.12 198 GLY A N 1
ATOM 1515 C CA . GLY A 1 198 ? 9.367 -1.504 7.984 1 76.12 198 GLY A CA 1
ATOM 1516 C C . GLY A 1 198 ? 9.766 -1.354 6.523 1 76.12 198 GLY A C 1
ATOM 1517 O O . GLY A 1 198 ? 10.805 -0.769 6.215 1 76.12 198 GLY A O 1
ATOM 1518 N N . HIS A 1 199 ? 9 -1.954 5.688 1 77.38 199 HIS A N 1
ATOM 1519 C CA . HIS A 1 199 ? 9.305 -1.883 4.262 1 77.38 199 HIS A CA 1
ATOM 1520 C C . HIS A 1 199 ? 8.023 -1.855 3.428 1 77.38 199 HIS A C 1
ATOM 1522 O O . HIS A 1 199 ? 6.93 -2.047 3.959 1 77.38 199 HIS A O 1
ATOM 1528 N N . GLY A 1 200 ? 8.258 -1.538 2.211 1 78.31 200 GLY A N 1
ATOM 1529 C CA . GLY A 1 200 ? 7.156 -1.576 1.264 1 78.31 200 GLY A CA 1
ATOM 1530 C C . GLY A 1 200 ? 6.164 -0.446 1.458 1 78.31 200 GLY A C 1
ATOM 1531 O O . GLY A 1 200 ? 6.555 0.689 1.737 1 78.31 200 GLY A O 1
ATOM 1532 N N . VAL A 1 201 ? 4.973 -0.769 1.35 1 78.88 201 VAL A N 1
ATOM 1533 C CA . VAL A 1 201 ? 3.916 0.234 1.27 1 78.88 201 VAL A CA 1
ATOM 1534 C C . VAL A 1 201 ? 3.668 0.835 2.652 1 78.88 201 VAL A C 1
ATOM 1536 O O . VAL A 1 201 ? 3.379 2.027 2.773 1 78.88 201 VAL A O 1
ATOM 1539 N N . SER A 1 202 ? 3.764 0.02 3.684 1 81.06 202 SER A N 1
ATOM 1540 C CA . SER A 1 202 ? 3.559 0.536 5.031 1 81.06 202 SER A CA 1
ATOM 1541 C C . SER A 1 202 ? 4.594 1.602 5.379 1 81.06 202 SER A C 1
ATOM 1543 O O . SER A 1 202 ? 4.25 2.65 5.93 1 81.06 202 SER A O 1
ATOM 1545 N N . ALA A 1 203 ? 5.805 1.315 5.016 1 86 203 ALA A N 1
ATOM 1546 C CA . ALA A 1 203 ? 6.871 2.277 5.273 1 86 203 ALA A CA 1
ATOM 1547 C C . ALA A 1 203 ? 6.66 3.561 4.473 1 86 203 ALA A C 1
ATOM 1549 O O . ALA A 1 203 ? 6.922 4.66 4.965 1 86 203 ALA A O 1
ATOM 1550 N N . ALA A 1 204 ? 6.203 3.365 3.26 1 85.44 204 ALA A N 1
ATOM 1551 C CA . ALA A 1 204 ? 5.922 4.516 2.406 1 85.44 204 ALA A CA 1
ATOM 1552 C C . ALA A 1 204 ? 4.855 5.414 3.027 1 85.44 204 ALA A C 1
ATOM 1554 O O . ALA A 1 204 ? 4.957 6.641 2.963 1 85.44 204 ALA A O 1
ATOM 1555 N N . LEU A 1 205 ? 3.896 4.859 3.596 1 80.56 205 LEU A N 1
ATOM 1556 C CA . LEU A 1 205 ? 2.826 5.605 4.25 1 80.56 205 LEU A CA 1
ATOM 1557 C C . LEU A 1 205 ? 3.371 6.441 5.402 1 80.56 205 LEU A C 1
ATOM 1559 O O . LEU A 1 205 ? 3.016 7.613 5.547 1 80.56 205 LEU A O 1
ATOM 1563 N N . PHE A 1 206 ? 4.207 5.863 6.184 1 84.81 206 PHE A N 1
ATOM 1564 C CA . PHE A 1 206 ? 4.781 6.582 7.316 1 84.81 206 PHE A CA 1
ATOM 1565 C C . PHE A 1 206 ? 5.672 7.723 6.836 1 84.81 206 PHE A C 1
ATOM 1567 O O . PHE A 1 206 ? 5.723 8.781 7.469 1 84.81 206 PHE A O 1
ATOM 1574 N N . ALA A 1 207 ? 6.34 7.445 5.762 1 87.44 207 ALA A N 1
ATOM 1575 C CA . ALA A 1 207 ? 7.148 8.516 5.184 1 87.44 207 ALA A CA 1
ATOM 1576 C C . ALA A 1 207 ? 6.273 9.688 4.742 1 87.44 207 ALA A C 1
ATOM 1578 O O . ALA A 1 207 ? 6.652 10.844 4.902 1 87.44 207 ALA A O 1
ATOM 1579 N N . MET A 1 208 ? 5.156 9.383 4.285 1 82.06 208 MET A N 1
ATOM 1580 C CA . MET A 1 208 ? 4.23 10.414 3.834 1 82.06 208 MET A CA 1
ATOM 1581 C C . MET A 1 208 ? 3.646 11.18 5.02 1 82.06 208 MET A C 1
ATOM 1583 O O . MET A 1 208 ? 3.445 12.391 4.945 1 82.06 208 MET A O 1
ATOM 1587 N N . ILE A 1 209 ? 3.289 10.43 6 1 81.94 209 ILE A N 1
ATOM 1588 C CA . ILE A 1 209 ? 2.822 11.07 7.223 1 81.94 209 ILE A CA 1
ATOM 1589 C C . ILE A 1 209 ? 3.895 12.023 7.746 1 81.94 209 ILE A C 1
ATOM 1591 O O . ILE A 1 209 ? 3.596 13.164 8.117 1 81.94 209 ILE A O 1
ATOM 1595 N N . TYR A 1 210 ? 5.074 11.594 7.73 1 88.5 210 TYR A N 1
ATOM 1596 C CA . TYR A 1 210 ? 6.176 12.445 8.164 1 88.5 210 TYR A CA 1
ATOM 1597 C C . TYR A 1 210 ? 6.238 13.719 7.332 1 88.5 210 TYR A C 1
ATOM 1599 O O . TYR A 1 210 ? 6.395 14.82 7.871 1 88.5 210 TYR A O 1
ATOM 1607 N N . LYS A 1 211 ? 6.215 13.531 6.07 1 87.38 211 LYS A N 1
ATOM 1608 C CA . LYS A 1 211 ? 6.27 14.688 5.18 1 87.38 211 LYS A CA 1
ATOM 1609 C C . LYS A 1 211 ? 5.211 15.719 5.555 1 87.38 211 LYS A C 1
ATOM 1611 O O . LYS A 1 211 ? 5.504 16.922 5.621 1 87.38 211 LYS A O 1
ATOM 1616 N N . THR A 1 212 ? 4.059 15.273 5.758 1 82.06 212 THR A N 1
ATOM 1617 C CA . THR A 1 212 ? 2.941 16.156 6.082 1 82.06 212 THR A CA 1
ATOM 1618 C C . THR A 1 212 ? 3.184 16.859 7.41 1 82.06 212 THR A C 1
ATOM 1620 O O . THR A 1 212 ? 2.967 18.078 7.516 1 82.06 212 THR A O 1
ATOM 1623 N N . LEU A 1 213 ? 3.605 16.125 8.359 1 86.38 213 LEU A N 1
ATOM 1624 C CA . LEU A 1 213 ? 3.869 16.703 9.68 1 86.38 213 LEU A CA 1
ATOM 1625 C C . LEU A 1 213 ? 5.051 17.672 9.617 1 86.38 213 LEU A C 1
ATOM 1627 O O . LEU A 1 213 ? 5.051 18.703 10.297 1 86.38 213 LEU A O 1
ATOM 1631 N N . PHE A 1 214 ? 6.043 17.344 8.812 1 91.81 214 PHE A N 1
ATOM 1632 C CA . PHE A 1 214 ? 7.215 18.188 8.617 1 91.81 214 PHE A CA 1
ATOM 1633 C C . PHE A 1 214 ? 6.816 19.547 8.047 1 91.81 214 PHE A C 1
ATOM 1635 O O . PHE A 1 214 ? 7.168 20.594 8.617 1 91.81 214 PHE A O 1
ATOM 1642 N N . HIS A 1 215 ? 6.047 19.547 7.07 1 86.62 215 HIS A N 1
ATOM 1643 C CA . HIS A 1 215 ? 5.59 20.797 6.469 1 86.62 215 HIS A CA 1
ATOM 1644 C C . HIS A 1 215 ? 4.676 21.562 7.418 1 86.62 215 HIS A C 1
ATOM 1646 O O . HIS A 1 215 ? 4.715 22.797 7.461 1 86.62 215 HIS A O 1
ATOM 1652 N N . GLY A 1 216 ? 3.877 20.797 8.117 1 84.88 216 GLY A N 1
ATOM 1653 C CA . GLY A 1 216 ? 3.018 21.438 9.102 1 84.88 216 GLY A CA 1
ATOM 1654 C C . GLY A 1 216 ? 3.789 22.141 10.203 1 84.88 216 GLY A C 1
ATOM 1655 O O . GLY A 1 216 ? 3.379 23.203 10.672 1 84.88 216 GLY A O 1
ATOM 1656 N N . SER A 1 217 ? 4.84 21.578 10.609 1 91.12 217 SER A N 1
ATOM 1657 C CA . SER A 1 217 ? 5.637 22.109 11.711 1 91.12 217 SER A CA 1
ATOM 1658 C C . SER A 1 217 ? 6.289 23.438 11.312 1 91.12 217 SER A C 1
ATOM 1660 O O . SER A 1 217 ? 6.547 24.281 12.172 1 91.12 217 SER A O 1
ATOM 1662 N N . LEU A 1 218 ? 6.527 23.656 10.047 1 89.38 218 LEU A N 1
ATOM 1663 C CA . LEU A 1 218 ? 7.191 24.859 9.539 1 89.38 218 LEU A CA 1
ATOM 1664 C C . LEU A 1 218 ? 6.289 26.078 9.672 1 89.38 218 LEU A C 1
ATOM 1666 O O . LEU A 1 218 ? 6.762 27.219 9.602 1 89.38 218 LEU A O 1
ATOM 1670 N N . LYS A 1 219 ? 5.047 25.812 9.828 1 84.25 219 LYS A N 1
ATOM 1671 C CA . LYS A 1 219 ? 4.109 26.906 10.016 1 84.25 219 LYS A CA 1
ATOM 1672 C C . LYS A 1 219 ? 4.23 27.5 11.422 1 84.25 219 LYS A C 1
ATOM 1674 O O . LYS A 1 219 ? 3.832 28.641 11.656 1 84.25 219 LYS A O 1
ATOM 1679 N N . SER A 1 220 ? 4.879 26.766 12.305 1 88.06 220 SER A N 1
ATOM 1680 C CA . SER A 1 220 ? 4.938 27.172 13.711 1 88.06 220 SER A CA 1
ATOM 1681 C C . SER A 1 220 ? 6.336 27.641 14.094 1 88.06 220 SER A C 1
ATOM 1683 O O . SER A 1 220 ? 6.488 28.531 14.922 1 88.06 220 SER A O 1
ATOM 1685 N N . THR A 1 221 ? 7.34 26.969 13.57 1 94 221 THR A N 1
ATOM 1686 C CA . THR A 1 221 ? 8.695 27.281 14.016 1 94 221 THR A CA 1
ATOM 1687 C C . THR A 1 221 ? 9.719 26.859 12.969 1 94 221 THR A C 1
ATOM 1689 O O . THR A 1 221 ? 9.422 26.031 12.102 1 94 221 THR A O 1
ATOM 1692 N N . TYR A 1 222 ? 10.898 27.484 13.055 1 95.62 222 TYR A N 1
ATOM 1693 C CA . TYR A 1 222 ? 12.023 27.078 12.227 1 95.62 222 TYR A CA 1
ATOM 1694 C C . TYR A 1 222 ? 13.148 26.516 13.094 1 95.62 222 TYR A C 1
ATOM 1696 O O . TYR A 1 222 ? 14.289 26.375 12.633 1 95.62 222 TYR A O 1
ATOM 1704 N N . SER A 1 223 ? 12.859 26.219 14.375 1 97.5 223 SER A N 1
ATOM 1705 C CA . SER A 1 223 ? 13.789 25.484 15.219 1 97.5 223 SER A CA 1
ATOM 1706 C C . SER A 1 223 ? 13.711 23.984 14.961 1 97.5 223 SER A C 1
ATOM 1708 O O . SER A 1 223 ? 12.695 23.359 15.273 1 97.5 223 SER A O 1
ATOM 1710 N N . PRO A 1 224 ? 14.797 23.406 14.477 1 97.5 224 PRO A N 1
ATOM 1711 C CA . PRO A 1 224 ? 14.742 21.969 14.156 1 97.5 224 PRO A CA 1
ATOM 1712 C C . PRO A 1 224 ? 14.312 21.125 15.344 1 97.5 224 PRO A C 1
ATOM 1714 O O . PRO A 1 224 ? 13.508 20.203 15.18 1 97.5 224 PRO A O 1
ATOM 1717 N N . ALA A 1 225 ? 14.82 21.438 16.531 1 97 225 ALA A N 1
ATOM 1718 C CA . ALA A 1 225 ? 14.469 20.672 17.734 1 97 225 ALA A CA 1
ATOM 1719 C C . ALA A 1 225 ? 12.984 20.797 18.047 1 97 225 ALA A C 1
ATOM 1721 O O . ALA A 1 225 ? 12.328 19.797 18.359 1 97 225 ALA A O 1
ATOM 1722 N N . LYS A 1 226 ? 12.477 22 17.953 1 97.25 226 LYS A N 1
ATOM 1723 C CA . LYS A 1 226 ? 11.062 22.234 18.219 1 97.25 226 LYS A CA 1
ATOM 1724 C C . LYS A 1 226 ? 10.188 21.594 17.141 1 97.25 226 LYS A C 1
ATOM 1726 O O . LYS A 1 226 ? 9.086 21.109 17.438 1 97.25 226 LYS A O 1
ATOM 1731 N N . MET A 1 227 ? 10.672 21.656 15.938 1 96.88 227 MET A N 1
ATOM 1732 C CA . MET A 1 227 ? 9.953 20.984 14.852 1 96.88 227 MET A CA 1
ATOM 1733 C C . MET A 1 227 ? 9.812 19.484 15.133 1 96.88 227 MET A C 1
ATOM 1735 O O . MET A 1 227 ? 8.719 18.938 15.023 1 96.88 227 MET A O 1
ATOM 1739 N N . LEU A 1 228 ? 10.906 18.875 15.578 1 97.06 228 LEU A N 1
ATOM 1740 C CA . LEU A 1 228 ? 10.883 17.453 15.867 1 97.06 228 LEU A CA 1
ATOM 1741 C C . LEU A 1 228 ? 9.93 17.141 17.016 1 97.06 228 LEU A C 1
ATOM 1743 O O . LEU A 1 228 ? 9.258 16.109 17.016 1 97.06 228 LEU A O 1
ATOM 1747 N N . GLU A 1 229 ? 9.875 18.031 17.984 1 96.62 229 GLU A N 1
ATOM 1748 C CA . GLU A 1 229 ? 8.961 17.859 19.109 1 96.62 229 GLU A CA 1
ATOM 1749 C C . GLU A 1 229 ? 7.508 17.891 18.641 1 96.62 229 GLU A C 1
ATOM 1751 O O . GLU A 1 229 ? 6.691 17.062 19.078 1 96.62 229 GLU A O 1
ATOM 1756 N N . LEU A 1 230 ? 7.246 18.828 17.734 1 92.94 230 LEU A N 1
ATOM 1757 C CA . LEU A 1 230 ? 5.895 18.938 17.203 1 92.94 230 LEU A CA 1
ATOM 1758 C C . LEU A 1 230 ? 5.531 17.719 16.359 1 92.94 230 LEU A C 1
ATOM 1760 O O . LEU A 1 230 ? 4.43 17.188 16.484 1 92.94 230 LEU A O 1
ATOM 1764 N N . ILE A 1 231 ? 6.453 17.297 15.555 1 93.19 231 ILE A N 1
ATOM 1765 C CA . ILE A 1 231 ? 6.234 16.141 14.695 1 93.19 231 ILE A CA 1
ATOM 1766 C C . ILE A 1 231 ? 5.996 14.898 15.555 1 93.19 231 ILE A C 1
ATOM 1768 O O . ILE A 1 231 ? 5.078 14.125 15.289 1 93.19 231 ILE A O 1
ATOM 1772 N N . ASN A 1 232 ? 6.816 14.75 16.594 1 93.5 232 ASN A N 1
ATOM 1773 C CA . ASN A 1 232 ? 6.68 13.617 17.5 1 93.5 232 ASN A CA 1
ATOM 1774 C C . ASN A 1 232 ? 5.305 13.586 18.156 1 93.5 232 ASN A C 1
ATOM 1776 O O . ASN A 1 232 ? 4.656 12.547 18.203 1 93.5 232 ASN A O 1
ATOM 1780 N N . ARG A 1 233 ? 4.914 14.672 18.609 1 88.88 233 ARG A N 1
ATOM 1781 C CA . ARG A 1 233 ? 3.619 14.797 19.266 1 88.88 233 ARG A CA 1
ATOM 1782 C C . ARG A 1 233 ? 2.482 14.43 18.328 1 88.88 233 ARG A C 1
ATOM 1784 O O . ARG A 1 233 ? 1.618 13.617 18.656 1 88.88 233 ARG A O 1
ATOM 1791 N N . ASP A 1 234 ? 2.504 15.023 17.156 1 84.25 234 ASP A N 1
ATOM 1792 C CA . ASP A 1 234 ? 1.421 14.828 16.203 1 84.25 234 ASP A CA 1
ATOM 1793 C C . ASP A 1 234 ? 1.433 13.414 15.633 1 84.25 234 ASP A C 1
ATOM 1795 O O . ASP A 1 234 ? 0.378 12.852 15.336 1 84.25 234 ASP A O 1
ATOM 1799 N N . PHE A 1 235 ? 2.604 12.836 15.484 1 87.19 235 PHE A N 1
ATOM 1800 C CA . PHE A 1 235 ? 2.73 11.469 15 1 87.19 235 PHE A CA 1
ATOM 1801 C C . PHE A 1 235 ? 2.102 10.484 15.984 1 87.19 235 PHE A C 1
ATOM 1803 O O . PHE A 1 235 ? 1.366 9.578 15.578 1 87.19 235 PHE A O 1
ATOM 1810 N N . ILE A 1 236 ? 2.375 10.672 17.219 1 82.81 236 ILE A N 1
ATOM 1811 C CA . ILE A 1 236 ? 1.854 9.797 18.266 1 82.81 236 ILE A CA 1
ATOM 1812 C C . ILE A 1 236 ? 0.333 9.922 18.328 1 82.81 236 ILE A C 1
ATOM 1814 O O . ILE A 1 236 ? -0.368 8.93 18.562 1 82.81 236 ILE A O 1
ATOM 1818 N N . GLN A 1 237 ? -0.132 11.062 18.062 1 73.44 237 GLN A N 1
ATOM 1819 C CA . GLN A 1 237 ? -1.573 11.289 18.094 1 73.44 237 GLN A CA 1
ATOM 1820 C C . GLN A 1 237 ? -2.256 10.688 16.875 1 73.44 237 GLN A C 1
ATOM 1822 O O . GLN A 1 237 ? -3.414 10.266 16.938 1 73.44 237 GLN A O 1
ATOM 1827 N N . THR A 1 238 ? -1.571 10.758 15.773 1 65.06 238 THR A N 1
ATOM 1828 C CA . THR A 1 238 ? -2.137 10.289 14.508 1 65.06 238 THR A CA 1
ATOM 1829 C C . THR A 1 238 ? -2.008 8.773 14.391 1 65.06 238 THR A C 1
ATOM 1831 O O . THR A 1 238 ? -2.904 8.109 13.867 1 65.06 238 THR A O 1
ATOM 1834 N N . SER A 1 239 ? -0.761 8.219 14.781 1 62.16 239 SER A N 1
ATOM 1835 C CA . SER A 1 239 ? -0.441 6.82 14.492 1 62.16 239 SER A CA 1
ATOM 1836 C C . SER A 1 239 ? -0.291 6.012 15.773 1 62.16 239 SER A C 1
ATOM 1838 O O . SER A 1 239 ? 0.64 6.234 16.547 1 62.16 239 SER A O 1
ATOM 1840 N N . THR A 1 240 ? -1.407 5.5 16.266 1 60.72 240 THR A N 1
ATOM 1841 C CA . THR A 1 240 ? -1.307 4.758 17.516 1 60.72 240 THR A CA 1
ATOM 1842 C C . THR A 1 240 ? -0.829 3.33 17.266 1 60.72 240 THR A C 1
ATOM 1844 O O . THR A 1 240 ? -1.073 2.434 18.078 1 60.72 240 THR A O 1
ATOM 1847 N N . VAL A 1 241 ? -0.124 3.232 16.156 1 65.81 241 VAL A N 1
ATOM 1848 C CA . VAL A 1 241 ? 0.227 1.829 15.969 1 65.81 241 VAL A CA 1
ATOM 1849 C C . VAL A 1 241 ? 1.531 1.52 16.703 1 65.81 241 VAL A C 1
ATOM 1851 O O . VAL A 1 241 ? 2.562 2.139 16.422 1 65.81 241 VAL A O 1
ATOM 1854 N N . GLU A 1 242 ? 1.398 0.711 17.641 1 69.31 242 GLU A N 1
ATOM 1855 C CA . GLU A 1 242 ? 2.555 0.313 18.438 1 69.31 242 GLU A CA 1
ATOM 1856 C C . GLU A 1 242 ? 3.621 -0.351 17.578 1 69.31 242 GLU A C 1
ATOM 1858 O O . GLU A 1 242 ? 3.299 -1.137 16.672 1 69.31 242 GLU A O 1
ATOM 1863 N N . GLY A 1 243 ? 4.902 0.081 17.766 1 74.25 243 GLY A N 1
ATOM 1864 C CA . GLY A 1 243 ? 6.008 -0.612 17.125 1 74.25 243 GLY A CA 1
ATOM 1865 C C . GLY A 1 243 ? 6.445 0.04 15.828 1 74.25 243 GLY A C 1
ATOM 1866 O O . GLY A 1 243 ? 7.344 -0.462 15.148 1 74.25 243 GLY A O 1
ATOM 1867 N N . TYR A 1 244 ? 5.793 1.108 15.578 1 79.38 244 TYR A N 1
ATOM 1868 C CA . TYR A 1 244 ? 6.207 1.78 14.352 1 79.38 244 TYR A CA 1
ATOM 1869 C C . TYR A 1 244 ? 6.742 3.176 14.641 1 79.38 244 TYR A C 1
ATOM 1871 O O . TYR A 1 244 ? 6.051 3.996 15.258 1 79.38 244 TYR A O 1
ATOM 1879 N N . TYR A 1 245 ? 7.938 3.398 14.219 1 89.5 245 TYR A N 1
ATOM 1880 C CA . TYR A 1 245 ? 8.672 4.617 14.531 1 89.5 245 TYR A CA 1
ATOM 1881 C C . TYR A 1 245 ? 9.359 5.18 13.297 1 89.5 245 TYR A C 1
ATOM 1883 O O . TYR A 1 245 ? 9.398 4.52 12.25 1 89.5 245 TYR A O 1
ATOM 1891 N N . LEU A 1 246 ? 9.797 6.363 13.438 1 92.69 246 LEU A N 1
ATOM 1892 C CA . LEU A 1 246 ? 10.523 7.039 12.367 1 92.69 246 LEU A CA 1
ATOM 1893 C C . LEU A 1 246 ? 11.82 7.648 12.891 1 92.69 246 LEU A C 1
ATOM 1895 O O . LEU A 1 246 ? 11.859 8.188 14 1 92.69 246 LEU A O 1
ATOM 1899 N N . THR A 1 247 ? 12.836 7.512 12.109 1 95.38 247 THR A N 1
ATOM 1900 C CA . THR A 1 247 ? 14 8.359 12.344 1 95.38 247 THR A CA 1
ATOM 1901 C C . THR A 1 247 ? 13.953 9.594 11.445 1 95.38 247 THR A C 1
ATOM 1903 O O . THR A 1 247 ? 13.352 9.562 10.375 1 95.38 247 THR A O 1
ATOM 1906 N N . ALA A 1 248 ? 14.547 10.648 11.945 1 96.69 248 ALA A N 1
ATOM 1907 C CA . ALA A 1 248 ? 14.523 11.859 11.117 1 96.69 248 ALA A CA 1
ATOM 1908 C C . ALA A 1 248 ? 15.617 12.836 11.547 1 96.69 248 ALA A C 1
ATOM 1910 O O . ALA A 1 248 ? 16.078 12.797 12.688 1 96.69 248 ALA A O 1
ATOM 1911 N N . SER A 1 249 ? 16.031 13.617 10.648 1 96.94 249 SER A N 1
ATOM 1912 C CA . SER A 1 249 ? 16.891 14.773 10.891 1 96.94 249 SER A CA 1
ATOM 1913 C C . SER A 1 249 ? 16.375 16.016 10.164 1 96.94 249 SER A C 1
ATOM 1915 O O . SER A 1 249 ? 15.805 15.906 9.078 1 96.94 249 SER A O 1
ATOM 1917 N N . ILE A 1 250 ? 16.562 17.156 10.789 1 97.5 250 ILE A N 1
ATOM 1918 C CA . ILE A 1 250 ? 16.125 18.422 10.211 1 97.5 250 ILE A CA 1
ATOM 1919 C C . ILE A 1 250 ? 17.266 19.438 10.25 1 97.5 250 ILE A C 1
ATOM 1921 O O . ILE A 1 250 ? 17.984 19.531 11.258 1 97.5 250 ILE A O 1
ATOM 1925 N N . ILE A 1 251 ? 17.422 20.125 9.156 1 97.69 251 ILE A N 1
ATOM 1926 C CA . ILE A 1 251 ? 18.391 21.203 9.023 1 97.69 251 ILE A CA 1
ATOM 1927 C C . ILE A 1 251 ? 17.672 22.5 8.648 1 97.69 251 ILE A C 1
ATOM 1929 O O . ILE A 1 251 ? 16.812 22.516 7.762 1 97.69 251 ILE A O 1
ATOM 1933 N N . VAL A 1 252 ? 17.953 23.547 9.344 1 98.19 252 VAL A N 1
ATOM 1934 C CA . VAL A 1 252 ? 17.531 24.891 8.977 1 98.19 252 VAL A CA 1
ATOM 1935 C C . VAL A 1 252 ? 18.75 25.812 8.906 1 98.19 252 VAL A C 1
ATOM 1937 O O . VAL A 1 252 ? 19.516 25.922 9.867 1 98.19 252 VAL A O 1
ATOM 1940 N N . MET A 1 253 ? 18.875 26.484 7.738 1 97.56 253 MET A N 1
ATOM 1941 C CA . MET A 1 253 ? 20.109 27.234 7.527 1 97.56 253 MET A CA 1
ATOM 1942 C C . MET A 1 253 ? 19.812 28.594 6.895 1 97.56 253 MET A C 1
ATOM 1944 O O . MET A 1 253 ? 18.859 28.734 6.129 1 97.56 253 MET A O 1
ATOM 1948 N N . ASP A 1 254 ? 20.641 29.516 7.258 1 97.25 254 ASP A N 1
ATOM 1949 C CA . ASP A 1 254 ? 20.75 30.75 6.488 1 97.25 254 ASP A CA 1
ATOM 1950 C C . ASP A 1 254 ? 21.75 30.594 5.344 1 97.25 254 ASP A C 1
ATOM 1952 O O . ASP A 1 254 ? 22.969 30.562 5.574 1 97.25 254 ASP A O 1
ATOM 1956 N N . PRO A 1 255 ? 21.281 30.547 4.184 1 95.94 255 PRO A N 1
ATOM 1957 C CA . PRO A 1 255 ? 22.172 30.219 3.068 1 95.94 255 PRO A CA 1
ATOM 1958 C C . PRO A 1 255 ? 23.188 31.328 2.785 1 95.94 255 PRO A C 1
ATOM 1960 O O . PRO A 1 255 ? 24.219 31.078 2.1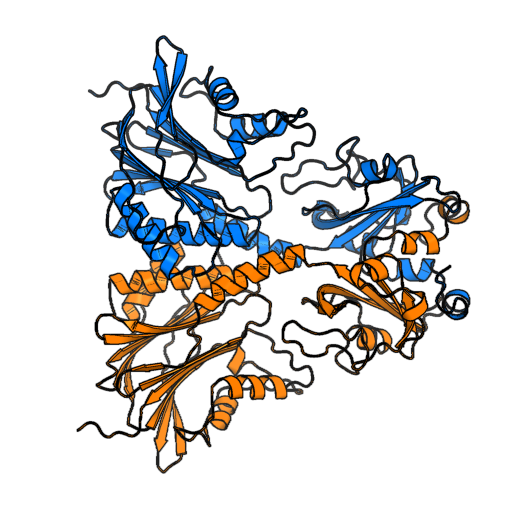48 1 95.94 255 PRO A O 1
ATOM 1963 N N . LYS A 1 256 ? 22.891 32.5 3.186 1 94.56 256 LYS A N 1
ATOM 1964 C CA . LYS A 1 256 ? 23.828 33.625 2.982 1 94.56 256 LYS A CA 1
ATOM 1965 C C . LYS A 1 256 ? 24.953 33.594 4.012 1 94.56 256 LYS A C 1
ATOM 1967 O O . LYS A 1 256 ? 26.109 33.844 3.682 1 94.56 256 LYS A O 1
ATOM 1972 N N . LYS A 1 257 ? 24.656 33.219 5.207 1 95.25 257 LYS A N 1
ATOM 1973 C CA . LYS A 1 257 ? 25.625 33.188 6.289 1 95.25 257 LYS A CA 1
ATOM 1974 C C . LYS A 1 257 ? 26.312 31.828 6.391 1 95.25 257 LYS A C 1
ATOM 1976 O O . LYS A 1 257 ? 27.328 31.688 7.059 1 95.25 257 LYS A O 1
ATOM 1981 N N . ARG A 1 258 ? 25.766 30.844 5.824 1 96.12 258 ARG A N 1
ATOM 1982 C CA . ARG A 1 258 ? 26.25 29.484 5.852 1 96.12 258 ARG A CA 1
ATOM 1983 C C . ARG A 1 258 ? 26.234 28.922 7.27 1 96.12 258 ARG A C 1
ATOM 1985 O O . ARG A 1 258 ? 27.141 28.203 7.676 1 96.12 258 ARG A O 1
ATOM 1992 N N . THR A 1 259 ? 25.328 29.359 8.023 1 96.88 259 THR A N 1
ATOM 1993 C CA . THR A 1 259 ? 25.141 28.859 9.375 1 96.88 259 THR A CA 1
ATOM 1994 C C . THR A 1 259 ? 23.734 28.266 9.547 1 96.88 259 THR A C 1
ATOM 1996 O O . THR A 1 259 ? 22.812 28.641 8.828 1 96.88 259 THR A O 1
ATOM 1999 N N . GLY A 1 260 ? 23.688 27.266 10.414 1 96.81 260 GLY A N 1
ATOM 2000 C CA . GLY A 1 260 ? 22.375 26.641 10.617 1 96.81 260 GLY A CA 1
ATOM 2001 C C . GLY A 1 260 ? 22.312 25.797 11.875 1 96.81 260 GLY A C 1
ATOM 2002 O O . GLY A 1 260 ? 23.219 25.844 12.711 1 96.81 260 GLY A O 1
ATOM 2003 N N . TYR A 1 261 ? 21.203 25.172 12.023 1 97.75 261 TYR A N 1
ATOM 2004 C CA . TYR A 1 261 ? 20.938 24.281 13.148 1 97.75 261 TYR A CA 1
ATOM 2005 C C . TYR A 1 261 ? 20.531 22.891 12.656 1 97.75 261 TYR A C 1
ATOM 2007 O O . TYR A 1 261 ? 19.906 22.766 11.602 1 97.75 261 TYR A O 1
ATOM 2015 N N . PHE A 1 262 ? 20.953 21.938 13.469 1 96.88 262 PHE A N 1
ATOM 2016 C CA . PHE A 1 262 ? 20.703 20.531 13.164 1 96.88 262 PHE A CA 1
ATOM 2017 C C . PHE A 1 262 ? 20.031 19.844 14.344 1 96.88 262 PHE A C 1
ATOM 2019 O O . PHE A 1 262 ? 20.375 20.109 15.5 1 96.88 262 PHE A O 1
ATOM 2026 N N . ALA A 1 263 ? 19.031 19.062 14.109 1 97.19 263 ALA A N 1
ATOM 2027 C CA . ALA A 1 263 ? 18.453 18.172 15.102 1 97.19 263 ALA A CA 1
ATOM 2028 C C . ALA A 1 263 ? 18.141 16.797 14.492 1 97.19 263 ALA A C 1
ATOM 2030 O O . ALA A 1 263 ? 17.922 16.688 13.289 1 97.19 263 ALA A O 1
ATOM 2031 N N . SER A 1 264 ? 18.203 15.773 15.344 1 96.25 264 SER A N 1
ATOM 2032 C CA . SER A 1 264 ? 18 14.422 14.844 1 96.25 264 SER A CA 1
ATOM 2033 C C . SER A 1 264 ? 17.203 13.578 15.836 1 96.25 264 SER A C 1
ATOM 2035 O O . SER A 1 264 ? 17.344 13.742 17.047 1 96.25 264 SER A O 1
ATOM 2037 N N . ALA A 1 265 ? 16.359 12.805 15.32 1 96 265 ALA A N 1
ATOM 2038 C CA . ALA A 1 265 ? 15.609 11.789 16.062 1 96 265 ALA A CA 1
ATOM 2039 C C . ALA A 1 265 ? 15.992 10.383 15.617 1 96 265 ALA A C 1
ATOM 2041 O O . ALA A 1 265 ? 15.266 9.758 14.836 1 96 265 ALA A O 1
ATOM 2042 N N . GLY A 1 266 ? 17.062 9.852 16.125 1 93.81 266 GLY A N 1
ATOM 2043 C CA . GLY A 1 266 ? 17.484 8.477 15.875 1 93.81 266 GLY A CA 1
ATOM 2044 C C . GLY A 1 266 ? 17.984 8.258 14.461 1 93.81 266 GLY A C 1
ATOM 2045 O O . GLY A 1 266 ? 18.25 7.117 14.062 1 93.81 266 GLY A O 1
ATOM 2046 N N . HIS A 1 267 ? 18.062 9.258 13.617 1 95.12 267 HIS A N 1
ATOM 2047 C CA . HIS A 1 267 ? 18.547 9.141 12.242 1 95.12 267 HIS A CA 1
ATOM 2048 C C . HIS A 1 267 ? 20.062 9.07 12.195 1 95.12 267 HIS A C 1
ATOM 2050 O O . HIS A 1 267 ? 20.75 9.516 13.117 1 95.12 267 HIS A O 1
ATOM 2056 N N . PRO A 1 268 ? 20.688 8.484 11.117 1 92.5 268 PRO A N 1
ATOM 2057 C CA . PRO A 1 268 ? 22.156 8.461 11.016 1 92.5 268 PRO A CA 1
ATOM 2058 C C . PRO A 1 268 ? 22.781 9.852 11.133 1 92.5 268 PRO A C 1
ATOM 2060 O O . PRO A 1 268 ? 22.156 10.844 10.758 1 92.5 268 PRO A O 1
ATOM 2063 N N . MET A 1 269 ? 23.953 9.875 11.57 1 90.94 269 MET A N 1
ATOM 2064 C CA . MET A 1 269 ? 24.656 11.125 11.836 1 90.94 269 MET A CA 1
ATOM 2065 C C . MET A 1 269 ? 24.844 11.922 10.547 1 90.94 269 MET A C 1
ATOM 2067 O O . MET A 1 269 ? 24.906 11.344 9.461 1 90.94 269 MET A O 1
ATOM 2071 N N . ALA A 1 270 ? 24.859 13.195 10.742 1 94.75 270 ALA A N 1
ATOM 2072 C CA . ALA A 1 270 ? 25.297 14.055 9.648 1 94.75 270 ALA A CA 1
ATOM 2073 C C . ALA A 1 270 ? 26.828 14.172 9.617 1 94.75 270 ALA A C 1
ATOM 2075 O O . ALA A 1 270 ? 27.484 14.117 10.664 1 94.75 270 ALA A O 1
ATOM 2076 N N . LEU A 1 271 ? 27.375 14.328 8.414 1 96 271 LEU A N 1
ATOM 2077 C CA . LEU A 1 271 ? 28.812 14.523 8.25 1 96 271 LEU A CA 1
ATOM 2078 C C . LEU A 1 271 ? 29.109 15.859 7.586 1 96 271 LEU A C 1
ATOM 2080 O O . LEU A 1 271 ? 28.547 16.172 6.531 1 96 271 LEU A O 1
ATOM 2084 N N . ILE A 1 272 ? 29.922 16.641 8.227 1 96.25 272 ILE A N 1
ATOM 2085 C CA . ILE A 1 272 ? 30.484 17.812 7.543 1 96.25 272 ILE A CA 1
ATOM 2086 C C . ILE A 1 272 ? 31.891 17.484 7.043 1 96.25 272 ILE A C 1
ATOM 2088 O O . ILE A 1 272 ? 32.781 17.203 7.836 1 96.25 272 ILE A O 1
ATOM 2092 N N . PHE A 1 273 ? 32.031 17.516 5.754 1 94.88 273 PHE A N 1
ATOM 2093 C CA . PHE A 1 273 ? 33.375 17.359 5.16 1 94.88 273 PHE A CA 1
ATOM 2094 C C . PHE A 1 273 ? 34.062 18.719 5.059 1 94.88 273 PHE A C 1
ATOM 2096 O O . PHE A 1 273 ? 33.688 19.562 4.254 1 94.88 273 PHE A O 1
ATOM 2103 N N . ARG A 1 274 ? 35.031 18.828 5.887 1 93 274 ARG A N 1
ATOM 2104 C CA . ARG A 1 274 ? 35.812 20.062 5.918 1 93 274 ARG A CA 1
ATOM 2105 C C . ARG A 1 274 ? 37 19.984 4.945 1 93 274 ARG A C 1
ATOM 2107 O O . ARG A 1 274 ? 37.688 18.969 4.867 1 93 274 ARG A O 1
ATOM 2114 N N . ARG A 1 275 ? 37.031 20.984 4.215 1 83.44 275 ARG A N 1
ATOM 2115 C CA . ARG A 1 275 ? 38.188 21.062 3.34 1 83.44 275 ARG A CA 1
ATOM 2116 C C . ARG A 1 275 ? 39.406 21.562 4.098 1 83.44 275 ARG A C 1
ATOM 2118 O O . ARG A 1 275 ? 39.438 22.703 4.574 1 83.44 275 ARG A O 1
ATOM 2125 N N . ARG A 1 276 ? 40.312 20.656 4.316 1 79.19 276 ARG A N 1
ATOM 2126 C CA . ARG A 1 276 ? 41.594 20.969 4.969 1 79.19 276 ARG A CA 1
ATOM 2127 C C . ARG A 1 276 ? 42.781 20.516 4.117 1 79.19 276 ARG A C 1
ATOM 2129 O O . ARG A 1 276 ? 42.906 19.344 3.812 1 79.19 276 ARG A O 1
ATOM 2136 N N . HIS A 1 277 ? 43.594 21.453 3.783 1 79 277 HIS A N 1
ATOM 2137 C CA . HIS A 1 277 ? 44.812 21.172 3.006 1 79 277 HIS A CA 1
ATOM 2138 C C . HIS A 1 277 ? 44.469 20.375 1.748 1 79 277 HIS A C 1
ATOM 2140 O O . HIS A 1 277 ? 45.156 19.375 1.451 1 79 277 HIS A O 1
ATOM 2146 N N . GLY A 1 278 ? 43.344 20.641 1.164 1 74.25 278 GLY A N 1
ATOM 2147 C CA . GLY A 1 278 ? 43 20.062 -0.12 1 74.25 278 GLY A CA 1
ATOM 2148 C C . GLY A 1 278 ? 42.25 18.734 0.007 1 74.25 278 GLY A C 1
ATOM 2149 O O . GLY A 1 278 ? 41.844 18.141 -0.997 1 74.25 278 GLY A O 1
ATOM 2150 N N . VAL A 1 279 ? 42.156 18.328 1.311 1 79.38 279 VAL A N 1
ATOM 2151 C CA . VAL A 1 279 ? 41.469 17.047 1.49 1 79.38 279 VAL A CA 1
ATOM 2152 C C . VAL A 1 279 ? 40.188 17.25 2.314 1 79.38 279 VAL A C 1
ATOM 2154 O O . VAL A 1 279 ? 40.156 18.094 3.211 1 79.38 279 VAL A O 1
ATOM 2157 N N . LEU A 1 280 ? 39.188 16.453 1.97 1 86.19 280 LEU A N 1
ATOM 2158 C CA . LEU A 1 280 ? 37.938 16.516 2.732 1 86.19 280 LEU A CA 1
ATOM 2159 C C . LEU A 1 280 ? 37.969 15.539 3.898 1 86.19 280 LEU A C 1
ATOM 2161 O O . LEU A 1 280 ? 38.188 14.336 3.699 1 86.19 280 LEU A O 1
ATOM 2165 N N . VAL A 1 281 ? 37.812 16.094 5.125 1 89.44 281 VAL A N 1
ATOM 2166 C CA . VAL A 1 281 ? 37.812 15.289 6.348 1 89.44 281 VAL A CA 1
ATOM 2167 C C . VAL A 1 281 ? 36.438 15.336 6.996 1 89.44 281 VAL A C 1
ATOM 2169 O O . VAL A 1 281 ? 35.906 16.422 7.254 1 89.44 281 VAL A O 1
ATOM 2172 N N . PRO A 1 282 ? 35.875 14.133 7.238 1 93.19 282 PRO A N 1
ATOM 2173 C CA . PRO A 1 282 ? 34.5 14.125 7.809 1 93.19 282 PRO A CA 1
ATOM 2174 C C . PRO A 1 282 ? 34.5 14.484 9.297 1 93.19 282 PRO A C 1
ATOM 2176 O O . PRO A 1 282 ? 35.344 14 10.055 1 93.19 282 PRO A O 1
ATOM 2179 N N . GLU A 1 283 ? 33.656 15.344 9.703 1 93.25 283 GLU A N 1
ATOM 2180 C CA . GLU A 1 283 ? 33.312 15.695 11.078 1 93.25 283 GLU A CA 1
ATOM 2181 C C . GLU A 1 283 ? 31.859 15.375 11.398 1 93.25 283 GLU A C 1
ATOM 2183 O O . GLU A 1 283 ? 30.953 16.047 10.891 1 93.25 283 GLU A O 1
ATOM 2188 N N . PRO A 1 284 ? 31.625 14.375 12.234 1 92.5 284 PRO A N 1
ATOM 2189 C CA . PRO A 1 284 ? 30.25 13.992 12.523 1 92.5 284 PRO A CA 1
ATOM 2190 C C . PRO A 1 284 ? 29.531 14.984 13.438 1 92.5 284 PRO A C 1
ATOM 2192 O O . PRO A 1 284 ? 30.141 15.539 14.344 1 92.5 284 PRO A O 1
ATOM 2195 N N . ILE A 1 285 ? 28.297 15.242 13.055 1 89.75 285 ILE A N 1
ATOM 2196 C CA . ILE A 1 285 ? 27.375 15.875 13.984 1 89.75 285 ILE A CA 1
ATOM 2197 C C . ILE A 1 285 ? 26.484 14.812 14.633 1 89.75 285 ILE A C 1
A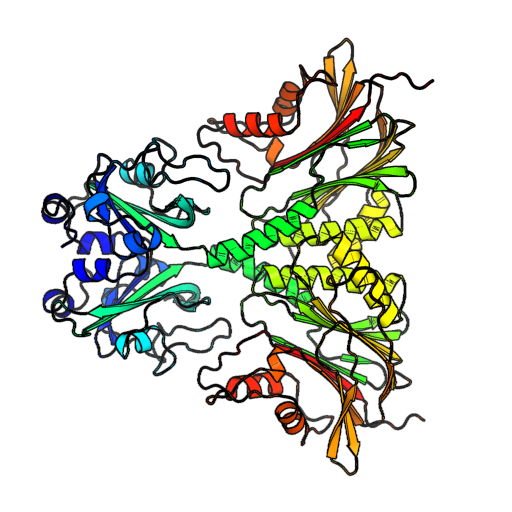TOM 2199 O O . ILE A 1 285 ? 25.562 14.289 14 1 89.75 285 ILE A O 1
ATOM 2203 N N . ARG A 1 286 ? 26.812 14.484 15.867 1 76.5 286 ARG A N 1
ATOM 2204 C CA . ARG A 1 286 ? 26.109 13.383 16.516 1 76.5 286 ARG A CA 1
ATOM 2205 C C . ARG A 1 286 ? 25.016 13.906 17.453 1 76.5 286 ARG A C 1
ATOM 2207 O O . ARG A 1 286 ? 25.234 14.867 18.188 1 76.5 286 ARG A O 1
ATOM 2214 N N . GLU A 1 287 ? 23.922 13.438 17.188 1 74.88 287 GLU A N 1
ATOM 2215 C CA . GLU A 1 287 ? 22.828 13.602 18.141 1 74.88 287 GLU A CA 1
ATOM 2216 C C . GLU A 1 287 ? 22.109 12.281 18.375 1 74.88 287 GLU A C 1
ATOM 2218 O O . GLU A 1 287 ? 21.828 11.539 17.438 1 74.88 287 GLU A O 1
ATOM 2223 N N . ARG A 1 288 ? 22.016 12.023 19.641 1 73.5 288 ARG A N 1
ATOM 2224 C CA . ARG A 1 288 ? 21.312 10.789 19.969 1 73.5 288 ARG A CA 1
ATOM 2225 C C . ARG A 1 288 ? 19.969 11.078 20.625 1 73.5 288 ARG A C 1
ATOM 2227 O O . ARG A 1 288 ? 19.891 11.844 21.594 1 73.5 288 ARG A O 1
ATOM 2234 N N . SER A 1 289 ? 19.078 10.93 19.969 1 85.31 289 SER A N 1
ATOM 2235 C CA . SER A 1 289 ? 17.734 11.039 20.547 1 85.31 289 SER A CA 1
ATOM 2236 C C . SER A 1 289 ? 16.859 9.859 20.141 1 85.31 289 SER A C 1
ATOM 2238 O O . SER A 1 289 ? 17.281 9.008 19.359 1 85.31 289 SER A O 1
ATOM 2240 N N . PHE A 1 290 ? 15.75 9.789 20.781 1 90 290 PHE A N 1
ATOM 2241 C CA . PHE A 1 290 ? 14.82 8.711 20.469 1 90 290 PHE A CA 1
ATOM 2242 C C . PHE A 1 290 ? 14.148 8.945 19.125 1 90 290 PHE A C 1
ATOM 2244 O O . PHE A 1 290 ? 14.031 10.086 18.672 1 90 290 PHE A O 1
ATOM 2251 N N . MET A 1 291 ? 13.781 7.887 18.578 1 93.94 291 MET A N 1
ATOM 2252 C CA . MET A 1 291 ? 13.031 7.965 17.328 1 93.94 291 MET A CA 1
ATOM 2253 C C . MET A 1 291 ? 11.68 8.625 17.547 1 93.94 291 MET A C 1
ATOM 2255 O O . MET A 1 291 ? 11.164 8.648 18.656 1 93.94 291 MET A O 1
ATOM 2259 N N . ILE A 1 292 ? 11.18 9.18 16.547 1 94.44 292 ILE A N 1
ATOM 2260 C CA . ILE A 1 292 ? 9.828 9.742 16.562 1 94.44 292 ILE A CA 1
ATOM 2261 C C . ILE A 1 292 ? 8.812 8.633 16.844 1 94.44 292 ILE A C 1
ATOM 2263 O O . ILE A 1 292 ? 8.859 7.57 16.219 1 94.44 292 ILE A O 1
ATOM 2267 N N . GLY A 1 293 ? 7.867 8.836 17.75 1 90.56 293 GLY A N 1
ATOM 2268 C CA . GLY A 1 293 ? 6.805 7.891 18.031 1 90.56 293 GLY A CA 1
ATOM 2269 C C . GLY A 1 293 ? 7.121 6.977 19.203 1 90.56 293 GLY A C 1
ATOM 2270 O O . GLY A 1 293 ? 6.246 6.254 19.688 1 90.56 293 GLY A O 1
ATOM 2271 N N . MET A 1 294 ? 8.336 6.973 19.719 1 88.31 294 MET A N 1
ATOM 2272 C CA . MET A 1 294 ? 8.773 6.008 20.719 1 88.31 294 MET A CA 1
ATOM 2273 C C . MET A 1 294 ? 8.453 6.5 22.125 1 88.31 294 MET A C 1
ATOM 2275 O O . MET A 1 294 ? 8.016 5.723 22.969 1 88.31 294 MET A O 1
ATOM 2279 N N . VAL A 1 295 ? 8.766 7.727 22.406 1 88.12 295 VAL A N 1
ATOM 2280 C CA . VAL A 1 295 ? 8.562 8.32 23.734 1 88.12 295 VAL A CA 1
ATOM 2281 C C . VAL A 1 295 ? 7.695 9.57 23.609 1 88.12 295 VAL A C 1
ATOM 2283 O O . VAL A 1 295 ? 8.039 10.5 22.875 1 88.12 295 VAL A O 1
ATOM 2286 N N . GLU A 1 296 ? 6.746 9.516 24.453 1 86.44 296 GLU A N 1
ATOM 2287 C CA . GLU A 1 296 ? 5.879 10.688 24.469 1 86.44 296 GLU A CA 1
ATOM 2288 C C . GLU A 1 296 ? 6.621 11.906 25.016 1 86.44 296 GLU A C 1
ATOM 2290 O O . GLU A 1 296 ? 7.457 11.781 25.906 1 86.44 296 GLU A O 1
ATOM 2295 N N . ASN A 1 297 ? 6.539 13.117 24.484 1 89.56 297 ASN A N 1
ATOM 2296 C CA . ASN A 1 297 ? 7.094 14.406 24.891 1 89.56 297 ASN A CA 1
ATOM 2297 C C . ASN A 1 297 ? 8.617 14.398 24.844 1 89.56 297 ASN A C 1
ATOM 2299 O O . ASN A 1 297 ? 9.281 14.984 25.703 1 89.56 297 ASN A O 1
ATOM 2303 N N . CYS A 1 298 ? 9.133 13.578 24.062 1 91.5 298 CYS A N 1
ATOM 2304 C CA . CYS A 1 298 ? 10.578 13.547 23.859 1 91.5 298 CYS A CA 1
ATOM 2305 C C . CYS A 1 298 ? 11.117 14.938 23.531 1 91.5 298 CYS A C 1
ATOM 2307 O O . CYS A 1 298 ? 10.5 15.688 22.781 1 91.5 298 CYS A O 1
ATOM 2309 N N . LYS A 1 299 ? 12.25 15.281 24.172 1 93.94 299 LYS A N 1
ATOM 2310 C CA . LYS A 1 299 ? 12.945 16.531 23.859 1 93.94 299 LYS A CA 1
ATOM 2311 C C . LYS A 1 299 ? 14.133 16.266 22.938 1 93.94 299 LYS A C 1
ATOM 2313 O O . LYS A 1 299 ? 14.875 15.297 23.125 1 93.94 299 LYS A O 1
ATOM 2318 N N . TYR A 1 300 ? 14.227 17.094 21.969 1 95.62 300 TYR A N 1
ATOM 2319 C CA . TYR A 1 300 ? 15.336 16.984 21.031 1 95.62 300 TYR A CA 1
ATOM 2320 C C . TYR A 1 300 ? 16.297 18.156 21.172 1 95.62 300 TYR A C 1
ATOM 2322 O O . TYR A 1 300 ? 15.922 19.219 21.672 1 95.62 300 TYR A O 1
ATOM 2330 N N . GLN A 1 301 ? 17.484 17.891 20.781 1 93.81 301 GLN A N 1
ATOM 2331 C CA . GLN A 1 301 ? 18.531 18.906 20.906 1 93.81 301 GLN A CA 1
ATOM 2332 C C . GLN A 1 301 ? 18.828 19.562 19.547 1 93.81 301 GLN A C 1
ATOM 2334 O O . GLN A 1 301 ? 18.812 18.875 18.516 1 93.81 301 GLN A O 1
ATOM 2339 N N . GLU A 1 302 ? 19.016 20.734 19.672 1 94.62 302 GLU A N 1
ATOM 2340 C CA . GLU A 1 302 ? 19.422 21.516 18.5 1 94.62 302 GLU A CA 1
ATOM 2341 C C . GLU A 1 302 ? 20.922 21.781 18.516 1 94.62 302 GLU A C 1
ATOM 2343 O O . GLU A 1 302 ? 21.469 22.266 19.516 1 94.62 302 GLU A O 1
ATOM 2348 N N . ILE A 1 303 ? 21.672 21.531 17.5 1 95.88 303 ILE A N 1
ATOM 2349 C CA . ILE A 1 303 ? 23.125 21.703 17.391 1 95.88 303 ILE A CA 1
ATOM 2350 C C . ILE A 1 303 ? 23.438 22.766 16.344 1 95.88 303 ILE A C 1
ATOM 2352 O O . ILE A 1 303 ? 23.141 22.578 15.156 1 95.88 303 ILE A O 1
ATOM 2356 N N . PRO A 1 304 ? 24.031 23.844 16.75 1 96.81 304 PRO A N 1
ATOM 2357 C CA . PRO A 1 304 ? 24.453 24.828 15.758 1 96.81 304 PRO A CA 1
ATOM 2358 C C . PRO A 1 304 ? 25.656 24.359 14.938 1 96.81 304 PRO A C 1
ATOM 2360 O O . PRO A 1 304 ? 26.516 23.641 15.445 1 96.81 304 PRO A O 1
ATOM 2363 N N . PHE A 1 305 ? 25.703 24.797 13.695 1 96.44 305 PHE A N 1
ATOM 2364 C CA . PHE A 1 305 ? 26.859 24.469 12.859 1 96.44 305 PHE A CA 1
ATOM 2365 C C . PHE A 1 305 ? 27.078 25.547 11.812 1 96.44 305 PHE A C 1
ATOM 2367 O O . PHE A 1 305 ? 26.234 26.422 11.617 1 96.44 305 PHE A O 1
ATOM 2374 N N . SER A 1 306 ? 28.25 25.562 11.227 1 96.12 306 SER A N 1
ATOM 2375 C CA . SER A 1 306 ? 28.609 26.438 10.117 1 96.12 306 SER A CA 1
ATOM 2376 C C . SER A 1 306 ? 29.375 25.688 9.039 1 96.12 306 SER A C 1
ATOM 2378 O O . SER A 1 306 ? 29.984 24.656 9.305 1 96.12 306 SER A O 1
ATOM 2380 N N . LEU A 1 307 ? 29.219 26.172 7.848 1 95.06 307 LEU A N 1
ATOM 2381 C CA . LEU A 1 307 ? 29.984 25.656 6.73 1 95.06 307 LEU A CA 1
ATOM 2382 C C . LEU A 1 307 ? 30.984 26.688 6.219 1 95.06 307 LEU A C 1
ATOM 2384 O O . LEU A 1 307 ? 30.609 27.828 5.953 1 95.06 307 LEU A O 1
ATOM 2388 N N . ASP A 1 308 ? 32.25 26.297 6.145 1 92.94 308 ASP A N 1
ATOM 2389 C CA . ASP A 1 308 ? 33.219 27.141 5.461 1 92.94 308 ASP A CA 1
ATOM 2390 C C . ASP A 1 308 ? 33.125 26.984 3.945 1 92.94 308 ASP A C 1
ATOM 2392 O O . ASP A 1 308 ? 32.5 26.031 3.457 1 92.94 308 ASP A O 1
ATOM 2396 N N . PRO A 1 309 ? 33.625 28.031 3.25 1 90.56 309 PRO A N 1
ATOM 2397 C CA . PRO A 1 309 ? 33.656 27.844 1.799 1 90.56 309 PRO A CA 1
ATOM 2398 C C . PRO A 1 309 ? 34.312 26.516 1.396 1 90.56 309 PRO A C 1
ATOM 2400 O O . PRO A 1 309 ? 35.406 26.188 1.898 1 90.56 309 PRO A O 1
ATOM 2403 N N . GLY A 1 310 ? 33.594 25.719 0.623 1 88.56 310 GLY A N 1
ATOM 2404 C CA . GLY A 1 310 ? 34.125 24.453 0.127 1 88.56 310 GLY A CA 1
ATOM 2405 C C . GLY A 1 310 ? 33.688 23.266 0.94 1 88.56 310 GLY A C 1
ATOM 2406 O O . GLY A 1 310 ? 33.844 22.109 0.513 1 88.56 310 GLY A O 1
ATOM 2407 N N . ASP A 1 311 ? 33.062 23.5 2.086 1 92.38 311 ASP A N 1
ATOM 2408 C CA . ASP A 1 311 ? 32.594 22.406 2.938 1 92.38 311 ASP A CA 1
ATOM 2409 C C . ASP A 1 311 ? 31.391 21.719 2.316 1 92.38 311 ASP A C 1
ATOM 2411 O O . ASP A 1 311 ? 30.719 22.281 1.45 1 92.38 311 ASP A O 1
ATOM 2415 N N . ILE A 1 312 ? 31.203 20.484 2.703 1 94 312 ILE A N 1
ATOM 2416 C CA . ILE A 1 312 ? 30.047 19.703 2.281 1 94 312 ILE A CA 1
ATOM 2417 C C . ILE A 1 312 ? 29.344 19.109 3.504 1 94 312 ILE A C 1
ATOM 2419 O O . ILE A 1 312 ? 29.984 18.5 4.355 1 94 312 ILE A O 1
ATOM 2423 N N . LEU A 1 313 ? 28.094 19.422 3.646 1 96.06 313 LEU A N 1
ATOM 2424 C CA . LEU A 1 313 ? 27.266 18.719 4.617 1 96.06 313 LEU A CA 1
ATOM 2425 C C . LEU A 1 313 ? 26.531 17.547 3.963 1 96.06 313 LEU A C 1
ATOM 2427 O O . LEU A 1 313 ? 25.922 17.703 2.908 1 96.06 313 LEU A O 1
ATOM 2431 N N . PHE A 1 314 ? 26.672 16.344 4.57 1 96.19 314 PHE A N 1
ATOM 2432 C CA . PHE A 1 314 ? 26.125 15.117 3.986 1 96.19 314 PHE A CA 1
ATOM 2433 C C . PHE A 1 314 ? 25.266 14.367 4.996 1 96.19 314 PHE A C 1
ATOM 2435 O O . PHE A 1 314 ? 25.688 14.148 6.137 1 96.19 314 PHE A O 1
ATOM 2442 N N . LEU A 1 315 ? 24 14.039 4.598 1 96.06 315 LEU A N 1
ATOM 2443 C CA . LEU A 1 315 ? 23.078 13.18 5.324 1 96.06 315 LEU A CA 1
ATOM 2444 C C . LEU A 1 315 ? 22.656 11.984 4.473 1 96.06 315 LEU A C 1
ATOM 2446 O O . LEU A 1 315 ? 22.391 12.141 3.275 1 96.06 315 LEU A O 1
ATOM 2450 N N . ALA A 1 316 ? 22.625 10.836 5.105 1 95.94 316 ALA A N 1
ATOM 2451 C CA . ALA A 1 316 ? 22.188 9.664 4.359 1 95.94 316 ALA A CA 1
ATOM 2452 C C . ALA A 1 316 ? 21.406 8.703 5.254 1 95.94 316 ALA A C 1
ATOM 2454 O O . ALA A 1 316 ? 21.547 8.727 6.477 1 95.94 316 ALA A O 1
ATOM 2455 N N . SER A 1 317 ? 20.594 7.941 4.629 1 94.69 317 SER A N 1
ATOM 2456 C CA . SER A 1 317 ? 19.859 6.898 5.348 1 94.69 317 SER A CA 1
ATOM 2457 C C . SER A 1 317 ? 20.766 5.723 5.688 1 94.69 317 SER A C 1
ATOM 2459 O O . SER A 1 317 ? 21.906 5.648 5.203 1 94.69 317 SER A O 1
ATOM 2461 N N . ASP A 1 318 ? 20.234 4.82 6.512 1 93.94 318 ASP A N 1
ATOM 2462 C CA . ASP A 1 318 ? 21.031 3.668 6.945 1 93.94 318 ASP A CA 1
ATOM 2463 C C . ASP A 1 318 ? 21.328 2.74 5.77 1 93.94 318 ASP A C 1
ATOM 2465 O O . ASP A 1 318 ? 22.312 2.004 5.793 1 93.94 318 ASP A O 1
ATOM 2469 N N . GLY A 1 319 ? 20.562 2.822 4.727 1 93.25 319 GLY A N 1
ATOM 2470 C CA . GLY A 1 319 ? 20.797 2.004 3.549 1 93.25 319 GLY A CA 1
ATOM 2471 C C . GLY A 1 319 ? 22.141 2.277 2.893 1 93.25 319 GLY A C 1
ATOM 2472 O O . GLY A 1 319 ? 22.719 1.392 2.262 1 93.25 319 GLY A O 1
ATOM 2473 N N . VAL A 1 320 ? 22.625 3.488 3.012 1 94.81 320 VAL A N 1
ATOM 2474 C CA . VAL A 1 320 ? 23.938 3.836 2.48 1 94.81 320 VAL A CA 1
ATOM 2475 C C . VAL A 1 320 ? 25.031 3.188 3.332 1 94.81 320 VAL A C 1
ATOM 2477 O O . VAL A 1 320 ? 25.922 2.514 2.803 1 94.81 320 VAL A O 1
ATOM 2480 N N . TYR A 1 321 ? 24.906 3.283 4.566 1 95.06 321 TYR A N 1
ATOM 2481 C CA . TYR A 1 321 ? 25.938 2.82 5.484 1 95.06 321 TYR A CA 1
ATOM 2482 C C . TYR A 1 321 ? 25.953 1.299 5.578 1 95.06 321 TYR A C 1
ATOM 2484 O O . TYR A 1 321 ? 27 0.682 5.734 1 95.06 321 TYR A O 1
ATOM 2492 N N . GLU A 1 322 ? 24.812 0.703 5.426 1 93.75 322 GLU A N 1
ATOM 2493 C CA . GLU A 1 322 ? 24.656 -0.734 5.637 1 93.75 322 GLU A CA 1
ATOM 2494 C C . GLU A 1 322 ? 24.828 -1.503 4.328 1 93.75 322 GLU A C 1
ATOM 2496 O O . GLU A 1 322 ? 24.844 -2.736 4.324 1 93.75 322 GLU A O 1
ATOM 2501 N N . ALA A 1 323 ? 24.938 -0.807 3.266 1 91.75 323 ALA A N 1
ATOM 2502 C CA . ALA A 1 323 ? 25.141 -1.486 1.988 1 91.75 323 ALA A CA 1
ATOM 2503 C C . ALA A 1 323 ? 26.375 -2.367 2.023 1 91.75 323 ALA A C 1
ATOM 2505 O O . ALA A 1 323 ? 27.484 -1.881 2.283 1 91.75 323 ALA A O 1
ATOM 2506 N N . GLU A 1 324 ? 26.203 -3.617 1.688 1 90.19 324 GLU A N 1
ATOM 2507 C CA . GLU A 1 324 ? 27.297 -4.582 1.81 1 90.19 324 GLU A CA 1
ATOM 2508 C C . GLU A 1 324 ? 27.922 -4.883 0.449 1 90.19 324 GLU A C 1
ATOM 2510 O O . GLU A 1 324 ? 27.266 -4.762 -0.583 1 90.19 324 GLU A O 1
ATOM 2515 N N . ASP A 1 325 ? 29.156 -5.285 0.539 1 87.38 325 ASP A N 1
ATOM 2516 C CA . ASP A 1 325 ? 29.797 -5.805 -0.666 1 87.38 325 ASP A CA 1
ATOM 2517 C C . ASP A 1 325 ? 29.594 -7.312 -0.789 1 87.38 325 ASP A C 1
ATOM 2519 O O . ASP A 1 325 ? 28.781 -7.898 -0.076 1 87.38 325 ASP A O 1
ATOM 2523 N N . ALA A 1 326 ? 30.266 -7.895 -1.739 1 78.94 326 ALA A N 1
ATOM 2524 C CA . ALA A 1 326 ? 30.109 -9.32 -2.037 1 78.94 326 ALA A CA 1
ATOM 2525 C C . ALA A 1 326 ? 30.5 -10.172 -0.831 1 78.94 326 ALA A C 1
ATOM 2527 O O . ALA A 1 326 ? 30.016 -11.297 -0.682 1 78.94 326 ALA A O 1
ATOM 2528 N N . ASN A 1 327 ? 31.312 -9.586 0.093 1 86.31 327 ASN A N 1
ATOM 2529 C CA . ASN A 1 327 ? 31.797 -10.32 1.263 1 86.31 327 ASN A CA 1
ATOM 2530 C C . ASN A 1 327 ? 30.984 -9.969 2.51 1 86.31 327 ASN A C 1
ATOM 2532 O O . ASN A 1 327 ? 31.328 -10.391 3.615 1 86.31 327 ASN A O 1
ATOM 2536 N N . GLY A 1 328 ? 30.094 -9.172 2.381 1 88.19 328 GLY A N 1
ATOM 2537 C CA . GLY A 1 328 ? 29.25 -8.812 3.508 1 88.19 328 GLY A CA 1
ATOM 2538 C C . GLY A 1 328 ? 29.781 -7.637 4.305 1 88.19 328 GLY A C 1
ATOM 2539 O O . GLY A 1 328 ? 29.328 -7.379 5.422 1 88.19 328 GLY A O 1
ATOM 2540 N N . ILE A 1 329 ? 30.828 -7.004 3.781 1 92.06 329 ILE A N 1
ATOM 2541 C CA . ILE A 1 329 ? 31.391 -5.859 4.48 1 92.06 329 ILE A CA 1
ATOM 2542 C C . ILE A 1 329 ? 30.562 -4.613 4.191 1 92.06 329 ILE A C 1
ATOM 2544 O O . ILE A 1 329 ? 30.422 -4.203 3.037 1 92.06 329 ILE A O 1
ATOM 2548 N N . PRO A 1 330 ? 30.062 -3.969 5.211 1 94.62 330 PRO A N 1
ATOM 2549 C CA . PRO A 1 330 ? 29.219 -2.789 4.996 1 94.62 330 PRO A CA 1
ATOM 2550 C C . PRO A 1 330 ? 30.016 -1.575 4.52 1 94.62 330 PRO A C 1
ATOM 2552 O O . PRO A 1 330 ? 31.234 -1.511 4.719 1 94.62 330 PRO A O 1
ATOM 2555 N N . PHE A 1 331 ? 29.391 -0.596 3.861 1 94.69 331 PHE A N 1
ATOM 2556 C CA . PHE A 1 331 ? 29.969 0.62 3.314 1 94.69 331 PHE A CA 1
ATOM 2557 C C . PHE A 1 331 ? 30.469 1.529 4.434 1 94.69 331 PHE A C 1
ATOM 2559 O O . PHE A 1 331 ? 31.609 2.008 4.391 1 94.69 331 PHE A O 1
ATOM 2566 N N . GLU A 1 332 ? 29.688 1.73 5.465 1 94.5 332 GLU A N 1
ATOM 2567 C CA . GLU A 1 332 ? 29.969 2.469 6.695 1 94.5 332 GLU A CA 1
ATOM 2568 C C . GLU A 1 332 ? 30.578 3.838 6.387 1 94.5 332 GLU A C 1
ATOM 2570 O O . GLU A 1 332 ? 30.516 4.309 5.25 1 94.5 332 GLU A O 1
ATOM 2575 N N . ILE A 1 333 ? 31 4.516 7.391 1 93.31 333 ILE A N 1
ATOM 2576 C CA . ILE A 1 333 ? 31.5 5.875 7.262 1 93.31 333 ILE A CA 1
ATOM 2577 C C . ILE A 1 333 ? 32.781 5.875 6.402 1 93.31 333 ILE A C 1
ATOM 2579 O O . ILE A 1 333 ? 33.031 6.82 5.648 1 93.31 333 ILE A O 1
ATOM 2583 N N . GLU A 1 334 ? 33.469 4.785 6.422 1 93.56 334 GLU A N 1
ATOM 2584 C CA . GLU A 1 334 ? 34.688 4.672 5.637 1 93.56 334 GLU A CA 1
ATOM 2585 C C . GLU A 1 334 ? 34.406 4.738 4.141 1 93.56 334 GLU A C 1
ATOM 2587 O O . GLU A 1 334 ? 35.094 5.422 3.396 1 93.56 334 GLU A O 1
ATOM 2592 N N . GLY A 1 335 ? 33.406 3.98 3.754 1 94.12 335 GLY A N 1
ATOM 2593 C CA . GLY A 1 335 ? 33 4.023 2.355 1 94.12 335 GLY A CA 1
ATOM 2594 C C . GLY A 1 335 ? 32.562 5.402 1.906 1 94.12 335 GLY A C 1
ATOM 2595 O O . GLY A 1 335 ? 32.938 5.855 0.818 1 94.12 335 GLY A O 1
ATOM 2596 N N . VAL A 1 336 ? 31.828 6.094 2.783 1 94.88 336 VAL A N 1
ATOM 2597 C CA . VAL A 1 336 ? 31.344 7.438 2.479 1 94.88 336 VAL A CA 1
ATOM 2598 C C . VAL A 1 336 ? 32.531 8.398 2.367 1 94.88 336 VAL A C 1
ATOM 2600 O O . VAL A 1 336 ? 32.594 9.227 1.454 1 94.88 336 VAL A O 1
ATOM 2603 N N . THR A 1 337 ? 33.469 8.25 3.277 1 92.69 337 THR A N 1
ATOM 2604 C CA . THR A 1 337 ? 34.656 9.094 3.271 1 92.69 337 THR A CA 1
ATOM 2605 C C . THR A 1 337 ? 35.438 8.891 1.989 1 92.69 337 THR A C 1
ATOM 2607 O O . THR A 1 337 ? 35.906 9.852 1.369 1 92.69 337 THR A O 1
ATOM 2610 N N . ALA A 1 338 ? 35.594 7.652 1.585 1 91.81 338 ALA A N 1
ATOM 2611 C CA . ALA A 1 338 ? 36.312 7.332 0.358 1 91.81 338 ALA A CA 1
ATOM 2612 C C . ALA A 1 338 ? 35.625 7.934 -0.861 1 91.81 338 ALA A C 1
ATOM 2614 O O . ALA A 1 338 ? 36.281 8.367 -1.808 1 91.81 338 ALA A O 1
ATOM 2615 N N . PHE A 1 339 ? 34.344 7.922 -0.844 1 92.62 339 PHE A N 1
ATOM 2616 C CA . PHE A 1 339 ? 33.562 8.453 -1.955 1 92.62 339 PHE A CA 1
ATOM 2617 C C . PHE A 1 339 ? 33.812 9.945 -2.135 1 92.62 339 PHE A C 1
ATOM 2619 O O . PHE A 1 339 ? 33.906 10.43 -3.264 1 92.62 339 PHE A O 1
ATOM 2626 N N . PHE A 1 340 ? 34 10.656 -1.027 1 91.12 340 PHE A N 1
ATOM 2627 C CA . PHE A 1 340 ? 34.156 12.102 -1.092 1 91.12 340 PHE A CA 1
ATOM 2628 C C . PHE A 1 340 ? 35.625 12.5 -1.163 1 91.12 340 PHE A C 1
ATOM 2630 O O . PHE A 1 340 ? 35.938 13.68 -1.292 1 91.12 340 PHE A O 1
ATOM 2637 N N . ALA A 1 341 ? 36.531 11.578 -1.083 1 83.56 341 ALA A N 1
ATOM 2638 C CA . ALA A 1 341 ? 37.969 11.859 -0.992 1 83.56 341 ALA A CA 1
ATOM 2639 C C . ALA A 1 341 ? 38.406 12.727 -2.156 1 83.56 341 ALA A C 1
ATOM 2641 O O . ALA A 1 341 ? 39.188 13.664 -1.968 1 83.56 341 ALA A O 1
ATOM 2642 N N . ASP A 1 342 ? 37.938 12.391 -3.332 1 76.88 342 ASP A N 1
ATOM 2643 C CA . ASP A 1 342 ? 38.406 13.141 -4.496 1 76.88 342 ASP A CA 1
ATOM 2644 C C . ASP A 1 342 ? 37.312 14.062 -5.023 1 76.88 342 ASP A C 1
ATOM 2646 O O . ASP A 1 342 ? 37.281 14.406 -6.207 1 76.88 342 ASP A O 1
ATOM 2650 N N . TRP A 1 343 ? 36.469 14.422 -4.062 1 80.44 343 TRP A N 1
ATOM 2651 C CA . TRP A 1 343 ? 35.344 15.242 -4.48 1 80.44 343 TRP A CA 1
ATOM 2652 C C . TRP A 1 343 ? 35.781 16.688 -4.719 1 80.44 343 TRP A C 1
ATOM 2654 O O . TRP A 1 343 ? 36.438 17.297 -3.871 1 80.44 343 TRP A O 1
ATOM 2664 N N . ILE A 1 344 ? 35.656 17.078 -5.934 1 66.88 344 ILE A N 1
ATOM 2665 C CA . ILE A 1 344 ? 35.906 18.484 -6.27 1 66.88 344 ILE A CA 1
ATOM 2666 C C . ILE A 1 344 ? 34.562 19.172 -6.562 1 66.88 344 ILE A C 1
ATOM 2668 O O . ILE A 1 344 ? 33.812 18.719 -7.434 1 66.88 344 ILE A O 1
ATOM 2672 N N . THR A 1 345 ? 34.312 20.25 -5.773 1 62.78 345 THR A N 1
ATOM 2673 C CA . THR A 1 345 ? 33.094 21 -5.965 1 62.78 345 THR A CA 1
ATOM 2674 C C . THR A 1 345 ? 32.969 21.516 -7.402 1 62.78 345 THR A C 1
ATOM 2676 O O . THR A 1 345 ? 34 21.766 -8.047 1 62.78 345 THR A O 1
ATOM 2679 N N . GLU A 1 346 ? 31.891 21.422 -8.086 1 59.44 346 GLU A N 1
ATOM 2680 C CA . GLU A 1 346 ? 31.656 21.938 -9.43 1 59.44 346 GLU A CA 1
ATOM 2681 C C . GLU A 1 346 ? 31.891 20.844 -10.477 1 59.44 346 GLU A C 1
ATOM 2683 O O . GLU A 1 346 ? 31.625 21.047 -11.664 1 59.44 346 GLU A O 1
ATOM 2688 N N . GLU A 1 347 ? 32.562 19.812 -9.969 1 61.78 347 GLU A N 1
ATOM 2689 C CA . GLU A 1 347 ? 32.688 18.719 -10.93 1 61.78 347 GLU A CA 1
ATOM 2690 C C . GLU A 1 347 ? 31.344 18.078 -11.227 1 61.78 347 GLU A C 1
ATOM 2692 O O . GLU A 1 347 ? 30.391 18.219 -10.453 1 61.78 347 GLU A O 1
ATOM 2697 N N . GLU A 1 348 ? 31.281 17.484 -12.281 1 65.19 348 GLU A N 1
ATOM 2698 C CA . GLU A 1 348 ? 30.094 16.828 -12.805 1 65.19 348 GLU A CA 1
ATOM 2699 C C . GLU A 1 348 ? 29.688 15.656 -11.914 1 65.19 348 GLU A C 1
ATOM 2701 O O . GLU A 1 348 ? 28.688 14.984 -12.188 1 65.19 348 GLU A O 1
ATOM 2706 N N . ARG A 1 349 ? 30.328 15.586 -10.727 1 69.75 349 ARG A N 1
ATOM 2707 C CA . ARG A 1 349 ? 29.891 14.508 -9.844 1 69.75 349 ARG A CA 1
ATOM 2708 C C . ARG A 1 349 ? 28.594 14.859 -9.133 1 69.75 349 ARG A C 1
ATOM 2710 O O . ARG A 1 349 ? 28.359 16.031 -8.797 1 69.75 349 ARG A O 1
ATOM 2717 N N . ASN A 1 350 ? 27.734 13.797 -9.086 1 84.19 350 ASN A N 1
ATOM 2718 C CA . ASN A 1 350 ? 26.453 13.992 -8.398 1 84.19 350 ASN A CA 1
ATOM 2719 C C . ASN A 1 350 ? 26.125 12.82 -7.484 1 84.19 350 ASN A C 1
ATOM 2721 O O . ASN A 1 350 ? 26.859 11.836 -7.441 1 84.19 350 ASN A O 1
ATOM 2725 N N . LEU A 1 351 ? 25.266 12.938 -6.641 1 89.75 351 LEU A N 1
ATOM 2726 C CA . LEU A 1 351 ? 24.891 11.938 -5.648 1 89.75 351 LEU A CA 1
ATOM 2727 C C . LEU A 1 351 ? 24.469 10.633 -6.32 1 89.75 351 LEU A C 1
ATOM 2729 O O . LEU A 1 351 ? 24.484 9.57 -5.699 1 89.75 351 LEU A O 1
ATOM 2733 N N . GLU A 1 352 ? 24.109 10.711 -7.562 1 89.06 352 GLU A N 1
ATOM 2734 C CA . GLU A 1 352 ? 23.766 9.5 -8.305 1 89.06 352 GLU A CA 1
ATOM 2735 C C . GLU A 1 352 ? 24.969 8.57 -8.422 1 89.06 352 GLU A C 1
ATOM 2737 O O . GLU A 1 352 ? 24.812 7.348 -8.461 1 89.06 352 GLU A O 1
ATOM 2742 N N . ASP A 1 353 ? 26.141 9.164 -8.422 1 90.94 353 ASP A N 1
ATOM 2743 C CA . ASP A 1 353 ? 27.359 8.359 -8.461 1 90.94 353 ASP A CA 1
ATOM 2744 C C . ASP A 1 353 ? 27.5 7.496 -7.211 1 90.94 353 ASP A C 1
ATOM 2746 O O . ASP A 1 353 ? 28.047 6.395 -7.27 1 90.94 353 ASP A O 1
ATOM 2750 N N . LEU A 1 354 ? 27.078 8.055 -6.121 1 92.25 354 LEU A N 1
ATOM 2751 C CA . LEU A 1 354 ? 27.094 7.273 -4.887 1 92.25 354 LEU A CA 1
ATOM 2752 C C . LEU A 1 354 ? 26.25 6.004 -5.035 1 92.25 354 LEU A C 1
ATOM 2754 O O . LEU A 1 354 ? 26.688 4.922 -4.637 1 92.25 354 LEU A O 1
ATOM 2758 N N . TYR A 1 355 ? 25.109 6.121 -5.586 1 90.44 355 TYR A N 1
ATOM 2759 C CA . TYR A 1 355 ? 24.219 4.98 -5.789 1 90.44 355 TYR A CA 1
ATOM 2760 C C . TYR A 1 355 ? 24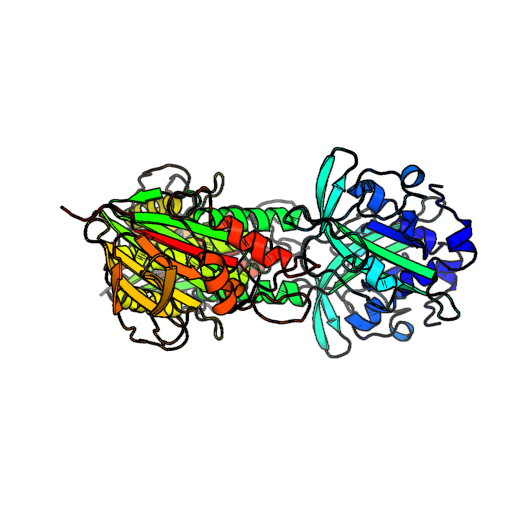.891 3.926 -6.668 1 90.44 355 TYR A C 1
ATOM 2762 O O . TYR A 1 355 ? 24.781 2.729 -6.391 1 90.44 355 TYR A O 1
ATOM 2770 N N . GLN A 1 356 ? 25.562 4.395 -7.652 1 87.69 356 GLN A N 1
ATOM 2771 C CA . GLN A 1 356 ? 26.266 3.482 -8.555 1 87.69 356 GLN A CA 1
ATOM 2772 C C . GLN A 1 356 ? 27.391 2.742 -7.836 1 87.69 356 GLN A C 1
ATOM 2774 O O . GLN A 1 356 ? 27.594 1.551 -8.07 1 87.69 356 GLN A O 1
ATOM 2779 N N . VAL A 1 357 ? 28.047 3.471 -7.02 1 90.06 357 VAL A N 1
ATOM 2780 C CA . VAL A 1 357 ? 29.125 2.859 -6.238 1 90.06 357 VAL A CA 1
ATOM 2781 C C . VAL A 1 357 ? 28.547 1.775 -5.328 1 90.06 357 VAL A C 1
ATOM 2783 O O . VAL A 1 357 ? 29.094 0.675 -5.242 1 90.06 357 VAL A O 1
ATOM 2786 N N . LEU A 1 358 ? 27.453 2.068 -4.664 1 91.19 358 LEU A N 1
ATOM 2787 C CA . LEU A 1 358 ? 26.828 1.116 -3.752 1 91.19 358 LEU A CA 1
ATOM 2788 C C . LEU A 1 358 ? 26.359 -0.13 -4.5 1 91.19 358 LEU A C 1
ATOM 2790 O O . LEU A 1 358 ? 26.578 -1.252 -4.035 1 91.19 358 LEU A O 1
ATOM 2794 N N . LYS A 1 359 ? 25.781 0.023 -5.625 1 83.75 359 LYS A N 1
ATOM 2795 C CA . LYS A 1 359 ? 25.266 -1.083 -6.422 1 83.75 359 LYS A CA 1
ATOM 2796 C C . LYS A 1 359 ? 26.406 -1.967 -6.941 1 83.75 359 LYS A C 1
ATOM 2798 O O . LYS A 1 359 ? 26.25 -3.186 -7.043 1 83.75 359 LYS A O 1
ATOM 2803 N N . SER A 1 360 ? 27.469 -1.332 -7.289 1 83.38 360 SER A N 1
ATOM 2804 C CA . SER A 1 360 ? 28.594 -2.039 -7.902 1 83.38 360 SER A CA 1
ATOM 2805 C C . SER A 1 360 ? 29.328 -2.902 -6.883 1 83.38 360 SER A C 1
ATOM 2807 O O . SER A 1 360 ? 30.078 -3.801 -7.258 1 83.38 360 SER A O 1
ATOM 2809 N N . ARG A 1 361 ? 29.078 -2.641 -5.672 1 83.38 361 ARG A N 1
ATOM 2810 C CA . ARG A 1 361 ? 29.766 -3.379 -4.617 1 83.38 361 ARG A CA 1
ATOM 2811 C C . ARG A 1 361 ? 29.234 -4.809 -4.52 1 83.38 361 ARG A C 1
ATOM 2813 O O . ARG A 1 361 ? 29.922 -5.691 -4 1 83.38 361 ARG A O 1
ATOM 2820 N N . ASN A 1 362 ? 27.984 -4.988 -4.836 1 71.56 362 ASN A N 1
ATOM 2821 C CA . ASN A 1 362 ? 27.375 -6.309 -4.793 1 71.56 362 ASN A CA 1
ATOM 2822 C C . ASN A 1 362 ? 27.109 -6.855 -6.195 1 71.56 362 ASN A C 1
ATOM 2824 O O . ASN A 1 362 ? 26.531 -6.164 -7.035 1 71.56 362 ASN A O 1
ATOM 2828 N N . PRO A 1 363 ? 27.719 -8.023 -6.391 1 60.31 363 PRO A N 1
ATOM 2829 C CA . PRO A 1 363 ? 27.531 -8.609 -7.723 1 60.31 363 PRO A CA 1
ATOM 2830 C C . PRO A 1 363 ? 26.078 -8.695 -8.141 1 60.31 363 PRO A C 1
ATOM 2832 O O . PRO A 1 363 ? 25.766 -8.609 -9.336 1 60.31 363 PRO A O 1
ATOM 2835 N N . LEU A 1 364 ? 25.219 -8.938 -7.066 1 59.28 364 LEU A N 1
ATOM 2836 C CA . LEU A 1 364 ? 23.812 -9.039 -7.418 1 59.28 364 LEU A CA 1
ATOM 2837 C C . LEU A 1 364 ? 23.156 -7.656 -7.477 1 59.28 364 LEU A C 1
ATOM 2839 O O . LEU A 1 364 ? 22 -7.523 -7.863 1 59.28 364 LEU A O 1
ATOM 2843 N N . GLY A 1 365 ? 24.031 -6.676 -7.312 1 60.88 365 GLY A N 1
ATOM 2844 C CA . GLY A 1 365 ? 23.531 -5.309 -7.336 1 60.88 365 GLY A CA 1
ATOM 2845 C C . GLY A 1 365 ? 22.344 -5.082 -6.418 1 60.88 365 GLY A C 1
ATOM 2846 O O . GLY A 1 365 ? 21.594 -4.125 -6.594 1 60.88 365 GLY A O 1
ATOM 2847 N N . GLN A 1 366 ? 22.094 -5.996 -5.492 1 67.25 366 GLN A N 1
ATOM 2848 C CA . GLN A 1 366 ? 20.906 -5.902 -4.652 1 67.25 366 GLN A CA 1
ATOM 2849 C C . GLN A 1 366 ? 21.219 -5.156 -3.355 1 67.25 366 GLN A C 1
ATOM 2851 O O . GLN A 1 366 ? 22.125 -5.531 -2.615 1 67.25 366 GLN A O 1
ATOM 2856 N N . LEU A 1 367 ? 20.656 -4.031 -3.268 1 78.88 367 LEU A N 1
ATOM 2857 C CA . LEU A 1 367 ? 20.719 -3.301 -2.004 1 78.88 367 LEU A CA 1
ATOM 2858 C C . LEU A 1 367 ? 19.703 -3.85 -1.008 1 78.88 367 LEU A C 1
ATOM 2860 O O . LEU A 1 367 ? 18.719 -4.469 -1.403 1 78.88 367 LEU A O 1
ATOM 2864 N N . ALA A 1 368 ? 20.031 -3.799 0.216 1 76.94 368 ALA A N 1
ATOM 2865 C CA . ALA A 1 368 ? 19.234 -4.414 1.268 1 76.94 368 ALA A CA 1
ATOM 2866 C C . ALA A 1 368 ? 18.156 -3.453 1.766 1 76.94 368 ALA A C 1
ATOM 2868 O O . ALA A 1 368 ? 17.203 -3.867 2.436 1 76.94 368 ALA A O 1
ATOM 2869 N N . ASP A 1 369 ? 18.359 -2.17 1.413 1 87.69 369 ASP A N 1
ATOM 2870 C CA . ASP A 1 369 ? 17.438 -1.173 1.937 1 87.69 369 ASP A CA 1
ATOM 2871 C C . ASP A 1 369 ? 17.312 0.018 0.988 1 87.69 369 ASP A C 1
ATOM 2873 O O . ASP A 1 369 ? 18.047 0.11 0.003 1 87.69 369 ASP A O 1
ATOM 2877 N N . ASP A 1 370 ? 16.406 0.909 1.352 1 90 370 ASP A N 1
ATOM 2878 C CA . ASP A 1 370 ? 16.312 2.164 0.613 1 90 370 ASP A CA 1
ATOM 2879 C C . ASP A 1 370 ? 17.609 2.949 0.696 1 90 370 ASP A C 1
ATOM 2881 O O . ASP A 1 370 ? 18.344 2.842 1.682 1 90 370 ASP A O 1
ATOM 2885 N N . VAL A 1 371 ? 17.859 3.676 -0.325 1 91.69 371 VAL A N 1
ATOM 2886 C CA . VAL A 1 371 ? 19.016 4.555 -0.327 1 91.69 371 VAL A CA 1
ATOM 2887 C C . VAL A 1 371 ? 18.578 6 -0.551 1 91.69 371 VAL A C 1
ATOM 2889 O O . VAL A 1 371 ? 17.953 6.312 -1.568 1 91.69 371 VAL A O 1
ATOM 2892 N N . SER A 1 372 ? 18.812 6.824 0.373 1 93.31 372 SER A N 1
ATOM 2893 C CA . SER A 1 372 ? 18.562 8.258 0.24 1 93.31 372 SER A CA 1
ATOM 2894 C C . SER A 1 372 ? 19.703 9.078 0.837 1 93.31 372 SER A C 1
ATOM 2896 O O . SER A 1 372 ? 20.422 8.602 1.718 1 93.31 372 SER A O 1
ATOM 2898 N N . ALA A 1 373 ? 19.875 10.266 0.309 1 95.19 373 ALA A N 1
ATOM 2899 C CA . ALA A 1 373 ? 20.938 11.148 0.79 1 95.19 373 ALA A CA 1
ATOM 2900 C C . ALA A 1 373 ? 20.625 12.609 0.466 1 95.19 373 ALA A C 1
ATOM 2902 O O . ALA A 1 373 ? 19.828 12.898 -0.421 1 95.19 373 ALA A O 1
ATOM 2903 N N . LEU A 1 374 ? 21.172 13.445 1.204 1 95.69 374 LEU A N 1
ATOM 2904 C CA . LEU A 1 374 ? 21.109 14.898 1.055 1 95.69 374 LEU A CA 1
ATOM 2905 C C . LEU A 1 374 ? 22.5 15.508 1.149 1 95.69 374 LEU A C 1
ATOM 2907 O O . LEU A 1 374 ? 23.297 15.141 2.031 1 95.69 374 LEU A O 1
ATOM 2911 N N . MET A 1 375 ? 22.812 16.328 0.194 1 95.38 375 MET A N 1
ATOM 2912 C CA . MET A 1 375 ? 24.125 16.984 0.167 1 95.38 375 MET A CA 1
ATOM 2913 C C . MET A 1 375 ? 23.969 18.5 0.016 1 95.38 375 MET A C 1
ATOM 2915 O O . MET A 1 375 ? 23.219 18.969 -0.851 1 95.38 375 MET A O 1
ATOM 2919 N N . ILE A 1 376 ? 24.578 19.266 0.881 1 95.19 376 ILE A N 1
ATOM 2920 C CA . ILE A 1 376 ? 24.672 20.719 0.812 1 95.19 376 ILE A CA 1
ATOM 2921 C C . ILE A 1 376 ? 26.125 21.141 0.624 1 95.19 376 ILE A C 1
ATOM 2923 O O . ILE A 1 376 ? 26.953 20.969 1.52 1 95.19 376 ILE A O 1
ATOM 2927 N N . GLU A 1 377 ? 26.391 21.719 -0.508 1 93.44 377 GLU A N 1
ATOM 2928 C CA . GLU A 1 377 ? 27.734 22.172 -0.827 1 93.44 377 GLU A CA 1
ATOM 2929 C C . GLU A 1 377 ? 27.875 23.688 -0.659 1 93.44 377 GLU A C 1
ATOM 2931 O O . GLU A 1 377 ? 27.062 24.453 -1.189 1 93.44 377 GLU A O 1
ATOM 2936 N N . SER A 1 378 ? 28.859 24.047 0.085 1 92.56 378 SER A N 1
ATOM 2937 C CA . SER A 1 378 ? 29.188 25.469 0.202 1 92.56 378 SER A CA 1
ATOM 2938 C C . SER A 1 378 ? 30.125 25.922 -0.92 1 92.56 378 SER A C 1
ATOM 2940 O O . SER A 1 378 ? 31.125 25.25 -1.2 1 92.56 378 SER A O 1
ATOM 2942 N N . ASP A 1 379 ? 29.703 26.984 -1.618 1 86.5 379 ASP A N 1
ATOM 2943 C CA . ASP A 1 379 ? 30.562 27.438 -2.713 1 86.5 379 ASP A CA 1
ATOM 2944 C C . ASP A 1 379 ? 31.891 27.953 -2.188 1 86.5 379 ASP A C 1
ATOM 2946 O O . ASP A 1 379 ? 32.125 28.016 -0.976 1 86.5 379 ASP A O 1
ATOM 2950 N N . ASN A 1 380 ? 32.812 28.25 -3.127 1 79.5 380 ASN A N 1
ATOM 2951 C CA . ASN A 1 380 ? 34.156 28.656 -2.75 1 79.5 380 ASN A CA 1
ATOM 2952 C C . ASN A 1 380 ? 34.281 30.172 -2.58 1 79.5 380 ASN A C 1
ATOM 2954 O O . ASN A 1 380 ? 35.375 30.703 -2.418 1 79.5 380 ASN A O 1
ATOM 2958 N N . ILE A 1 381 ? 33.094 30.797 -2.613 1 70.88 381 ILE A N 1
ATOM 2959 C CA . ILE A 1 381 ? 33.125 32.25 -2.562 1 70.88 381 ILE A CA 1
ATOM 2960 C C . ILE A 1 381 ? 33.281 32.719 -1.113 1 70.88 381 ILE A C 1
ATOM 2962 O O . ILE A 1 381 ? 32.469 32.344 -0.253 1 70.88 381 ILE A O 1
ATOM 2966 N N . GLU A 1 382 ? 34.438 33.344 -0.781 1 63.97 382 GLU A N 1
ATOM 2967 C CA . GLU A 1 382 ? 34.688 33.906 0.549 1 63.97 382 GLU A CA 1
ATOM 2968 C C . GLU A 1 382 ? 33.781 35.094 0.85 1 63.97 382 GLU A C 1
ATOM 2970 O O . GLU A 1 382 ? 33.438 35.844 -0.051 1 63.97 382 GLU A O 1
ATOM 2975 N N . GLY A 1 383 ? 32.688 34.969 1.681 1 50.75 383 GLY A N 1
ATOM 2976 C CA . GLY A 1 383 ? 31.828 36.062 2.07 1 50.75 383 GLY A CA 1
ATOM 2977 C C . GLY A 1 383 ? 32.531 37.406 2.109 1 50.75 383 GLY A C 1
ATOM 2978 O O . GLY A 1 383 ? 33.688 37.5 2.58 1 50.75 383 GLY A O 1
ATOM 2979 N N . LEU A 1 384 ? 32.188 38.375 1.193 1 40.47 384 LEU A N 1
ATOM 2980 C CA . LEU A 1 384 ? 32.625 39.75 1.406 1 40.47 384 LEU A CA 1
ATOM 2981 C C . LEU A 1 384 ? 32.031 40.312 2.693 1 40.47 384 LEU A C 1
ATOM 2983 O O . LEU A 1 384 ? 30.891 40.031 3.037 1 40.47 384 LEU A O 1
ATOM 2987 N N . MET B 1 1 ? -0.787 -28.484 -30.938 1 33.88 1 MET B N 1
ATOM 2988 C CA . MET B 1 1 ? 0.179 -29.109 -30.031 1 33.88 1 MET B CA 1
ATOM 2989 C C . MET B 1 1 ? 1.471 -28.297 -29.984 1 33.88 1 MET B C 1
ATOM 2991 O O . MET B 1 1 ? 2.182 -28.188 -30.984 1 33.88 1 MET B O 1
ATOM 2995 N N . ASN B 1 2 ? 1.479 -27.234 -29.328 1 44.28 2 ASN B N 1
ATOM 2996 C CA . ASN B 1 2 ? 2.615 -26.359 -29.062 1 44.28 2 ASN B CA 1
ATOM 2997 C C . ASN B 1 2 ? 3.822 -27.156 -28.562 1 44.28 2 ASN B C 1
ATOM 2999 O O . ASN B 1 2 ? 4.094 -27.188 -27.359 1 44.28 2 ASN B O 1
ATOM 3003 N N . THR B 1 3 ? 3.969 -28.375 -29.031 1 46.53 3 THR B N 1
ATOM 3004 C CA . THR B 1 3 ? 4.766 -29.422 -28.391 1 46.53 3 THR B CA 1
ATOM 3005 C C . THR B 1 3 ? 6.23 -29 -28.297 1 46.53 3 THR B C 1
ATOM 3007 O O . THR B 1 3 ? 6.914 -28.859 -29.312 1 46.53 3 THR B O 1
ATOM 3010 N N . CYS B 1 4 ? 6.5 -28.031 -27.531 1 52.53 4 CYS B N 1
ATOM 3011 C CA . CYS B 1 4 ? 7.887 -28.078 -27.078 1 52.53 4 CYS B CA 1
ATOM 3012 C C . CYS B 1 4 ? 8.414 -29.5 -27.078 1 52.53 4 CYS B C 1
ATOM 3014 O O . CYS B 1 4 ? 7.637 -30.453 -27.031 1 52.53 4 CYS B O 1
ATOM 3016 N N . ASN B 1 5 ? 9.812 -29.703 -27.094 1 51.22 5 ASN B N 1
ATOM 3017 C CA . ASN B 1 5 ? 10.508 -30.984 -27.203 1 51.22 5 ASN B CA 1
ATOM 3018 C C . ASN B 1 5 ? 9.961 -32 -26.219 1 51.22 5 ASN B C 1
ATOM 3020 O O . ASN B 1 5 ? 10.273 -31.953 -25.016 1 51.22 5 ASN B O 1
ATOM 3024 N N . ASP B 1 6 ? 8.758 -32.5 -26.469 1 53 6 ASP B N 1
ATOM 3025 C CA . ASP B 1 6 ? 8.047 -33.656 -25.922 1 53 6 ASP B CA 1
ATOM 3026 C C . ASP B 1 6 ? 9.023 -34.688 -25.344 1 53 6 ASP B C 1
ATOM 3028 O O . ASP B 1 6 ? 8.742 -35.281 -24.297 1 53 6 ASP B O 1
ATOM 3032 N N . GLU B 1 7 ? 10.039 -34.781 -26.141 1 53.81 7 GLU B N 1
ATOM 3033 C CA . GLU B 1 7 ? 10.852 -35.906 -25.734 1 53.81 7 GLU B CA 1
ATOM 3034 C C . GLU B 1 7 ? 11.461 -35.688 -24.359 1 53.81 7 GLU B C 1
ATOM 3036 O O . GLU B 1 7 ? 11.594 -36.625 -23.562 1 53.81 7 GLU B O 1
ATOM 3041 N N . PHE B 1 8 ? 11.844 -34.594 -24.125 1 49.53 8 PHE B N 1
ATOM 3042 C CA . PHE B 1 8 ? 12.477 -34.344 -22.844 1 49.53 8 PHE B CA 1
ATOM 3043 C C . PHE B 1 8 ? 11.523 -34.625 -21.688 1 49.53 8 PHE B C 1
ATOM 3045 O O . PHE B 1 8 ? 11.852 -35.375 -20.766 1 49.53 8 PHE B O 1
ATOM 3052 N N . LEU B 1 9 ? 10.305 -33.812 -21.594 1 57.66 9 LEU B N 1
ATOM 3053 C CA . LEU B 1 9 ? 9.375 -34.062 -20.5 1 57.66 9 LEU B CA 1
ATOM 3054 C C . LEU B 1 9 ? 8.867 -35.5 -20.531 1 57.66 9 LEU B C 1
ATOM 3056 O O . LEU B 1 9 ? 8.469 -36.062 -19.5 1 57.66 9 LEU B O 1
ATOM 3060 N N . LEU B 1 10 ? 8.898 -36.125 -21.703 1 53.47 10 LEU B N 1
ATOM 3061 C CA . LEU B 1 10 ? 8.359 -37.469 -21.875 1 53.47 10 LEU B CA 1
ATOM 3062 C C . LEU B 1 10 ? 9.32 -38.5 -21.312 1 53.47 10 LEU B C 1
ATOM 3064 O O . LEU B 1 10 ? 8.883 -39.562 -20.828 1 53.47 10 LEU B O 1
ATOM 3068 N N . GLU B 1 11 ? 10.555 -38.219 -21.391 1 56.62 11 GLU B N 1
ATOM 3069 C CA . GLU B 1 11 ? 11.438 -39.344 -21.047 1 56.62 11 GLU B CA 1
ATOM 3070 C C . GLU B 1 11 ? 11.875 -39.25 -19.578 1 56.62 11 GLU B C 1
ATOM 3072 O O . GLU B 1 11 ? 12 -40.25 -18.906 1 56.62 11 GLU B O 1
ATOM 3077 N N . SER B 1 12 ? 11.984 -38.062 -19.094 1 58.59 12 SER B N 1
ATOM 3078 C CA . SER B 1 12 ? 12.656 -37.969 -17.812 1 58.59 12 SER B CA 1
ATOM 3079 C C . SER B 1 12 ? 11.703 -37.5 -16.719 1 58.59 12 SER B C 1
ATOM 3081 O O . SER B 1 12 ? 11.922 -37.781 -15.531 1 58.59 12 SER B O 1
ATOM 3083 N N . ILE B 1 13 ? 10.586 -36.906 -17.125 1 71.94 13 ILE B N 1
ATOM 3084 C CA . ILE B 1 13 ? 9.711 -36.312 -16.125 1 71.94 13 ILE B CA 1
ATOM 3085 C C . ILE B 1 13 ? 8.266 -36.375 -16.609 1 71.94 13 ILE B C 1
ATOM 3087 O O . ILE B 1 13 ? 8.008 -36.281 -17.812 1 71.94 13 ILE B O 1
ATOM 3091 N N . SER B 1 14 ? 7.379 -36.688 -15.617 1 79.19 14 SER B N 1
ATOM 3092 C CA . SER B 1 14 ? 5.965 -36.562 -15.953 1 79.19 14 SER B CA 1
ATOM 3093 C C . SER B 1 14 ? 5.414 -35.188 -15.555 1 79.19 14 SER B C 1
ATOM 3095 O O . SER B 1 14 ? 5.988 -34.5 -14.711 1 79.19 14 SER B O 1
ATOM 3097 N N . TYR B 1 15 ? 4.383 -34.781 -16.281 1 84.62 15 TYR B N 1
ATOM 3098 C CA . TYR B 1 15 ? 3.719 -33.531 -15.93 1 84.62 15 TYR B CA 1
ATOM 3099 C C . TYR B 1 15 ? 3.174 -33.562 -14.508 1 84.62 15 TYR B C 1
ATOM 3101 O O . TYR B 1 15 ? 3 -32.531 -13.859 1 84.62 15 TYR B O 1
ATOM 3109 N N . PHE B 1 16 ? 2.922 -34.75 -14.086 1 84.56 16 PHE B N 1
ATOM 3110 C CA . PHE B 1 16 ? 2.596 -34.938 -12.68 1 84.56 16 PHE B CA 1
ATOM 3111 C C . PHE B 1 16 ? 3.734 -34.469 -11.789 1 84.56 16 PHE B C 1
ATOM 3113 O O . PHE B 1 16 ? 3.502 -33.75 -10.805 1 84.56 16 PHE B O 1
ATOM 3120 N N . ASP B 1 17 ? 4.934 -34.812 -12.141 1 86.19 17 ASP B N 1
ATOM 3121 C CA . ASP B 1 17 ? 6.105 -34.406 -11.367 1 86.19 17 ASP B CA 1
ATOM 3122 C C . ASP B 1 17 ? 6.23 -32.906 -11.328 1 86.19 17 ASP B C 1
ATOM 3124 O O . ASP B 1 17 ? 6.656 -32.344 -10.312 1 86.19 17 ASP B O 1
ATOM 3128 N N . VAL B 1 18 ? 5.844 -32.281 -12.367 1 88 18 VAL B N 1
ATOM 3129 C CA . VAL B 1 18 ? 5.91 -30.812 -12.445 1 88 18 VAL B CA 1
ATOM 3130 C C . VAL B 1 18 ? 4.953 -30.203 -11.422 1 88 18 VAL B C 1
ATOM 3132 O O . VAL B 1 18 ? 5.355 -29.359 -10.609 1 88 18 VAL B O 1
ATOM 3135 N N . LEU B 1 19 ? 3.723 -30.625 -11.406 1 90.5 19 LEU B N 1
ATOM 3136 C CA . LEU B 1 19 ? 2.717 -30.125 -10.484 1 90.5 19 LEU B CA 1
ATOM 3137 C C . LEU B 1 19 ? 3.143 -30.344 -9.039 1 90.5 19 LEU B C 1
ATOM 3139 O O . LEU B 1 19 ? 2.912 -29.484 -8.18 1 90.5 19 LEU B O 1
ATOM 3143 N N . GLU B 1 20 ? 3.828 -31.469 -8.836 1 90.5 20 GLU B N 1
ATOM 3144 C CA . GLU B 1 20 ? 4.246 -31.859 -7.492 1 90.5 20 GLU B CA 1
ATOM 3145 C C . GLU B 1 20 ? 5.352 -30.938 -6.977 1 90.5 20 GLU B C 1
ATOM 3147 O O . GLU B 1 20 ? 5.562 -30.828 -5.766 1 90.5 20 GLU B O 1
ATOM 3152 N N . GLN B 1 21 ? 6.008 -30.328 -7.895 1 88.94 21 GLN B N 1
ATOM 3153 C CA . GLN B 1 21 ? 7.188 -29.578 -7.469 1 88.94 21 GLN B CA 1
ATOM 3154 C C . GLN B 1 21 ? 6.977 -28.078 -7.641 1 88.94 21 GLN B C 1
ATOM 3156 O O . GLN B 1 21 ? 7.926 -27.297 -7.543 1 88.94 21 GLN B O 1
ATOM 3161 N N . MET B 1 22 ? 5.742 -27.688 -7.883 1 91.19 22 MET B N 1
ATOM 3162 C CA . MET B 1 22 ? 5.395 -26.266 -7.953 1 91.19 22 MET B CA 1
ATOM 3163 C C . MET B 1 22 ? 5.254 -25.672 -6.555 1 91.19 22 MET B C 1
ATOM 3165 O O . MET B 1 22 ? 5.062 -26.406 -5.582 1 91.19 22 MET B O 1
ATOM 3169 N N . GLN B 1 23 ? 5.316 -24.328 -6.504 1 91.06 23 GLN B N 1
ATOM 3170 C CA . GLN B 1 23 ? 5.422 -23.672 -5.207 1 91.06 23 GLN B CA 1
ATOM 3171 C C . GLN B 1 23 ? 4.066 -23.141 -4.738 1 91.06 23 GLN B C 1
ATOM 3173 O O . GLN B 1 23 ? 3.893 -22.828 -3.562 1 91.06 23 GLN B O 1
ATOM 3178 N N . ASP B 1 24 ? 3.131 -23.062 -5.621 1 93.5 24 ASP B N 1
ATOM 3179 C CA . ASP B 1 24 ? 1.784 -22.656 -5.238 1 93.5 24 ASP B CA 1
ATOM 3180 C C . ASP B 1 24 ? 0.875 -23.859 -5.035 1 93.5 24 ASP B C 1
ATOM 3182 O O . ASP B 1 24 ? 1.107 -24.922 -5.613 1 93.5 24 ASP B O 1
ATOM 3186 N N . GLY B 1 25 ? -0.044 -23.609 -4.137 1 95.38 25 GLY B N 1
ATOM 3187 C CA . GLY B 1 25 ? -1.016 -24.672 -3.947 1 95.38 25 GLY B CA 1
ATOM 3188 C C . GLY B 1 25 ? -1.899 -24.891 -5.16 1 95.38 25 GLY B C 1
ATOM 3189 O O . GLY B 1 25 ? -2.381 -23.938 -5.77 1 95.38 25 GLY B O 1
ATOM 3190 N N . ILE B 1 26 ? -2.062 -26.188 -5.492 1 95.12 26 ILE B N 1
ATOM 3191 C CA . ILE B 1 26 ? -2.908 -26.578 -6.617 1 95.12 26 ILE B CA 1
ATOM 3192 C C . ILE B 1 26 ? -3.869 -27.688 -6.191 1 95.12 26 ILE B C 1
ATOM 3194 O O . ILE B 1 26 ? -3.465 -28.641 -5.539 1 95.12 26 ILE B O 1
ATOM 3198 N N . PHE B 1 27 ? -5.105 -27.516 -6.594 1 93.81 27 PHE B N 1
ATOM 3199 C CA . PHE B 1 27 ? -6.074 -28.594 -6.379 1 93.81 27 PHE B CA 1
ATOM 3200 C C . PHE B 1 27 ? -7.035 -28.688 -7.555 1 93.81 27 PHE B C 1
ATOM 3202 O O . PHE B 1 27 ? -7.234 -27.719 -8.289 1 93.81 27 PHE B O 1
ATOM 3209 N N . ILE B 1 28 ? -7.508 -29.859 -7.746 1 92.62 28 ILE B N 1
ATOM 3210 C CA . ILE B 1 28 ? -8.445 -30.141 -8.828 1 92.62 28 ILE B CA 1
ATOM 3211 C C . ILE B 1 28 ? -9.719 -30.766 -8.25 1 92.62 28 ILE B C 1
ATOM 3213 O O . ILE B 1 28 ? -9.648 -31.641 -7.379 1 92.62 28 ILE B O 1
ATOM 3217 N N . VAL B 1 29 ? -10.797 -30.25 -8.75 1 90.69 29 VAL B N 1
ATOM 3218 C CA . VAL B 1 29 ? -12.078 -30.844 -8.383 1 90.69 29 VAL B CA 1
ATOM 3219 C C . VAL B 1 29 ? -12.75 -31.422 -9.625 1 90.69 29 VAL B C 1
ATOM 3221 O O . VAL B 1 29 ? -12.508 -30.969 -10.742 1 90.69 29 VAL B O 1
ATOM 3224 N N . ASP B 1 30 ? -13.594 -32.438 -9.367 1 89 30 ASP B N 1
ATOM 3225 C CA . ASP B 1 30 ? -14.414 -32.938 -10.46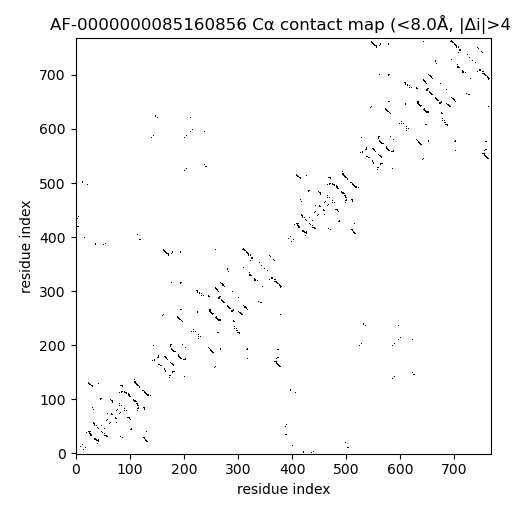1 1 89 30 ASP B CA 1
ATOM 3226 C C . ASP B 1 30 ? -15.719 -32.156 -10.578 1 89 30 ASP B C 1
ATOM 3228 O O . ASP B 1 30 ? -15.875 -31.109 -9.953 1 89 30 ASP B O 1
ATOM 3232 N N . ARG B 1 31 ? -16.625 -32.562 -11.43 1 87.31 31 ARG B N 1
ATOM 3233 C CA . ARG B 1 31 ? -17.859 -31.844 -11.719 1 87.31 31 ARG B CA 1
ATOM 3234 C C . ARG B 1 31 ? -18.766 -31.781 -10.492 1 87.31 31 ARG B C 1
ATOM 3236 O O . ARG B 1 31 ? -19.625 -30.922 -10.398 1 87.31 31 ARG B O 1
ATOM 3243 N N . ASP B 1 32 ? -18.578 -32.719 -9.594 1 86.25 32 ASP B N 1
ATOM 3244 C CA . ASP B 1 32 ? -19.375 -32.75 -8.375 1 86.25 32 ASP B CA 1
ATOM 3245 C C . ASP B 1 32 ? -18.672 -32.031 -7.227 1 86.25 32 ASP B C 1
ATOM 3247 O O . ASP B 1 32 ? -19.078 -32.156 -6.07 1 86.25 32 ASP B O 1
ATOM 3251 N N . PHE B 1 33 ? -17.469 -31.484 -7.469 1 88.69 33 PHE B N 1
ATOM 3252 C CA . PHE B 1 33 ? -16.688 -30.672 -6.543 1 88.69 33 PHE B CA 1
ATOM 3253 C C . PHE B 1 33 ? -16.016 -31.531 -5.488 1 88.69 33 PHE B C 1
ATOM 3255 O O . PHE B 1 33 ? -15.852 -31.109 -4.344 1 88.69 33 PHE B O 1
ATOM 3262 N N . THR B 1 34 ? -15.82 -32.719 -5.906 1 89.31 34 THR B N 1
ATOM 3263 C CA . THR B 1 34 ? -14.961 -33.562 -5.094 1 89.31 34 THR B CA 1
ATOM 3264 C C . THR B 1 34 ? -13.484 -33.344 -5.422 1 89.31 34 THR B C 1
ATOM 3266 O O . THR B 1 34 ? -13.102 -33.312 -6.59 1 89.31 34 THR B O 1
ATOM 3269 N N . ILE B 1 35 ? -12.68 -33.156 -4.434 1 91.75 35 ILE B N 1
ATOM 3270 C CA . ILE B 1 35 ? -11.266 -32.875 -4.652 1 91.75 35 ILE B CA 1
ATOM 3271 C C . ILE B 1 35 ? -10.57 -34.156 -5.137 1 91.75 35 ILE B C 1
ATOM 3273 O O . ILE B 1 35 ? -10.633 -35.188 -4.473 1 91.75 35 ILE B O 1
ATOM 3277 N N . ARG B 1 36 ? -9.891 -34.031 -6.254 1 91.19 36 ARG B N 1
ATOM 3278 C CA . ARG B 1 36 ? -9.281 -35.188 -6.891 1 91.19 36 ARG B CA 1
ATOM 3279 C C . ARG B 1 36 ? -7.762 -35.062 -6.914 1 91.19 36 ARG B C 1
ATOM 3281 O O . ARG B 1 36 ? -7.062 -36.062 -7.172 1 91.19 36 ARG B O 1
ATOM 3288 N N . TYR B 1 37 ? -7.332 -33.938 -6.629 1 91.88 37 TYR B N 1
ATOM 3289 C CA . TYR B 1 37 ? -5.891 -33.688 -6.605 1 91.88 37 TYR B CA 1
ATOM 3290 C C . TYR B 1 37 ? -5.543 -32.562 -5.625 1 91.88 37 TYR B C 1
ATOM 3292 O O . TYR B 1 37 ? -6.289 -31.594 -5.488 1 91.88 37 TYR B O 1
ATOM 3300 N N . TRP B 1 38 ? -4.492 -32.781 -5.023 1 94.31 38 TRP B N 1
ATOM 3301 C CA . TRP B 1 38 ? -3.938 -31.891 -4 1 94.31 38 TRP B CA 1
ATOM 3302 C C . TRP B 1 38 ? -2.414 -31.984 -3.977 1 94.31 38 TRP B C 1
ATOM 3304 O O . TRP B 1 38 ? -1.848 -33.031 -3.707 1 94.31 38 TRP B O 1
ATOM 3314 N N . ASN B 1 39 ? -1.744 -30.844 -4.32 1 93.88 39 ASN B N 1
ATOM 3315 C CA . ASN B 1 39 ? -0.301 -30.984 -4.48 1 93.88 39 ASN B CA 1
ATOM 3316 C C . ASN B 1 39 ? 0.437 -30.719 -3.17 1 93.88 39 ASN B C 1
ATOM 3318 O O . ASN B 1 39 ? -0.164 -30.266 -2.195 1 93.88 39 ASN B O 1
ATOM 3322 N N . PRO B 1 40 ? 1.72 -31 -3.117 1 94.44 40 PRO B N 1
ATOM 3323 C CA . PRO B 1 40 ? 2.516 -30.828 -1.898 1 94.44 40 PRO B CA 1
ATOM 3324 C C . PRO B 1 40 ? 2.527 -29.391 -1.393 1 94.44 40 PRO B C 1
ATOM 3326 O O . PRO B 1 40 ? 2.51 -29.156 -0.181 1 94.44 40 PRO B O 1
ATOM 3329 N N . ALA B 1 41 ? 2.57 -28.453 -2.285 1 95.19 41 ALA B N 1
ATOM 3330 C CA . ALA B 1 41 ? 2.551 -27.062 -1.866 1 95.19 41 ALA B CA 1
ATOM 3331 C C . ALA B 1 41 ? 1.273 -26.734 -1.096 1 95.19 41 ALA B C 1
ATOM 3333 O O . ALA B 1 41 ? 1.312 -26.031 -0.087 1 95.19 41 ALA B O 1
ATOM 3334 N N . ALA B 1 42 ? 0.147 -27.234 -1.576 1 96.38 42 ALA B N 1
ATOM 3335 C CA . ALA B 1 42 ? -1.118 -27.047 -0.87 1 96.38 42 ALA B CA 1
ATOM 3336 C C . ALA B 1 42 ? -1.057 -27.656 0.53 1 96.38 42 ALA B C 1
ATOM 3338 O O . ALA B 1 42 ? -1.514 -27.047 1.499 1 96.38 42 ALA B O 1
ATOM 3339 N N . GLU B 1 43 ? -0.497 -28.828 0.596 1 96.44 43 GLU B N 1
ATOM 3340 C CA . GLU B 1 43 ? -0.311 -29.5 1.882 1 96.44 43 GLU B CA 1
ATOM 3341 C C . GLU B 1 43 ? 0.55 -28.656 2.82 1 96.44 43 GLU B C 1
ATOM 3343 O O . GLU B 1 43 ? 0.235 -28.516 4.004 1 96.44 43 GLU B O 1
ATOM 3348 N N . GLN B 1 44 ? 1.544 -28.156 2.307 1 95.12 44 GLN B N 1
ATOM 3349 C CA . GLN B 1 44 ? 2.469 -27.375 3.113 1 95.12 44 GLN B CA 1
ATOM 3350 C C . GLN B 1 44 ? 1.811 -26.094 3.607 1 95.12 44 GLN B C 1
ATOM 3352 O O . GLN B 1 44 ? 1.998 -25.688 4.758 1 95.12 44 GLN B O 1
ATOM 3357 N N . ILE B 1 45 ? 1.064 -25.453 2.773 1 95.88 45 ILE B N 1
ATOM 3358 C CA . ILE B 1 45 ? 0.46 -24.156 3.084 1 95.88 45 ILE B CA 1
ATOM 3359 C C . ILE B 1 45 ? -0.667 -24.344 4.098 1 95.88 45 ILE B C 1
ATOM 3361 O O . ILE B 1 45 ? -0.765 -23.609 5.074 1 95.88 45 ILE B O 1
ATOM 3365 N N . LEU B 1 46 ? -1.493 -25.391 3.875 1 96.69 46 LEU B N 1
ATOM 3366 C CA . LEU B 1 46 ? -2.715 -25.484 4.668 1 96.69 46 LEU B CA 1
ATOM 3367 C C . LEU B 1 46 ? -2.59 -26.562 5.73 1 96.69 46 LEU B C 1
ATOM 3369 O O . LEU B 1 46 ? -3.393 -26.625 6.664 1 96.69 46 LEU B O 1
ATOM 3373 N N . GLY B 1 47 ? -1.604 -27.422 5.566 1 96.5 47 GLY B N 1
ATOM 3374 C CA . GLY B 1 47 ? -1.329 -28.406 6.598 1 96.5 47 GLY B CA 1
ATOM 3375 C C . GLY B 1 47 ? -2.168 -29.672 6.457 1 96.5 47 GLY B C 1
ATOM 3376 O O . GLY B 1 47 ? -2.152 -30.531 7.34 1 96.5 47 GLY B O 1
ATOM 3377 N N . TYR B 1 48 ? -2.961 -29.828 5.406 1 95.25 48 TYR B N 1
ATOM 3378 C CA . TYR B 1 48 ? -3.754 -31.031 5.148 1 95.25 48 TYR B CA 1
ATOM 3379 C C . TYR B 1 48 ? -3.066 -31.938 4.133 1 95.25 48 TYR B C 1
ATOM 3381 O O . TYR B 1 48 ? -2.846 -31.531 2.988 1 95.25 48 TYR B O 1
ATOM 3389 N N . PRO B 1 49 ? -2.766 -33.125 4.531 1 94.62 49 PRO B N 1
ATOM 3390 C CA . PRO B 1 49 ? -2.143 -34.031 3.553 1 94.62 49 PRO B CA 1
ATOM 3391 C C . PRO B 1 49 ? -3.111 -34.469 2.455 1 94.62 49 PRO B C 1
ATOM 3393 O O . PRO B 1 49 ? -4.312 -34.594 2.705 1 94.62 49 PRO B O 1
ATOM 3396 N N . ALA B 1 50 ? -2.551 -34.719 1.355 1 93.75 50 ALA B N 1
ATOM 3397 C CA . ALA B 1 50 ? -3.344 -35.125 0.194 1 93.75 50 ALA B CA 1
ATOM 3398 C C . ALA B 1 50 ? -4.203 -36.344 0.505 1 93.75 50 ALA B C 1
ATOM 3400 O O . ALA B 1 50 ? -5.363 -36.406 0.087 1 93.75 50 ALA B O 1
ATOM 3401 N N . ARG B 1 51 ? -3.664 -37.219 1.247 1 91.19 51 ARG B N 1
ATOM 3402 C CA . ARG B 1 51 ? -4.359 -38.469 1.566 1 91.19 51 ARG B CA 1
ATOM 3403 C C . ARG B 1 51 ? -5.656 -38.188 2.322 1 91.19 51 ARG B C 1
ATOM 3405 O O . ARG B 1 51 ? -6.617 -38.938 2.219 1 91.19 51 ARG B O 1
ATOM 3412 N N . GLU B 1 52 ? -5.707 -37.188 3.023 1 91.38 52 GLU B N 1
ATOM 3413 C CA . GLU B 1 52 ? -6.891 -36.812 3.793 1 91.38 52 GLU B CA 1
ATOM 3414 C C . GLU B 1 52 ? -7.855 -35.969 2.953 1 91.38 52 GLU B C 1
ATOM 3416 O O . GLU B 1 52 ? -9.07 -36.188 3 1 91.38 52 GLU B O 1
ATOM 3421 N N . VAL B 1 53 ? -7.387 -35.062 2.184 1 92.69 53 VAL B N 1
ATOM 3422 C CA . VAL B 1 53 ? -8.172 -34.031 1.497 1 92.69 53 VAL B CA 1
ATOM 3423 C C . VAL B 1 53 ? -8.836 -34.656 0.262 1 92.69 53 VAL B C 1
ATOM 3425 O O . VAL B 1 53 ? -9.953 -34.25 -0.1 1 92.69 53 VAL B O 1
ATOM 3428 N N . CYS B 1 54 ? -8.125 -35.531 -0.337 1 90.62 54 CYS B N 1
ATOM 3429 C CA . CYS B 1 54 ? -8.68 -36.156 -1.534 1 90.62 54 CYS B CA 1
ATOM 3430 C C . CYS B 1 54 ? -9.961 -36.906 -1.208 1 90.62 54 CYS B C 1
ATOM 3432 O O . CYS B 1 54 ? -9.984 -37.75 -0.302 1 90.62 54 CYS B O 1
ATOM 3434 N N . GLY B 1 55 ? -10.992 -36.531 -1.886 1 88.94 55 GLY B N 1
ATOM 3435 C CA . GLY B 1 55 ? -12.289 -37.125 -1.618 1 88.94 55 GLY B CA 1
ATOM 3436 C C . GLY B 1 55 ? -13.227 -36.188 -0.87 1 88.94 55 GLY B C 1
ATOM 3437 O O . GLY B 1 55 ? -14.438 -36.438 -0.843 1 88.94 55 GLY B O 1
ATOM 3438 N N . TRP B 1 56 ? -12.602 -35.25 -0.284 1 90.25 56 TRP B N 1
ATOM 3439 C CA . TRP B 1 56 ? -13.453 -34.25 0.384 1 90.25 56 TRP B CA 1
ATOM 3440 C C . TRP B 1 56 ? -14.281 -33.469 -0.629 1 90.25 56 TRP B C 1
ATOM 3442 O O . TRP B 1 56 ? -13.859 -33.281 -1.771 1 90.25 56 TRP B O 1
ATOM 3452 N N . ALA B 1 57 ? -15.453 -33.031 -0.194 1 87.38 57 ALA B N 1
ATOM 3453 C CA . ALA B 1 57 ? -16.25 -32.094 -0.966 1 87.38 57 ALA B CA 1
ATOM 3454 C C . ALA B 1 57 ? -15.758 -30.656 -0.746 1 87.38 57 ALA B C 1
ATOM 3456 O O . ALA B 1 57 ? -15.484 -30.25 0.389 1 87.38 57 ALA B O 1
ATOM 3457 N N . CYS B 1 58 ? -15.5 -29.984 -1.808 1 85.75 58 CYS B N 1
ATOM 3458 C CA . CYS B 1 58 ? -15.266 -28.547 -1.718 1 85.75 58 CYS B CA 1
ATOM 3459 C C . CYS B 1 58 ? -16.578 -27.797 -1.496 1 85.75 58 CYS B C 1
ATOM 3461 O O . CYS B 1 58 ? -17.344 -27.609 -2.434 1 85.75 58 CYS B O 1
ATOM 3463 N N . SER B 1 59 ? -16.922 -27.438 -0.265 1 77.31 59 SER B N 1
ATOM 3464 C CA . SER B 1 59 ? -18.234 -26.891 0.067 1 77.31 59 SER B CA 1
ATOM 3465 C C . SER B 1 59 ? -18.141 -25.859 1.183 1 77.31 59 SER B C 1
ATOM 3467 O O . SER B 1 59 ? -17.078 -25.688 1.789 1 77.31 59 SER B O 1
ATOM 3469 N N . THR B 1 60 ? -19.188 -25.234 1.382 1 73.88 60 THR B N 1
ATOM 3470 C CA . THR B 1 60 ? -19.312 -24.188 2.393 1 73.88 60 THR B CA 1
ATOM 3471 C C . THR B 1 60 ? -19.109 -24.766 3.791 1 73.88 60 THR B C 1
ATOM 3473 O O . THR B 1 60 ? -18.656 -24.062 4.695 1 73.88 60 THR B O 1
ATOM 3476 N N . LEU B 1 61 ? -19.328 -25.953 3.877 1 71.88 61 LEU B N 1
ATOM 3477 C CA . LEU B 1 61 ? -19.312 -26.547 5.215 1 71.88 61 LEU B CA 1
ATOM 3478 C C . LEU B 1 61 ? -18 -27.281 5.473 1 71.88 61 LEU B C 1
ATOM 3480 O O . LEU B 1 61 ? -17.766 -27.766 6.578 1 71.88 61 LEU B O 1
ATOM 3484 N N . GLY B 1 62 ? -17.188 -27.281 4.594 1 79.94 62 GLY B N 1
ATOM 3485 C CA . GLY B 1 62 ? -15.969 -28.047 4.738 1 79.94 62 GLY B CA 1
ATOM 3486 C C . GLY B 1 62 ? -14.828 -27.25 5.359 1 79.94 62 GLY B C 1
ATOM 3487 O O . GLY B 1 62 ? -14.891 -26.031 5.434 1 79.94 62 GLY B O 1
ATOM 3488 N N . PRO B 1 63 ? -13.852 -28 5.82 1 85.25 63 PRO B N 1
ATOM 3489 C CA . PRO B 1 63 ? -12.688 -27.359 6.449 1 85.25 63 PRO B CA 1
ATOM 3490 C C . PRO B 1 63 ? -11.93 -26.453 5.488 1 85.25 63 PRO B C 1
ATOM 3492 O O . PRO B 1 63 ? -11.195 -25.562 5.926 1 85.25 63 PRO B O 1
ATOM 3495 N N . LEU B 1 64 ? -12.188 -26.609 4.234 1 91.31 64 LEU B N 1
ATOM 3496 C CA . LEU B 1 64 ? -11.43 -25.844 3.25 1 91.31 64 LEU B CA 1
ATOM 3497 C C . LEU B 1 64 ? -12.273 -24.703 2.68 1 91.31 64 LEU B C 1
ATOM 3499 O O . LEU B 1 64 ? -11.945 -24.156 1.622 1 91.31 64 LEU B O 1
ATOM 3503 N N . CYS B 1 65 ? -13.32 -24.406 3.389 1 92.25 65 CYS B N 1
ATOM 3504 C CA . CYS B 1 65 ? -14.172 -23.312 2.93 1 92.25 65 CYS B CA 1
ATOM 3505 C C . CYS B 1 65 ? -13.383 -22.016 2.861 1 92.25 65 CYS B C 1
ATOM 3507 O O . CYS B 1 65 ? -12.727 -21.625 3.828 1 92.25 65 CYS B O 1
ATOM 3509 N N . LYS B 1 66 ? -13.461 -21.391 1.728 1 92.31 66 LYS B N 1
ATOM 3510 C CA . LYS B 1 66 ? -12.828 -20.094 1.518 1 92.31 66 LYS B CA 1
ATOM 3511 C C . LYS B 1 66 ? -13.688 -18.969 2.088 1 92.31 66 LYS B C 1
ATOM 3513 O O . LYS B 1 66 ? -14.922 -19.047 2.068 1 92.31 66 LYS B O 1
ATOM 3518 N N . ARG B 1 67 ? -12.992 -17.984 2.551 1 89.12 67 ARG B N 1
ATOM 3519 C CA . ARG B 1 67 ? -13.688 -16.859 3.145 1 89.12 67 ARG B CA 1
ATOM 3520 C C . ARG B 1 67 ? -13.078 -15.539 2.668 1 89.12 67 ARG B C 1
ATOM 3522 O O . ARG B 1 67 ? -11.922 -15.492 2.25 1 89.12 67 ARG B O 1
ATOM 3529 N N . ASP B 1 68 ? -13.914 -14.562 2.785 1 82.25 68 ASP B N 1
ATOM 3530 C CA . ASP B 1 68 ? -13.391 -13.234 2.48 1 82.25 68 ASP B CA 1
ATOM 3531 C C . ASP B 1 68 ? -12.805 -12.578 3.727 1 82.25 68 ASP B C 1
ATOM 3533 O O . ASP B 1 68 ? -12.695 -13.211 4.777 1 82.25 68 ASP B O 1
ATOM 3537 N N . ALA B 1 69 ? -12.359 -11.367 3.578 1 77 69 ALA B N 1
ATOM 3538 C CA . ALA B 1 69 ? -11.68 -10.664 4.656 1 77 69 ALA B CA 1
ATOM 3539 C C . ALA B 1 69 ? -12.602 -10.461 5.852 1 77 69 ALA B C 1
ATOM 3541 O O . ALA B 1 69 ? -12.148 -10.352 6.992 1 77 69 ALA B O 1
ATOM 3542 N N . SER B 1 70 ? -13.898 -10.391 5.645 1 73.25 70 SER B N 1
ATOM 3543 C CA . SER B 1 70 ? -14.883 -10.18 6.703 1 73.25 70 SER B CA 1
ATOM 3544 C C . SER B 1 70 ? -15.312 -11.5 7.324 1 73.25 70 SER B C 1
ATOM 3546 O O . SER B 1 70 ? -16.125 -11.523 8.258 1 73.25 70 SER B O 1
ATOM 3548 N N . GLY B 1 71 ? -14.82 -12.578 6.793 1 79.81 71 GLY B N 1
ATOM 3549 C CA . GLY B 1 71 ? -15.125 -13.898 7.332 1 79.81 71 GLY B CA 1
ATOM 3550 C C . GLY B 1 71 ? -16.312 -14.562 6.648 1 79.81 71 GLY B C 1
ATOM 3551 O O . GLY B 1 71 ? -16.719 -15.664 7.027 1 79.81 71 GLY B O 1
ATOM 3552 N N . ASN B 1 72 ? -16.844 -13.961 5.625 1 77.75 72 ASN B N 1
ATOM 3553 C CA . ASN B 1 72 ? -17.969 -14.555 4.895 1 77.75 72 ASN B CA 1
ATOM 3554 C C . ASN B 1 72 ? -17.5 -15.664 3.961 1 77.75 72 ASN B C 1
ATOM 3556 O O . ASN B 1 72 ? -16.438 -15.547 3.332 1 77.75 72 ASN B O 1
ATOM 3560 N N . PRO B 1 73 ? -18.266 -16.734 3.906 1 84.25 73 PRO B N 1
ATOM 3561 C CA . PRO B 1 73 ? -17.875 -17.844 3.021 1 84.25 73 PRO B CA 1
ATOM 3562 C C . PRO B 1 73 ? -17.922 -17.453 1.544 1 84.25 73 PRO B C 1
ATOM 3564 O O . PRO B 1 73 ? -18.812 -16.719 1.124 1 84.25 73 PRO B O 1
ATOM 3567 N N . LEU B 1 74 ? -17 -17.953 0.849 1 83.94 74 LEU B N 1
ATOM 3568 C CA . LEU B 1 74 ? -16.938 -17.734 -0.591 1 83.94 74 LEU B CA 1
ATOM 3569 C C . LEU B 1 74 ? -17.234 -19.016 -1.354 1 83.94 74 LEU B C 1
ATOM 3571 O O . LEU B 1 74 ? -17.094 -19.062 -2.578 1 83.94 74 LEU B O 1
ATOM 3575 N N . CYS B 1 75 ? -17.609 -20.031 -0.535 1 84.31 75 CYS B N 1
ATOM 3576 C CA . CYS B 1 75 ? -17.938 -21.312 -1.152 1 84.31 75 CYS B CA 1
ATOM 3577 C C . CYS B 1 75 ? -19.453 -21.469 -1.3 1 84.31 75 CYS B C 1
ATOM 3579 O O . CYS B 1 75 ? -20.219 -20.875 -0.532 1 84.31 75 CYS B O 1
ATOM 3581 N N . GLY B 1 76 ? -19.906 -22.109 -2.268 1 74 76 GLY B N 1
ATOM 3582 C CA . GLY B 1 76 ? -21.328 -22.344 -2.512 1 74 76 GLY B CA 1
ATOM 3583 C C . GLY B 1 76 ? -21.766 -21.922 -3.902 1 74 76 GLY B C 1
ATOM 3584 O O . GLY B 1 76 ? -21.016 -21.266 -4.629 1 74 76 GLY B O 1
ATOM 3585 N N . GLU B 1 77 ? -22.922 -22.297 -4.199 1 65.88 77 GLU B N 1
ATOM 3586 C CA . GLU B 1 77 ? -23.438 -22.031 -5.539 1 65.88 77 GLU B CA 1
ATOM 3587 C C . GLU B 1 77 ? -23.672 -20.531 -5.75 1 65.88 77 GLU B C 1
ATOM 3589 O O . GLU B 1 77 ? -24.266 -19.875 -4.895 1 65.88 77 GLU B O 1
ATOM 3594 N N . GLY B 1 78 ? -23.141 -20.078 -6.766 1 67.56 78 GLY B N 1
ATOM 3595 C CA . GLY B 1 78 ? -23.406 -18.719 -7.176 1 67.56 78 GLY B CA 1
ATOM 3596 C C . GLY B 1 78 ? -22.344 -17.734 -6.703 1 67.56 78 GLY B C 1
ATOM 3597 O O . GLY B 1 78 ? -22.266 -16.609 -7.207 1 67.56 78 GLY B O 1
ATOM 3598 N N . ILE B 1 79 ? -21.562 -18.141 -5.738 1 73.5 79 ILE B N 1
ATOM 3599 C CA . ILE B 1 79 ? -20.594 -17.172 -5.223 1 73.5 79 ILE B CA 1
ATOM 3600 C C . ILE B 1 79 ? -19.172 -17.719 -5.383 1 73.5 79 ILE B C 1
ATOM 3602 O O . ILE B 1 79 ? -18.234 -16.953 -5.574 1 73.5 79 ILE B O 1
ATOM 3606 N N . CYS B 1 80 ? -19.078 -19 -5.438 1 82.62 80 CYS B N 1
ATOM 3607 C CA . CYS B 1 80 ? -17.766 -19.625 -5.461 1 82.62 80 CYS B CA 1
ATOM 3608 C C . CYS B 1 80 ? -17.109 -19.484 -6.832 1 82.62 80 CYS B C 1
ATOM 3610 O O . CYS B 1 80 ? -17.656 -19.953 -7.836 1 82.62 80 CYS B O 1
ATOM 3612 N N . PRO B 1 81 ? -15.945 -18.844 -6.836 1 81.12 81 PRO B N 1
ATOM 3613 C CA . PRO B 1 81 ? -15.273 -18.672 -8.133 1 81.12 81 PRO B CA 1
ATOM 3614 C C . PRO B 1 81 ? -15.039 -20 -8.844 1 81.12 81 PRO B C 1
ATOM 3616 O O . PRO B 1 81 ? -15.156 -20.078 -10.07 1 81.12 81 PRO B O 1
ATOM 3619 N N . LEU B 1 82 ? -14.766 -20.969 -8.141 1 85.75 82 LEU B N 1
ATOM 3620 C CA . LEU B 1 82 ? -14.531 -22.281 -8.75 1 85.75 82 LEU B CA 1
ATOM 3621 C C . LEU B 1 82 ? -15.828 -22.859 -9.289 1 85.75 82 LEU B C 1
ATOM 3623 O O . LEU B 1 82 ? -15.852 -23.438 -10.375 1 85.75 82 LEU B O 1
ATOM 3627 N N . ALA B 1 83 ? -16.859 -22.75 -8.5 1 83.56 83 ALA B N 1
ATOM 3628 C CA . ALA B 1 83 ? -18.156 -23.234 -8.969 1 83.56 83 ALA B CA 1
ATOM 3629 C C . ALA B 1 83 ? -18.562 -22.516 -10.258 1 83.56 83 ALA B C 1
ATOM 3631 O O . ALA B 1 83 ? -19.062 -23.156 -11.188 1 83.56 83 ALA B O 1
ATOM 3632 N N . LEU B 1 84 ? -18.344 -21.281 -10.242 1 81.19 84 LEU B N 1
ATOM 3633 C CA . LEU B 1 84 ? -18.672 -20.5 -11.43 1 81.19 84 LEU B CA 1
ATOM 3634 C C . LEU B 1 84 ? -17.844 -20.953 -12.633 1 81.19 84 LEU B C 1
ATOM 3636 O O . LEU B 1 84 ? -18.344 -20.984 -13.758 1 81.19 84 LEU B O 1
ATOM 3640 N N . SER B 1 85 ? -16.641 -21.281 -12.375 1 82.44 85 SER B N 1
ATOM 3641 C CA . SER B 1 85 ? -15.758 -21.75 -13.438 1 82.44 85 SER B CA 1
ATOM 3642 C C . SER B 1 85 ? -16.25 -23.078 -14.008 1 82.44 85 SER B C 1
ATOM 3644 O O . SER B 1 85 ? -16.297 -23.266 -15.227 1 82.44 85 SER B O 1
ATOM 3646 N N . VAL B 1 86 ? -16.625 -23.953 -13.195 1 84.75 86 VAL B N 1
ATOM 3647 C CA . VAL B 1 86 ? -17.062 -25.281 -13.609 1 84.75 86 VAL B CA 1
ATOM 3648 C C . VAL B 1 86 ? -18.391 -25.188 -14.352 1 84.75 86 VAL B C 1
ATOM 3650 O O . VAL B 1 86 ? -18.625 -25.906 -15.32 1 84.75 86 VAL B O 1
ATOM 3653 N N . LYS B 1 87 ? -19.328 -24.297 -13.883 1 77.88 87 LYS B N 1
ATOM 3654 C CA . LYS B 1 87 ? -20.656 -24.172 -14.469 1 77.88 87 LYS B CA 1
ATOM 3655 C C . LYS B 1 87 ? -20.641 -23.281 -15.703 1 77.88 87 LYS B C 1
ATOM 3657 O O . LYS B 1 87 ? -21.609 -23.203 -16.453 1 77.88 87 LYS B O 1
ATOM 3662 N N . GLY B 1 88 ? -19.844 -22.5 -15.914 1 62.94 88 GLY B N 1
ATOM 3663 C CA . GLY B 1 88 ? -20.125 -21.609 -17.031 1 62.94 88 GLY B CA 1
ATOM 3664 C C . GLY B 1 88 ? -18.906 -20.844 -17.516 1 62.94 88 GLY B C 1
ATOM 3665 O O . GLY B 1 88 ? -19.031 -19.797 -18.141 1 62.94 88 GLY B O 1
ATOM 3666 N N . GLY B 1 89 ? -17.766 -21.172 -17.25 1 63.94 89 GLY B N 1
ATOM 3667 C CA . GLY B 1 89 ? -16.75 -20.594 -18.109 1 63.94 89 GLY B CA 1
ATOM 3668 C C . GLY B 1 89 ? -15.945 -19.5 -17.438 1 63.94 89 GLY B C 1
ATOM 3669 O O . GLY B 1 89 ? -15.336 -18.672 -18.109 1 63.94 89 GLY B O 1
ATOM 3670 N N . TYR B 1 90 ? -16.078 -19.359 -16.172 1 74.25 90 TYR B N 1
ATOM 3671 C CA . TYR B 1 90 ? -15.258 -18.312 -15.586 1 74.25 90 TYR B CA 1
ATOM 3672 C C . TYR B 1 90 ? -13.828 -18.797 -15.375 1 74.25 90 TYR B C 1
ATOM 3674 O O . TYR B 1 90 ? -13.609 -19.938 -14.938 1 74.25 90 TYR B O 1
ATOM 3682 N N . THR B 1 91 ? -12.898 -18 -15.797 1 84.06 91 THR B N 1
ATOM 3683 C CA . THR B 1 91 ? -11.484 -18.234 -15.547 1 84.06 91 THR B CA 1
ATOM 3684 C C . THR B 1 91 ? -10.781 -16.938 -15.141 1 84.06 91 THR B C 1
ATOM 3686 O O . THR B 1 91 ? -10.969 -15.906 -15.781 1 84.06 91 THR B O 1
ATOM 3689 N N . GLY B 1 92 ? -10.156 -17.125 -13.938 1 85.81 92 GLY B N 1
ATOM 3690 C CA . GLY B 1 92 ? -9.383 -15.953 -13.578 1 85.81 92 GLY B CA 1
ATOM 3691 C C . GLY B 1 92 ? -9.023 -15.898 -12.109 1 85.81 92 GLY B C 1
ATOM 3692 O O . GLY B 1 92 ? -9.312 -16.844 -11.359 1 85.81 92 GLY B O 1
ATOM 3693 N N . ARG B 1 93 ? -8.352 -14.891 -11.805 1 87.44 93 ARG B N 1
ATOM 3694 C CA . ARG B 1 93 ? -7.949 -14.633 -10.422 1 87.44 93 ARG B CA 1
ATOM 3695 C C . ARG B 1 93 ? -9.055 -13.914 -9.656 1 87.44 93 ARG B C 1
ATOM 3697 O O . ARG B 1 93 ? -9.68 -12.992 -10.18 1 87.44 93 ARG B O 1
ATOM 3704 N N . TYR B 1 94 ? -9.328 -14.445 -8.484 1 84.5 94 TYR B N 1
ATOM 3705 C CA . TYR B 1 94 ? -10.211 -13.703 -7.594 1 84.5 94 TYR B CA 1
ATOM 3706 C C . TYR B 1 94 ? -9.578 -12.375 -7.184 1 84.5 94 TYR B C 1
ATOM 3708 O O . TYR B 1 94 ? -8.414 -12.336 -6.785 1 84.5 94 TYR B O 1
ATOM 3716 N N . PRO B 1 95 ? -10.242 -11.312 -7.258 1 76.19 95 PRO B N 1
ATOM 3717 C CA . PRO B 1 95 ? -9.641 -9.984 -7.141 1 76.19 95 PRO B CA 1
ATOM 3718 C C . PRO B 1 95 ? -9.203 -9.656 -5.715 1 76.19 95 PRO B C 1
ATOM 3720 O O . PRO B 1 95 ? -8.398 -8.75 -5.504 1 76.19 95 PRO B O 1
ATOM 3723 N N . SER B 1 96 ? -9.719 -10.336 -4.723 1 80.44 96 SER B N 1
ATOM 3724 C CA . SER B 1 96 ? -9.414 -10.031 -3.33 1 80.44 96 SER B CA 1
ATOM 3725 C C . SER B 1 96 ? -8.727 -11.211 -2.646 1 80.44 96 SER B C 1
ATOM 3727 O O . SER B 1 96 ? -8.648 -12.305 -3.209 1 80.44 96 SER B O 1
ATOM 3729 N N . TYR B 1 97 ? -8.203 -10.906 -1.442 1 88.19 97 TYR B N 1
ATOM 3730 C CA . TYR B 1 97 ? -7.648 -11.984 -0.635 1 88.19 97 TYR B CA 1
ATOM 3731 C C . TYR B 1 97 ? -8.719 -13 -0.265 1 88.19 97 TYR B C 1
ATOM 3733 O O . TYR B 1 97 ? -9.859 -12.633 0.031 1 88.19 97 TYR B O 1
ATOM 3741 N N . VAL B 1 98 ? -8.336 -14.18 -0.349 1 91.81 98 VAL B N 1
ATOM 3742 C CA . VAL B 1 98 ? -9.148 -15.297 0.128 1 91.81 98 VAL B CA 1
ATOM 3743 C C . VAL B 1 98 ? -8.492 -15.93 1.35 1 91.81 98 VAL B C 1
ATOM 3745 O O . VAL B 1 98 ? -7.266 -16.062 1.399 1 91.81 98 VAL B O 1
ATOM 3748 N N . PHE B 1 99 ? -9.328 -16.266 2.283 1 93.69 99 PHE B N 1
ATOM 3749 C CA . PHE B 1 99 ? -8.789 -16.844 3.51 1 93.69 99 PHE B CA 1
ATOM 3750 C C . PHE B 1 99 ? -9.219 -18.297 3.656 1 93.69 99 PHE B C 1
ATOM 3752 O O . PHE B 1 99 ? -10.367 -18.641 3.373 1 93.69 99 PHE B O 1
ATOM 3759 N N . MET B 1 100 ? -8.281 -19.141 4.004 1 95.56 100 MET B N 1
ATOM 3760 C CA . MET B 1 100 ? -8.562 -20.531 4.34 1 95.56 100 MET B CA 1
ATOM 3761 C C . MET B 1 100 ? -7.969 -20.906 5.695 1 95.56 100 MET B C 1
ATOM 3763 O O . MET B 1 100 ? -6.977 -20.312 6.125 1 95.56 100 MET B O 1
ATOM 3767 N N . ARG B 1 101 ? -8.578 -21.828 6.328 1 94.56 101 ARG B N 1
ATOM 3768 C CA . ARG B 1 101 ? -8.109 -22.281 7.637 1 94.56 101 ARG B CA 1
ATOM 3769 C C . ARG B 1 101 ? -7.156 -23.453 7.5 1 94.56 101 ARG B C 1
ATOM 3771 O O . ARG B 1 101 ? -7.453 -24.422 6.793 1 94.56 101 ARG B O 1
ATOM 3778 N N . THR B 1 102 ? -6.035 -23.312 8.141 1 96.12 102 THR B N 1
ATOM 3779 C CA . THR B 1 102 ? -5.066 -24.406 8.141 1 96.12 102 THR B CA 1
ATOM 3780 C C . THR B 1 102 ? -5.5 -25.5 9.102 1 96.12 102 THR B C 1
ATOM 3782 O O . THR B 1 102 ? -6.422 -25.312 9.898 1 96.12 102 THR B O 1
ATOM 3785 N N . ALA B 1 103 ? -4.844 -26.625 9.008 1 95.38 103 ALA B N 1
ATOM 3786 C CA . ALA B 1 103 ? -5.152 -27.766 9.859 1 95.38 103 ALA B CA 1
ATOM 3787 C C . ALA B 1 103 ? -4.934 -27.438 11.336 1 95.38 103 ALA B C 1
ATOM 3789 O O . ALA B 1 103 ? -5.617 -27.984 12.203 1 95.38 103 ALA B O 1
ATOM 3790 N N . ASP B 1 104 ? -4.094 -26.516 11.617 1 94.19 104 ASP B N 1
ATOM 3791 C CA . ASP B 1 104 ? -3.814 -26.141 13 1 94.19 104 ASP B CA 1
ATOM 3792 C C . ASP B 1 104 ? -4.699 -24.984 13.445 1 94.19 104 ASP B C 1
ATOM 3794 O O . ASP B 1 104 ? -4.539 -24.453 14.547 1 94.19 104 ASP B O 1
ATOM 3798 N N . GLY B 1 105 ? -5.547 -24.484 12.633 1 92.5 105 GLY B N 1
ATOM 3799 C CA . GLY B 1 105 ? -6.562 -23.531 13.055 1 92.5 105 GLY B CA 1
ATOM 3800 C C . GLY B 1 105 ? -6.25 -22.109 12.664 1 92.5 105 GLY B C 1
ATOM 3801 O O . GLY B 1 105 ? -7.043 -21.188 12.914 1 92.5 105 GLY B O 1
ATOM 3802 N N . ARG B 1 106 ? -5.211 -21.922 12.039 1 93.25 106 ARG B N 1
ATOM 3803 C CA . ARG B 1 106 ? -4.852 -20.562 11.617 1 93.25 106 ARG B CA 1
ATOM 3804 C C . ARG B 1 106 ? -5.566 -20.188 10.32 1 93.25 106 ARG B C 1
ATOM 3806 O O . ARG B 1 106 ? -5.887 -21.062 9.508 1 93.25 106 ARG B O 1
ATOM 3813 N N . GLU B 1 107 ? -5.848 -18.891 10.164 1 93.69 107 GLU B N 1
ATOM 3814 C CA . GLU B 1 107 ? -6.336 -18.375 8.898 1 93.69 107 GLU B CA 1
ATOM 3815 C C . GLU B 1 107 ? -5.195 -17.812 8.047 1 93.69 107 GLU B C 1
ATOM 3817 O O . GLU B 1 107 ? -4.395 -17.016 8.531 1 93.69 107 GLU B O 1
ATOM 3822 N N . VAL B 1 108 ? -5.113 -18.266 6.82 1 96.12 108 VAL B N 1
ATOM 3823 C CA . VAL B 1 108 ? -4.031 -17.844 5.938 1 96.12 108 VAL B CA 1
ATOM 3824 C C . VAL B 1 108 ? -4.609 -17.047 4.77 1 96.12 108 VAL B C 1
ATOM 3826 O O . VAL B 1 108 ? -5.523 -17.5 4.086 1 96.12 108 VAL B O 1
ATOM 3829 N N . PRO B 1 109 ? -4.137 -15.852 4.594 1 95.5 109 PRO B N 1
ATOM 3830 C CA . PRO B 1 109 ? -4.535 -15.102 3.402 1 95.5 109 PRO B CA 1
ATOM 3831 C C . PRO B 1 109 ? -3.922 -15.656 2.121 1 95.5 109 PRO B C 1
ATOM 3833 O O . PRO B 1 109 ? -2.723 -15.945 2.082 1 95.5 109 PRO B O 1
ATOM 3836 N N . LEU B 1 110 ? -4.758 -15.773 1.076 1 95.56 110 LEU B N 1
ATOM 3837 C CA . LEU B 1 110 ? -4.324 -16.391 -0.175 1 95.56 110 LEU B CA 1
ATOM 3838 C C . LEU B 1 110 ? -4.766 -15.547 -1.371 1 95.56 110 LEU B C 1
ATOM 3840 O O . LEU B 1 110 ? -5.777 -14.852 -1.305 1 95.56 110 LEU B O 1
ATOM 3844 N N . SER B 1 111 ? -3.98 -15.57 -2.369 1 93.19 111 SER B N 1
ATOM 3845 C CA . SER B 1 111 ? -4.438 -15.203 -3.705 1 93.19 111 SER B CA 1
ATOM 3846 C C . SER B 1 111 ? -4.938 -16.422 -4.469 1 93.19 111 SER B C 1
ATOM 3848 O O . SER B 1 111 ? -4.188 -17.391 -4.672 1 93.19 111 SER B O 1
ATOM 3850 N N . LEU B 1 112 ? -6.18 -16.375 -4.926 1 93.06 112 LEU B N 1
ATOM 3851 C CA . LEU B 1 112 ? -6.809 -17.547 -5.531 1 93.06 112 LEU B CA 1
ATOM 3852 C C . LEU B 1 112 ? -7.094 -17.312 -7.008 1 93.06 112 LEU B C 1
ATOM 3854 O O . LEU B 1 112 ? -7.582 -16.234 -7.387 1 93.06 112 LEU B O 1
ATOM 3858 N N . SER B 1 113 ? -6.734 -18.219 -7.824 1 92.69 113 SER B N 1
ATOM 3859 C CA . SER B 1 113 ? -7.141 -18.266 -9.227 1 92.69 113 SER B CA 1
ATOM 3860 C C . SER B 1 113 ? -7.832 -19.594 -9.555 1 92.69 113 SER B C 1
ATOM 3862 O O . SER B 1 113 ? -7.484 -20.641 -9 1 92.69 113 SER B O 1
ATOM 3864 N N . VAL B 1 114 ? -8.805 -19.469 -10.469 1 92.44 114 VAL B N 1
ATOM 3865 C CA . VAL B 1 114 ? -9.57 -20.672 -10.82 1 92.44 114 VAL B CA 1
ATOM 3866 C C . VAL B 1 114 ? -9.68 -20.781 -12.336 1 92.44 114 VAL B C 1
ATOM 3868 O O . VAL B 1 114 ? -9.617 -19.781 -13.047 1 92.44 114 VAL B O 1
ATOM 3871 N N . SER B 1 115 ? -9.789 -22 -12.812 1 92.19 115 SER B N 1
ATOM 3872 C CA . SER B 1 115 ? -10.023 -22.234 -14.227 1 92.19 115 SER B CA 1
ATOM 3873 C C . SER B 1 115 ? -10.867 -23.5 -14.438 1 92.19 115 SER B C 1
ATOM 3875 O O . SER B 1 115 ? -10.953 -24.344 -13.555 1 92.19 115 SER B O 1
ATOM 3877 N N . THR B 1 116 ? -11.484 -23.5 -15.594 1 91.44 116 THR B N 1
ATOM 3878 C CA . THR B 1 116 ? -12.234 -24.672 -16.016 1 91.44 116 THR B CA 1
ATOM 3879 C C . THR B 1 116 ? -11.305 -25.766 -16.547 1 91.44 116 THR B C 1
ATOM 3881 O O . THR B 1 116 ? -10.312 -25.469 -17.219 1 91.44 116 THR B O 1
ATOM 3884 N N . LEU B 1 117 ? -11.625 -26.938 -16.172 1 90.94 117 LEU B N 1
ATOM 3885 C CA . LEU B 1 117 ? -10.891 -28.078 -16.688 1 90.94 117 LEU B CA 1
ATOM 3886 C C . LEU B 1 117 ? -11.719 -28.828 -17.734 1 90.94 117 LEU B C 1
ATOM 3888 O O . LEU B 1 117 ? -12.781 -29.359 -17.422 1 90.94 117 LEU B O 1
ATOM 3892 N N . LYS B 1 118 ? -11.219 -28.812 -18.938 1 90.25 118 LYS B N 1
ATOM 3893 C CA . LYS B 1 118 ? -11.898 -29.469 -20.047 1 90.25 118 LYS B CA 1
ATOM 3894 C C . LYS B 1 118 ? -11.094 -30.656 -20.562 1 90.25 118 LYS B C 1
ATOM 3896 O O . LYS B 1 118 ? -9.859 -30.625 -20.547 1 90.25 118 LYS B O 1
ATOM 3901 N N . ASN B 1 119 ? -11.805 -31.672 -21.031 1 86.62 119 ASN B N 1
ATOM 3902 C CA . ASN B 1 119 ? -11.125 -32.781 -21.656 1 86.62 119 ASN B CA 1
ATOM 3903 C C . ASN B 1 119 ? -10.812 -32.5 -23.125 1 86.62 119 ASN B C 1
ATOM 3905 O O . ASN B 1 119 ? -10.984 -31.375 -23.594 1 86.62 119 ASN B O 1
ATOM 3909 N N . LYS B 1 120 ? -10.266 -33.469 -23.797 1 82.62 120 LYS B N 1
ATOM 3910 C CA . LYS B 1 120 ? -9.828 -33.281 -25.172 1 82.62 120 LYS B CA 1
ATOM 3911 C C . LYS B 1 120 ? -11 -32.969 -26.094 1 82.62 120 LYS B C 1
ATOM 3913 O O . LYS B 1 120 ? -10.82 -32.312 -27.125 1 82.62 120 LYS B O 1
ATOM 3918 N N . GLU B 1 121 ? -12.25 -33.406 -25.688 1 86.38 121 GLU B N 1
ATOM 3919 C CA . GLU B 1 121 ? -13.461 -33.156 -26.469 1 86.38 121 GLU B CA 1
ATOM 3920 C C . GLU B 1 121 ? -14.047 -31.781 -26.156 1 86.38 121 GLU B C 1
ATOM 3922 O O . GLU B 1 121 ? -15.047 -31.375 -26.766 1 86.38 121 GLU B O 1
ATOM 3927 N N . GLY B 1 122 ? -13.531 -31.156 -25.234 1 86.19 122 GLY B N 1
ATOM 3928 C CA . GLY B 1 122 ? -13.992 -29.828 -24.891 1 86.19 122 GLY B CA 1
ATOM 3929 C C . GLY B 1 122 ? -15.055 -29.828 -23.812 1 86.19 122 GLY B C 1
ATOM 3930 O O . GLY B 1 122 ? -15.641 -28.781 -23.516 1 86.19 122 GLY B O 1
ATOM 3931 N N . GLN B 1 123 ? -15.281 -31 -23.281 1 87.44 123 GLN B N 1
ATOM 3932 C CA . GLN B 1 123 ? -16.281 -31.078 -22.234 1 87.44 123 GLN B CA 1
ATOM 3933 C C . GLN B 1 123 ? -15.688 -30.734 -20.875 1 87.44 123 GLN B C 1
ATOM 3935 O O . GLN B 1 123 ? -14.562 -31.125 -20.562 1 87.44 123 GLN B O 1
ATOM 3940 N N . VAL B 1 124 ? -16.469 -29.984 -20.125 1 90.06 124 VAL B N 1
ATOM 3941 C CA . VAL B 1 124 ? -16.031 -29.609 -18.797 1 90.06 124 VAL B CA 1
ATOM 3942 C C . VAL B 1 124 ? -16.062 -30.844 -17.875 1 90.06 124 VAL B C 1
ATOM 3944 O O . VAL B 1 124 ? -17.109 -31.484 -17.734 1 90.06 124 VAL B O 1
ATOM 3947 N N . VAL B 1 125 ? -14.93 -31.109 -17.234 1 89.69 125 VAL B N 1
ATOM 3948 C CA . VAL B 1 125 ? -14.859 -32.281 -16.391 1 89.69 125 VAL B CA 1
ATOM 3949 C C . VAL B 1 125 ? -14.539 -31.891 -14.945 1 89.69 125 VAL B C 1
ATOM 3951 O O . VAL B 1 125 ? -14.508 -32.75 -14.055 1 89.69 125 VAL B O 1
ATOM 3954 N N . GLY B 1 126 ? -14.258 -30.594 -14.758 1 91 126 GLY B N 1
ATOM 3955 C CA . GLY B 1 126 ? -13.945 -30.109 -13.422 1 91 126 GLY B CA 1
ATOM 3956 C C . GLY B 1 126 ? -13.344 -28.719 -13.414 1 91 126 GLY B C 1
ATOM 3957 O O . GLY B 1 126 ? -13.617 -27.906 -14.305 1 91 126 GLY B O 1
ATOM 3958 N N . GLY B 1 127 ? -12.688 -28.453 -12.336 1 91.5 127 GLY B N 1
ATOM 3959 C CA . GLY B 1 127 ? -12.039 -27.156 -12.172 1 91.5 127 GLY B CA 1
ATOM 3960 C C . GLY B 1 127 ? -10.672 -27.25 -11.523 1 91.5 127 GLY B C 1
ATOM 3961 O O . GLY B 1 127 ? -10.367 -28.234 -10.844 1 91.5 127 GLY B O 1
ATOM 3962 N N . ILE B 1 128 ? -9.859 -26.297 -11.812 1 93.06 128 ILE B N 1
ATOM 3963 C CA . ILE B 1 128 ? -8.539 -26.141 -11.203 1 93.06 128 ILE B CA 1
ATOM 3964 C C . ILE B 1 128 ? -8.531 -24.938 -10.266 1 93.06 128 ILE B C 1
ATOM 3966 O O . ILE B 1 128 ? -9 -23.859 -10.641 1 93.06 128 ILE B O 1
ATOM 3970 N N . GLY B 1 129 ? -8.109 -25.172 -9.055 1 93.56 129 GLY B N 1
ATOM 3971 C CA . GLY B 1 129 ? -7.797 -24.078 -8.141 1 93.56 129 GLY B CA 1
ATOM 3972 C C . GLY B 1 129 ? -6.312 -23.938 -7.855 1 93.56 129 GLY B C 1
ATOM 3973 O O . GLY B 1 129 ? -5.613 -24.953 -7.688 1 93.56 129 GLY B O 1
ATOM 3974 N N . MET B 1 130 ? -5.848 -22.719 -7.902 1 95 130 MET B N 1
ATOM 3975 C CA . MET B 1 130 ? -4.48 -22.375 -7.523 1 95 130 MET B CA 1
ATOM 3976 C C . MET B 1 130 ? -4.465 -21.266 -6.48 1 95 130 MET B C 1
ATOM 3978 O O . MET B 1 130 ? -5.234 -20.312 -6.578 1 95 130 MET B O 1
ATOM 3982 N N . PHE B 1 131 ? -3.646 -21.484 -5.469 1 95 131 PHE B N 1
ATOM 3983 C CA . PHE B 1 131 ? -3.609 -20.422 -4.473 1 95 131 PHE B CA 1
ATOM 3984 C C . PHE B 1 131 ? -2.184 -20.188 -3.986 1 95 131 PHE B C 1
ATOM 3986 O O . PHE B 1 131 ? -1.391 -21.125 -3.891 1 95 131 PHE B O 1
ATOM 3993 N N . ARG B 1 132 ? -1.879 -18.953 -3.709 1 93.75 132 ARG B N 1
ATOM 3994 C CA . ARG B 1 132 ? -0.576 -18.516 -3.227 1 93.75 132 ARG B CA 1
ATOM 3995 C C . ARG B 1 132 ? -0.682 -17.938 -1.816 1 93.75 132 ARG B C 1
ATOM 3997 O O . ARG B 1 132 ? -1.619 -17.203 -1.509 1 93.75 132 ARG B O 1
ATOM 4004 N N . ASP B 1 133 ? 0.289 -18.406 -0.988 1 94.25 133 ASP B N 1
ATOM 4005 C CA . ASP B 1 133 ? 0.37 -17.844 0.357 1 94.25 133 ASP B CA 1
ATOM 4006 C C . ASP B 1 133 ? 0.768 -16.375 0.314 1 94.25 133 ASP B C 1
ATOM 4008 O O . ASP B 1 133 ? 1.85 -16.031 -0.167 1 94.25 133 ASP B O 1
ATOM 4012 N N . MET B 1 134 ? -0.147 -15.531 0.841 1 92.19 134 MET B N 1
ATOM 4013 C CA . MET B 1 134 ? 0.067 -14.094 0.793 1 92.19 134 MET B CA 1
ATOM 4014 C C . MET B 1 134 ? 0.306 -13.531 2.191 1 92.19 134 MET B C 1
ATOM 4016 O O . MET B 1 134 ? 0.102 -12.336 2.43 1 92.19 134 MET B O 1
ATOM 4020 N N . SER B 1 135 ? 0.759 -14.305 3.104 1 91.19 135 SER B N 1
ATOM 4021 C CA . SER B 1 135 ? 0.896 -13.914 4.504 1 91.19 135 SER B CA 1
ATOM 4022 C C . SER B 1 135 ? 1.805 -12.695 4.652 1 91.19 135 SER B C 1
ATOM 4024 O O . SER B 1 135 ? 1.492 -11.773 5.402 1 91.19 135 SER B O 1
ATOM 4026 N N . GLU B 1 136 ? 2.859 -12.648 3.973 1 82.56 136 GLU B N 1
ATOM 4027 C CA . GLU B 1 136 ? 3.799 -11.531 4.094 1 82.56 136 GLU B CA 1
ATOM 4028 C C . GLU B 1 136 ? 3.188 -10.234 3.572 1 82.56 136 GLU B C 1
ATOM 4030 O O . GLU B 1 136 ? 3.225 -9.211 4.254 1 82.56 136 GLU B O 1
ATOM 4035 N N . GLU B 1 137 ? 2.615 -10.297 2.369 1 81.62 137 GLU B N 1
ATOM 4036 C CA . GLU B 1 137 ? 1.988 -9.125 1.774 1 81.62 137 GLU B CA 1
ATOM 4037 C C . GLU B 1 137 ? 0.822 -8.625 2.625 1 81.62 137 GLU B C 1
ATOM 4039 O O . GLU B 1 137 ? 0.669 -7.426 2.838 1 81.62 137 GLU B O 1
ATOM 4044 N N . TYR B 1 138 ? 0.069 -9.578 3.055 1 86.25 138 TYR B N 1
ATOM 4045 C CA . TYR B 1 138 ? -1.094 -9.242 3.869 1 86.25 138 TYR B CA 1
ATOM 4046 C C . TYR B 1 138 ? -0.673 -8.586 5.176 1 86.25 138 TYR B C 1
ATOM 4048 O O . TYR B 1 138 ? -1.344 -7.672 5.664 1 86.25 138 TYR B O 1
ATOM 4056 N N . GLY B 1 139 ? 0.401 -9.039 5.734 1 82.19 139 GLY B N 1
ATOM 4057 C CA . GLY B 1 139 ? 0.908 -8.438 6.957 1 82.19 139 GLY B CA 1
ATOM 4058 C C . GLY B 1 139 ? 1.239 -6.965 6.805 1 82.19 139 GLY B C 1
ATOM 4059 O O . GLY B 1 139 ? 0.935 -6.16 7.688 1 82.19 139 GLY B O 1
ATOM 4060 N N . GLN B 1 140 ? 1.745 -6.625 5.723 1 75.81 140 GLN B N 1
ATOM 4061 C CA . GLN B 1 140 ? 2.082 -5.23 5.449 1 75.81 140 GLN B CA 1
ATOM 4062 C C . GLN B 1 140 ? 0.824 -4.383 5.285 1 75.81 140 GLN B C 1
ATOM 4064 O O . GLN B 1 140 ? 0.761 -3.254 5.777 1 75.81 140 GLN B O 1
ATOM 4069 N N . LEU B 1 141 ? -0.141 -4.977 4.66 1 81.56 141 LEU B N 1
ATOM 4070 C CA . LEU B 1 141 ? -1.386 -4.254 4.43 1 81.56 141 LEU B CA 1
ATOM 4071 C C . LEU B 1 141 ? -2.176 -4.098 5.723 1 81.56 141 LEU B C 1
ATOM 4073 O O . LEU B 1 141 ? -2.861 -3.094 5.922 1 81.56 141 LEU B O 1
ATOM 4077 N N . LYS B 1 142 ? -2.088 -5.156 6.488 1 81.94 142 LYS B N 1
ATOM 4078 C CA . LYS B 1 142 ? -2.787 -5.117 7.77 1 81.94 142 LYS B CA 1
ATOM 4079 C C . LYS B 1 142 ? -2.275 -3.969 8.641 1 81.94 142 LYS B C 1
ATOM 4081 O O . LYS B 1 142 ? -3.047 -3.34 9.359 1 81.94 142 LYS B O 1
ATOM 4086 N N . LEU B 1 143 ? -1.03 -3.715 8.57 1 77.94 143 LEU B N 1
ATOM 4087 C CA . LEU B 1 143 ? -0.461 -2.59 9.297 1 77.94 143 LEU B CA 1
ATOM 4088 C C . LEU B 1 143 ? -1.042 -1.27 8.805 1 77.94 143 LEU B C 1
ATOM 4090 O O . LEU B 1 143 ? -1.381 -0.396 9.609 1 77.94 143 LEU B O 1
ATOM 4094 N N . VAL B 1 144 ? -1.181 -1.209 7.531 1 79.69 144 VAL B N 1
ATOM 4095 C CA . VAL B 1 144 ? -1.795 -0.019 6.953 1 79.69 144 VAL B CA 1
ATOM 4096 C C . VAL B 1 144 ? -3.232 0.114 7.449 1 79.69 144 VAL B C 1
ATOM 4098 O O . VAL B 1 144 ? -3.672 1.208 7.816 1 79.69 144 VAL B O 1
ATOM 4101 N N . SER B 1 145 ? -3.871 -0.974 7.445 1 82.25 145 SER B N 1
ATOM 4102 C CA . SER B 1 145 ? -5.254 -1.005 7.918 1 82.25 145 SER B CA 1
ATOM 4103 C C . SER B 1 145 ? -5.348 -0.574 9.375 1 82.25 145 SER B C 1
ATOM 4105 O O . SER B 1 145 ? -6.277 0.14 9.758 1 82.25 145 SER B O 1
ATOM 4107 N N . GLU B 1 146 ? -4.457 -0.965 10.148 1 79.62 146 GLU B N 1
ATOM 4108 C CA . GLU B 1 146 ? -4.43 -0.609 11.562 1 79.62 146 GLU B CA 1
ATOM 4109 C C . GLU B 1 146 ? -4.191 0.886 11.758 1 79.62 146 GLU B C 1
ATOM 4111 O O . GLU B 1 146 ? -4.785 1.51 12.633 1 79.62 146 GLU B O 1
ATOM 4116 N N . ILE B 1 147 ? -3.398 1.362 10.969 1 74.19 147 ILE B N 1
ATOM 4117 C CA . ILE B 1 147 ? -3.141 2.797 11.016 1 74.19 147 ILE B CA 1
ATOM 4118 C C . ILE B 1 147 ? -4.41 3.561 10.648 1 74.19 147 ILE B C 1
ATOM 4120 O O . ILE B 1 147 ? -4.766 4.543 11.305 1 74.19 147 ILE B O 1
ATOM 4124 N N . GLN B 1 148 ? -5.074 3.041 9.672 1 75.62 148 GLN B N 1
ATOM 4125 C CA . GLN B 1 148 ? -6.301 3.684 9.203 1 75.62 148 GLN B CA 1
ATOM 4126 C C . GLN B 1 148 ? -7.383 3.645 10.281 1 75.62 148 GLN B C 1
ATOM 4128 O O . GLN B 1 148 ? -8.195 4.566 10.383 1 75.62 148 GLN B O 1
ATOM 4133 N N . LYS B 1 149 ? -7.387 2.613 10.992 1 74.44 149 LYS B N 1
ATOM 4134 C CA . LYS B 1 149 ? -8.422 2.451 12.008 1 74.44 149 LYS B CA 1
ATOM 4135 C C . LYS B 1 149 ? -8.266 3.482 13.117 1 74.44 149 LYS B C 1
ATOM 4137 O O . LYS B 1 149 ? -9.219 3.777 13.844 1 74.44 149 LYS B O 1
ATOM 4142 N N . THR B 1 150 ? -7.035 3.943 13.266 1 67.06 150 THR B N 1
ATOM 4143 C CA . THR B 1 150 ? -6.836 4.98 14.273 1 67.06 150 THR B CA 1
ATOM 4144 C C . THR B 1 150 ? -7.473 6.293 13.836 1 67.06 150 THR B C 1
ATOM 4146 O O . THR B 1 150 ? -7.645 7.211 14.641 1 67.06 150 THR B O 1
ATOM 4149 N N . MET B 1 151 ? -7.906 6.254 12.602 1 62.56 151 MET B N 1
ATOM 4150 C CA . MET B 1 151 ? -8.5 7.434 11.984 1 62.56 151 MET B CA 1
ATOM 4151 C C . MET B 1 151 ? -10.016 7.438 12.164 1 62.56 151 MET B C 1
ATOM 4153 O O . MET B 1 151 ? -10.695 8.383 11.758 1 62.56 151 MET B O 1
ATOM 4157 N N . VAL B 1 152 ? -10.461 6.395 12.703 1 64.44 152 VAL B N 1
ATOM 4158 C CA . VAL B 1 152 ? -11.914 6.219 12.773 1 64.44 152 VAL B CA 1
ATOM 4159 C C . VAL B 1 152 ? -12.359 6.25 14.234 1 64.44 152 VAL B C 1
ATOM 4161 O O . VAL B 1 152 ? -11.688 5.699 15.109 1 64.44 152 VAL B O 1
ATOM 4164 N N . THR B 1 153 ? -13.219 7.141 14.406 1 69.5 153 THR B N 1
ATOM 4165 C CA . THR B 1 153 ? -13.859 7.074 15.719 1 69.5 153 THR B CA 1
ATOM 4166 C C . THR B 1 153 ? -14.523 5.719 15.922 1 69.5 153 THR B C 1
ATOM 4168 O O . THR B 1 153 ? -15.5 5.395 15.242 1 69.5 153 THR B O 1
ATOM 4171 N N . THR B 1 154 ? -13.93 4.98 16.781 1 64.69 154 THR B N 1
ATOM 4172 C CA . THR B 1 154 ? -14.375 3.598 16.875 1 64.69 154 THR B CA 1
ATOM 4173 C C . THR B 1 154 ? -15.547 3.479 17.859 1 64.69 154 THR B C 1
ATOM 4175 O O . THR B 1 154 ? -16.469 2.682 17.641 1 64.69 154 THR B O 1
ATOM 4178 N N . GLU B 1 155 ? -15.555 4.301 18.812 1 80.31 155 GLU B N 1
ATOM 4179 C CA . GLU B 1 155 ? -16.609 4.176 19.812 1 80.31 155 GLU B CA 1
ATOM 4180 C C . GLU B 1 155 ? -17.516 5.398 19.812 1 80.31 155 GLU B C 1
ATOM 4182 O O . GLU B 1 155 ? 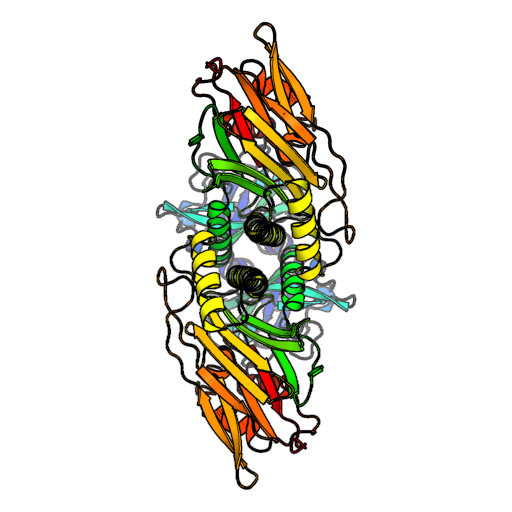-17.047 6.535 19.781 1 80.31 155 GLU B O 1
ATOM 4187 N N . PRO B 1 156 ? -18.828 5.031 19.828 1 88.62 156 PRO B N 1
ATOM 4188 C CA . PRO B 1 156 ? -19.75 6.164 19.953 1 88.62 156 PRO B CA 1
ATOM 4189 C C . PRO B 1 156 ? -19.516 6.984 21.219 1 88.62 156 PRO B C 1
ATOM 4191 O O . PRO B 1 156 ? -19.078 6.438 22.234 1 88.62 156 PRO B O 1
ATOM 4194 N N . PHE B 1 157 ? -19.719 8.273 21.172 1 89.75 157 PHE B N 1
ATOM 4195 C CA . PHE B 1 157 ? -19.547 9.125 22.344 1 89.75 157 PHE B CA 1
ATOM 4196 C C . PHE B 1 157 ? -20.578 10.234 22.359 1 89.75 157 PHE B C 1
ATOM 4198 O O . PHE B 1 157 ? -21.281 10.453 21.359 1 89.75 157 PHE B O 1
ATOM 4205 N N . ALA B 1 158 ? -20.734 10.742 23.562 1 91.94 158 ALA B N 1
ATOM 4206 C CA . ALA B 1 158 ? -21.688 11.844 23.734 1 91.94 158 ALA B CA 1
ATOM 4207 C C . ALA B 1 158 ? -20.969 13.133 24.125 1 91.94 158 ALA B C 1
ATOM 4209 O O . ALA B 1 158 ? -19.953 13.094 24.828 1 91.94 158 ALA B O 1
ATOM 4210 N N . VAL B 1 159 ? -21.469 14.211 23.562 1 92.44 159 VAL B N 1
ATOM 4211 C CA . VAL B 1 159 ? -20.969 15.539 23.938 1 92.44 159 VAL B CA 1
ATOM 4212 C C . VAL B 1 159 ? -22.141 16.531 23.938 1 92.44 159 VAL B C 1
ATOM 4214 O O . VAL B 1 159 ? -22.812 16.703 22.922 1 92.44 159 VAL B O 1
ATOM 4217 N N . GLY B 1 160 ? -22.328 17.109 25.125 1 92.88 160 GLY B N 1
ATOM 4218 C CA . GLY B 1 160 ? -23.5 17.969 25.25 1 92.88 160 GLY B CA 1
ATOM 4219 C C . GLY B 1 160 ? -24.797 17.25 25 1 92.88 160 GLY B C 1
ATOM 4220 O O . GLY B 1 160 ? -25.078 16.219 25.641 1 92.88 160 GLY B O 1
ATOM 4221 N N . HIS B 1 161 ? -25.5 17.781 23.953 1 93.12 161 HIS B N 1
ATOM 4222 C CA . HIS B 1 161 ? -26.812 17.203 23.641 1 93.12 161 HIS B CA 1
ATOM 4223 C C . HIS B 1 161 ? -26.719 16.266 22.453 1 93.12 161 HIS B C 1
ATOM 4225 O O . HIS B 1 161 ? -27.75 15.922 21.844 1 93.12 161 HIS B O 1
ATOM 4231 N N . LEU B 1 162 ? -25.484 15.891 22.125 1 94.44 162 LEU B N 1
ATOM 4232 C CA . LEU B 1 162 ? -25.312 15.133 20.906 1 94.44 162 LEU B CA 1
ATOM 4233 C C . LEU B 1 162 ? -24.703 13.766 21.188 1 94.44 162 LEU B C 1
ATOM 4235 O O . LEU B 1 162 ? -23.844 13.633 22.062 1 94.44 162 LEU B O 1
ATOM 4239 N N . ARG B 1 163 ? -25.156 12.812 20.5 1 92.94 163 ARG B N 1
ATOM 4240 C CA . ARG B 1 163 ? -24.547 11.492 20.453 1 92.94 163 ARG B CA 1
ATOM 4241 C C . ARG B 1 163 ? -23.969 11.188 19.078 1 92.94 163 ARG B C 1
ATOM 4243 O O . ARG B 1 163 ? -24.672 11.32 18.078 1 92.94 163 ARG B O 1
ATOM 4250 N N .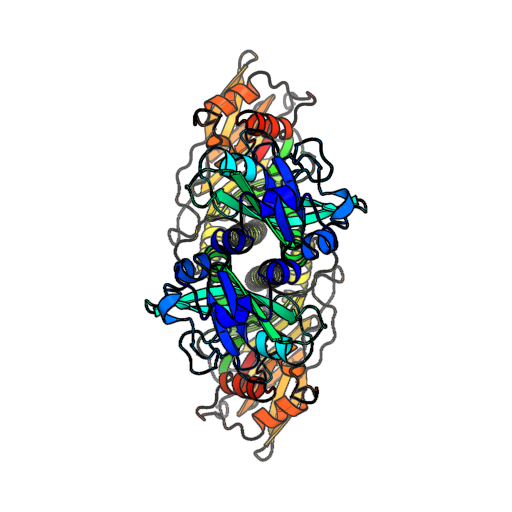 ILE B 1 164 ? -22.703 10.797 19.016 1 94.38 164 ILE B N 1
ATOM 4251 C CA . ILE B 1 164 ? -21.984 10.641 17.75 1 94.38 164 ILE B CA 1
ATOM 4252 C C . ILE B 1 164 ? -21.609 9.18 17.547 1 94.38 164 ILE B C 1
ATOM 4254 O O . ILE B 1 164 ? -21.141 8.508 18.469 1 94.38 164 ILE B O 1
ATOM 4258 N N . SER B 1 165 ? -21.844 8.664 16.422 1 92.94 165 SER B N 1
ATOM 4259 C CA . SER B 1 165 ? -21.406 7.336 16.016 1 92.94 165 SER B CA 1
ATOM 4260 C C . SER B 1 165 ? -20.844 7.348 14.594 1 92.94 165 SER B C 1
ATOM 4262 O O . SER B 1 165 ? -21.266 8.156 13.766 1 92.94 165 SER B O 1
ATOM 4264 N N . THR B 1 166 ? -19.891 6.48 14.336 1 93.12 166 THR B N 1
ATOM 4265 C CA . THR B 1 166 ? -19.281 6.359 13.016 1 93.12 166 THR B CA 1
ATOM 4266 C C . THR B 1 166 ? -19.266 4.902 12.555 1 93.12 166 THR B C 1
ATOM 4268 O O . THR B 1 166 ? -19.484 3.992 13.359 1 93.12 166 THR B O 1
ATOM 4271 N N . LEU B 1 167 ? -19.203 4.711 11.289 1 91.75 167 LEU B N 1
ATOM 4272 C CA . LEU B 1 167 ? -19.094 3.418 10.625 1 91.75 167 LEU B CA 1
ATOM 4273 C C . LEU B 1 167 ? -18 3.439 9.562 1 91.75 167 LEU B C 1
ATOM 4275 O O . LEU B 1 167 ? -17.875 4.402 8.805 1 91.75 167 LEU B O 1
ATOM 4279 N N . PHE B 1 168 ? -17.172 2.434 9.609 1 90.12 168 PHE B N 1
ATOM 4280 C CA . PHE B 1 168 ? -16.141 2.32 8.586 1 90.12 168 PHE B CA 1
ATOM 4281 C C . PHE B 1 168 ? -15.867 0.86 8.25 1 90.12 168 PHE B C 1
ATOM 4283 O O . PHE B 1 168 ? -15.359 0.111 9.086 1 90.12 168 PHE B O 1
ATOM 4290 N N . HIS B 1 169 ? -16.203 0.516 7.012 1 88 169 HIS B N 1
ATOM 4291 C CA . HIS B 1 169 ? -15.93 -0.808 6.465 1 88 169 HIS B CA 1
ATOM 4292 C C . HIS B 1 169 ? -15.266 -0.712 5.098 1 88 169 HIS B C 1
ATOM 4294 O O . HIS B 1 169 ? -15.945 -0.541 4.082 1 88 169 HIS B O 1
ATOM 4300 N N . PRO B 1 170 ? -13.977 -0.9 5.09 1 86.56 170 PRO B N 1
ATOM 4301 C CA . PRO B 1 170 ? -13.312 -0.883 3.781 1 86.56 170 PRO B CA 1
ATOM 4302 C C . PRO B 1 170 ? -13.688 -2.08 2.914 1 86.56 170 PRO B C 1
ATOM 4304 O O . PRO B 1 170 ? -13.992 -3.154 3.436 1 86.56 170 PRO B O 1
ATOM 4307 N N . LEU B 1 171 ? -13.703 -1.818 1.61 1 81.31 171 LEU B N 1
ATOM 4308 C CA . LEU B 1 171 ? -13.961 -2.898 0.666 1 81.31 171 LEU B CA 1
ATOM 4309 C C . LEU B 1 171 ? -12.883 -3.971 0.755 1 81.31 171 LEU B C 1
ATOM 4311 O O . LEU B 1 171 ? -13.188 -5.164 0.756 1 81.31 171 LEU B O 1
ATOM 4315 N N . GLU B 1 172 ? -11.641 -3.525 0.8 1 80.5 172 GLU B N 1
ATOM 4316 C CA . GLU B 1 172 ? -10.492 -4.418 0.917 1 80.5 172 GLU B CA 1
ATOM 4317 C C . GLU B 1 172 ? -9.82 -4.277 2.281 1 80.5 172 GLU B C 1
ATOM 4319 O O . GLU B 1 172 ? -10.461 -3.854 3.25 1 80.5 172 GLU B O 1
ATOM 4324 N N . VAL B 1 173 ? -8.617 -4.715 2.336 1 80.38 173 VAL B N 1
ATOM 4325 C CA . VAL B 1 173 ? -7.891 -4.637 3.598 1 80.38 173 VAL B CA 1
ATOM 4326 C C . VAL B 1 173 ? -7.734 -3.178 4.02 1 80.38 173 VAL B C 1
ATOM 4328 O O . VAL B 1 173 ? -7.816 -2.857 5.207 1 80.38 173 VAL B O 1
ATOM 4331 N N . THR B 1 174 ? -7.543 -2.393 3.002 1 84.19 174 THR B N 1
ATOM 4332 C CA . THR B 1 174 ? -7.453 -0.95 3.201 1 84.19 174 THR B CA 1
ATOM 4333 C C . THR B 1 174 ? -8.492 -0.22 2.357 1 84.19 174 THR B C 1
ATOM 4335 O O . THR B 1 174 ? -9.023 -0.778 1.394 1 84.19 174 THR B O 1
ATOM 4338 N N . GLY B 1 175 ? -8.883 0.95 2.801 1 86.38 175 GLY B N 1
ATOM 4339 C CA . GLY B 1 175 ? -9.875 1.728 2.072 1 86.38 175 GLY B CA 1
ATOM 4340 C C . GLY B 1 175 ? -9.484 3.186 1.915 1 86.38 175 GLY B C 1
ATOM 4341 O O . GLY B 1 175 ? -8.516 3.646 2.52 1 86.38 175 GLY B O 1
ATOM 4342 N N . GLY B 1 176 ? -10.211 3.82 1.1 1 89.31 176 GLY B N 1
ATOM 4343 C CA . GLY B 1 176 ? -9.945 5.223 0.819 1 89.31 176 GLY B CA 1
ATOM 4344 C C . GLY B 1 176 ? -10.875 6.164 1.555 1 89.31 176 GLY B C 1
ATOM 4345 O O . GLY B 1 176 ? -10.758 7.387 1.431 1 89.31 176 GLY B O 1
ATOM 4346 N N . ASP B 1 177 ? -11.758 5.59 2.334 1 91.94 177 ASP B N 1
ATOM 4347 C CA . ASP B 1 177 ? -12.695 6.426 3.082 1 91.94 177 ASP B CA 1
ATOM 4348 C C . ASP B 1 177 ? -12.078 6.895 4.398 1 91.94 177 ASP B C 1
ATOM 4350 O O . ASP B 1 177 ? -11.242 6.195 4.98 1 91.94 177 ASP B O 1
ATOM 4354 N N . TYR B 1 178 ? -12.469 8.031 4.812 1 91.19 178 TYR B N 1
ATOM 4355 C CA . TYR B 1 178 ? -12.094 8.617 6.098 1 91.19 178 TYR B CA 1
ATOM 4356 C C . TYR B 1 178 ? -13.32 9.125 6.848 1 91.19 178 TYR B C 1
ATOM 4358 O O . TYR B 1 178 ? -14.211 9.742 6.254 1 91.19 178 TYR B O 1
ATOM 4366 N N . VAL B 1 179 ? -13.445 8.773 8.141 1 93.44 179 VAL B N 1
ATOM 4367 C CA . VAL B 1 179 ? -14.531 9.297 8.969 1 93.44 179 VAL B CA 1
ATOM 4368 C C . VAL B 1 179 ? -14.047 9.469 10.406 1 93.44 179 VAL B C 1
ATOM 4370 O O . VAL B 1 179 ? -13.531 8.523 11.016 1 93.44 179 VAL B O 1
ATOM 4373 N N . GLU B 1 180 ? -14.203 10.656 10.914 1 91.94 180 GLU B N 1
ATOM 4374 C CA . GLU B 1 180 ? -13.766 10.938 12.281 1 91.94 180 GLU B CA 1
ATOM 4375 C C . GLU B 1 180 ? -14.625 12.031 12.914 1 91.94 180 GLU B C 1
ATOM 4377 O O . GLU B 1 180 ? -15.164 12.891 12.219 1 91.94 180 GLU B O 1
ATOM 4382 N N . ALA B 1 181 ? -14.867 11.875 14.195 1 93.69 181 ALA B N 1
ATOM 4383 C CA . ALA B 1 181 ? -15.531 12.898 15.008 1 93.69 181 ALA B CA 1
ATOM 4384 C C . ALA B 1 181 ? -14.914 12.977 16.406 1 93.69 181 ALA B C 1
ATOM 4386 O O . ALA B 1 181 ? -14.578 11.953 17 1 93.69 181 ALA B O 1
ATOM 4387 N N . PHE B 1 182 ? -14.711 14.195 16.844 1 91.12 182 PHE B N 1
ATOM 4388 C CA . PHE B 1 182 ? -14.148 14.344 18.188 1 91.12 182 PHE B CA 1
ATOM 4389 C C . PHE B 1 182 ? -14.484 15.711 18.766 1 91.12 182 PHE B C 1
ATOM 4391 O O . PHE B 1 182 ? -14.875 16.625 18.031 1 91.12 182 PHE B O 1
ATOM 4398 N N . ARG B 1 183 ? -14.375 15.766 20.062 1 93.06 183 ARG B N 1
ATOM 4399 C CA . ARG B 1 183 ? -14.516 17.031 20.781 1 93.06 183 ARG B CA 1
ATOM 4400 C C . ARG B 1 183 ? -13.18 17.75 20.875 1 93.06 183 ARG B C 1
ATOM 4402 O O . ARG B 1 183 ? -12.156 17.156 21.219 1 93.06 183 ARG B O 1
ATOM 4409 N N . THR B 1 184 ? -13.211 19.062 20.5 1 92.12 184 THR B N 1
ATOM 4410 C CA . THR B 1 184 ? -11.984 19.859 20.594 1 92.12 184 THR B CA 1
ATOM 4411 C C . THR B 1 184 ? -11.781 20.359 22.031 1 92.12 184 THR B C 1
ATOM 4413 O O . THR B 1 184 ? -12.688 20.281 22.859 1 92.12 184 THR B O 1
ATOM 4416 N N . ASP B 1 185 ? -10.609 20.906 22.25 1 87.69 185 ASP B N 1
ATOM 4417 C CA . ASP B 1 185 ? -10.312 21.484 23.562 1 87.69 185 ASP B CA 1
ATOM 4418 C C . ASP B 1 185 ? -11.188 22.703 23.844 1 87.69 185 ASP B C 1
ATOM 4420 O O . ASP B 1 185 ? -11.453 23.031 25 1 87.69 185 ASP B O 1
ATOM 4424 N N . THR B 1 186 ? -11.688 23.281 22.812 1 91.25 186 THR B N 1
ATOM 4425 C CA . THR B 1 186 ? -12.539 24.453 22.953 1 91.25 186 THR B CA 1
ATOM 4426 C C . THR B 1 186 ? -13.984 24.047 23.219 1 91.25 186 THR B C 1
ATOM 4428 O O . THR B 1 186 ? -14.844 24.906 23.469 1 91.25 186 THR B O 1
ATOM 4431 N N . GLY B 1 187 ? -14.219 22.766 23.094 1 93.12 187 GLY B N 1
ATOM 4432 C CA . GLY B 1 187 ? -15.547 22.25 23.406 1 93.12 187 GLY B CA 1
ATOM 4433 C C . GLY B 1 187 ? -16.406 22.047 22.172 1 93.12 187 GLY B C 1
ATOM 4434 O O . GLY B 1 187 ? -17.547 21.578 22.281 1 93.12 187 GLY B O 1
ATOM 4435 N N . LEU B 1 188 ? -15.906 22.359 21.016 1 96.38 188 LEU B N 1
ATOM 4436 C CA . LEU B 1 188 ? -16.641 22.172 19.766 1 96.38 188 LEU B CA 1
ATOM 4437 C C . LEU B 1 188 ? -16.578 20.734 19.297 1 96.38 188 LEU B C 1
ATOM 4439 O O . LEU B 1 188 ? -15.617 20.016 19.594 1 96.38 188 LEU B O 1
ATOM 4443 N N . LEU B 1 189 ? -17.688 20.312 18.703 1 97 189 LEU B N 1
ATOM 4444 C CA . LEU B 1 189 ? -17.656 19.047 17.969 1 97 189 LEU B CA 1
ATOM 4445 C C . LEU B 1 189 ? -17.188 19.25 16.547 1 97 189 LEU B C 1
ATOM 4447 O O . LEU B 1 189 ? -17.719 20.078 15.812 1 97 189 LEU B O 1
ATOM 4451 N N . VAL B 1 190 ? -16.172 18.531 16.188 1 96.75 190 VAL B N 1
ATOM 4452 C CA . 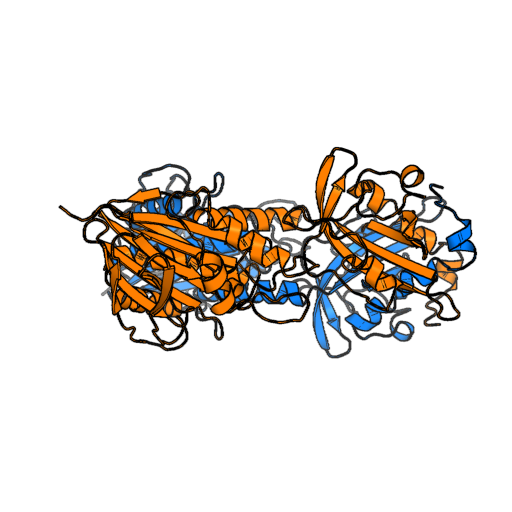VAL B 1 190 ? -15.672 18.547 14.812 1 96.75 190 VAL B CA 1
ATOM 4453 C C . VAL B 1 190 ? -15.805 17.156 14.203 1 96.75 190 VAL B C 1
ATOM 4455 O O . VAL B 1 190 ? -15.516 16.156 14.867 1 96.75 190 VAL B O 1
ATOM 4458 N N . ALA B 1 191 ? -16.328 17.094 13 1 96.19 191 ALA B N 1
ATOM 4459 C CA . ALA B 1 191 ? -16.469 15.82 12.297 1 96.19 191 ALA B CA 1
ATOM 4460 C C . ALA B 1 191 ? -16.156 15.977 10.812 1 96.19 191 ALA B C 1
ATOM 4462 O O . ALA B 1 191 ? -16.344 17.047 10.234 1 96.19 191 ALA B O 1
ATOM 4463 N N . SER B 1 192 ? -15.633 14.906 10.242 1 96.38 192 SER B N 1
ATOM 4464 C CA . SER B 1 192 ? -15.32 14.938 8.812 1 96.38 192 SER B CA 1
ATOM 4465 C C . SER B 1 192 ? -15.477 13.562 8.18 1 96.38 192 SER B C 1
ATOM 4467 O O . SER B 1 192 ? -15.281 12.539 8.836 1 96.38 192 SER B O 1
ATOM 4469 N N . SER B 1 193 ? -15.922 13.555 7.004 1 95.62 193 SER B N 1
ATOM 4470 C CA . SER B 1 193 ? -15.961 12.398 6.117 1 95.62 193 SER B CA 1
ATOM 4471 C C . SER B 1 193 ? -15.281 12.695 4.785 1 95.62 193 SER B C 1
ATOM 4473 O O . SER B 1 193 ? -15.43 13.789 4.234 1 95.62 193 SER B O 1
ATOM 4475 N N . ALA B 1 194 ? -14.5 11.781 4.348 1 95.5 194 ALA B N 1
ATOM 4476 C CA . ALA B 1 194 ? -13.797 11.977 3.086 1 95.5 194 ALA B CA 1
ATOM 4477 C C . ALA B 1 194 ? -13.656 10.664 2.318 1 95.5 194 ALA B C 1
ATOM 4479 O O . ALA B 1 194 ? -13.875 9.586 2.875 1 95.5 194 ALA B O 1
ATOM 4480 N N . ASP B 1 195 ? -13.43 10.805 1.038 1 94 195 ASP B N 1
ATOM 4481 C CA . ASP B 1 195 ? -13.258 9.672 0.131 1 94 195 ASP B CA 1
ATOM 4482 C C . ASP B 1 195 ? -12.219 9.977 -0.946 1 94 195 ASP B C 1
ATOM 4484 O O . ASP B 1 195 ? -12.352 10.961 -1.678 1 94 195 ASP B O 1
ATOM 4488 N N . ALA B 1 196 ? -11.25 9.117 -1.012 1 91 196 ALA B N 1
ATOM 4489 C CA . ALA B 1 196 ? -10.188 9.305 -1.997 1 91 196 ALA B CA 1
ATOM 4490 C C . ALA B 1 196 ? -10.492 8.531 -3.281 1 91 196 ALA B C 1
ATOM 4492 O O . ALA B 1 196 ? -11.109 7.465 -3.242 1 91 196 ALA B O 1
ATOM 4493 N N . THR B 1 197 ? -10.016 9.102 -4.383 1 82.12 197 THR B N 1
ATOM 4494 C CA . THR B 1 197 ? -10.117 8.398 -5.656 1 82.12 197 THR B CA 1
ATOM 4495 C C . THR B 1 197 ? -9.25 7.141 -5.652 1 82.12 197 THR B C 1
ATOM 4497 O O . THR B 1 197 ? -8.18 7.121 -5.039 1 82.12 197 THR B O 1
ATOM 4500 N N . GLY B 1 198 ? -9.781 6.141 -6.312 1 76.06 198 GLY B N 1
ATOM 4501 C CA . GLY B 1 198 ? -9.016 4.91 -6.449 1 76.06 198 GLY B CA 1
ATOM 4502 C C . GLY B 1 198 ? -9.391 3.861 -5.418 1 76.06 198 GLY B C 1
ATOM 4503 O O . GLY B 1 198 ? -10.445 3.947 -4.789 1 76.06 198 GLY B O 1
ATOM 4504 N N . HIS B 1 199 ? -8.594 2.867 -5.34 1 77.38 199 HIS B N 1
ATOM 4505 C CA . HIS B 1 199 ? -8.875 1.796 -4.387 1 77.38 199 HIS B CA 1
ATOM 4506 C C . HIS B 1 199 ? -7.582 1.216 -3.822 1 77.38 199 HIS B C 1
ATOM 4508 O O . HIS B 1 199 ? -6.488 1.542 -4.297 1 77.38 199 HIS B O 1
ATOM 4514 N N . GLY B 1 200 ? -7.801 0.465 -2.799 1 78.19 200 GLY B N 1
ATOM 4515 C CA . GLY B 1 200 ? -6.68 -0.251 -2.215 1 78.19 200 GLY B CA 1
ATOM 4516 C C . GLY B 1 200 ? -5.73 0.649 -1.444 1 78.19 200 GLY B C 1
ATOM 4517 O O . GLY B 1 200 ? -6.168 1.566 -0.747 1 78.19 200 GLY B O 1
ATOM 4518 N N . VAL B 1 201 ? -4.527 0.412 -1.609 1 78.81 201 VAL B N 1
ATOM 4519 C CA . VAL B 1 201 ? -3.506 1.021 -0.764 1 78.81 201 VAL B CA 1
ATOM 4520 C C . VAL B 1 201 ? -3.303 2.479 -1.169 1 78.81 201 VAL B C 1
ATOM 4522 O O . VAL B 1 201 ? -3.055 3.338 -0.318 1 78.81 201 VAL B O 1
ATOM 4525 N N . SER B 1 202 ? -3.381 2.758 -2.457 1 81.06 202 SER B N 1
ATOM 4526 C CA . SER B 1 202 ? -3.219 4.137 -2.908 1 81.06 202 SER B CA 1
ATOM 4527 C C . SER B 1 202 ? -4.297 5.039 -2.318 1 81.06 202 SER B C 1
ATOM 4529 O O . SER B 1 202 ? -4 6.141 -1.844 1 81.06 202 SER B O 1
ATOM 4531 N N . ALA B 1 203 ? -5.496 4.535 -2.324 1 86 203 ALA B N 1
ATOM 4532 C CA . ALA B 1 203 ? -6.605 5.301 -1.758 1 86 203 ALA B CA 1
ATOM 4533 C C . ALA B 1 203 ? -6.422 5.496 -0.255 1 86 203 ALA B C 1
ATOM 4535 O O . ALA B 1 203 ? -6.734 6.566 0.279 1 86 203 ALA B O 1
ATOM 4536 N N . ALA B 1 204 ? -5.938 4.453 0.367 1 85.38 204 ALA B N 1
ATOM 4537 C CA . ALA B 1 204 ? -5.684 4.527 1.804 1 85.38 204 ALA B CA 1
ATOM 4538 C C . ALA B 1 204 ? -4.66 5.613 2.123 1 85.38 204 ALA B C 1
ATOM 4540 O O . ALA B 1 204 ? -4.805 6.34 3.111 1 85.38 204 ALA B O 1
ATOM 4541 N N . LEU B 1 205 ? -3.686 5.742 1.352 1 80.56 205 LEU B N 1
ATOM 4542 C CA . LEU B 1 205 ? -2.656 6.758 1.527 1 80.56 205 LEU B CA 1
ATOM 4543 C C . LEU B 1 205 ? -3.254 8.156 1.438 1 80.56 205 LEU B C 1
ATOM 4545 O O . LEU B 1 205 ? -2.943 9.023 2.26 1 80.56 205 LEU B O 1
ATOM 4549 N N . PHE B 1 206 ? -4.086 8.367 0.485 1 84.94 206 PHE B N 1
ATOM 4550 C CA . PHE B 1 206 ? -4.711 9.68 0.315 1 84.94 206 PHE B CA 1
ATOM 4551 C C . PHE B 1 206 ? -5.629 9.992 1.489 1 84.94 206 PHE B C 1
ATOM 4553 O O . PHE B 1 206 ? -5.734 11.148 1.906 1 84.94 206 PHE B O 1
ATOM 4560 N N . ALA B 1 207 ? -6.27 8.969 1.947 1 87.5 207 ALA B N 1
ATOM 4561 C CA . ALA B 1 207 ? -7.102 9.164 3.131 1 87.5 207 ALA B CA 1
ATOM 4562 C C . ALA B 1 207 ? -6.262 9.594 4.328 1 87.5 207 ALA B C 1
ATOM 4564 O O . ALA B 1 207 ? -6.684 10.438 5.125 1 87.5 207 ALA B O 1
ATOM 4565 N N . MET B 1 208 ? -5.129 9.086 4.402 1 82.12 208 MET B N 1
ATOM 4566 C CA . MET B 1 208 ? -4.234 9.422 5.508 1 82.12 208 MET B CA 1
ATOM 4567 C C . MET B 1 208 ? -3.695 10.844 5.355 1 82.12 208 MET B C 1
ATOM 4569 O O . MET B 1 208 ? -3.537 11.562 6.344 1 82.12 208 MET B O 1
ATOM 4573 N N . ILE B 1 209 ? -3.324 11.141 4.164 1 81.88 209 ILE B N 1
ATOM 4574 C CA . ILE B 1 209 ? -2.902 12.508 3.898 1 81.88 209 ILE B CA 1
ATOM 4575 C C . ILE B 1 209 ? -4.02 13.477 4.289 1 81.88 209 ILE B C 1
ATOM 4577 O O . ILE B 1 209 ? -3.77 14.492 4.934 1 81.88 209 ILE B O 1
ATOM 4581 N N . TYR B 1 210 ? -5.184 13.156 3.936 1 88.56 210 TYR B N 1
ATOM 4582 C CA . TYR B 1 210 ? -6.32 13.992 4.301 1 88.56 210 TYR B CA 1
ATOM 4583 C C . TYR B 1 210 ? -6.418 14.148 5.812 1 88.56 210 TYR B C 1
ATOM 4585 O O . TYR B 1 210 ? -6.629 15.258 6.312 1 88.56 210 TYR B O 1
ATOM 4593 N N . LYS B 1 211 ? -6.363 13.055 6.469 1 87.31 211 LYS B N 1
ATOM 4594 C CA . LYS B 1 211 ? -6.441 13.094 7.926 1 87.31 211 LYS B CA 1
ATOM 4595 C C . LYS B 1 211 ? -5.43 14.078 8.508 1 87.31 211 LYS B C 1
ATOM 4597 O O . LYS B 1 211 ? -5.77 14.883 9.375 1 87.31 211 LYS B O 1
ATOM 4602 N N . THR B 1 212 ? -4.262 14 8.047 1 81.94 212 THR B N 1
ATOM 4603 C CA . THR B 1 212 ? -3.186 14.852 8.539 1 81.94 212 THR B CA 1
ATOM 4604 C C . THR B 1 212 ? -3.482 16.312 8.25 1 81.94 212 THR B C 1
ATOM 4606 O O . THR B 1 212 ? -3.318 17.172 9.117 1 81.94 212 THR B O 1
ATOM 4609 N N . LEU B 1 213 ? -3.895 16.562 7.07 1 86.38 213 LEU B N 1
ATOM 4610 C CA . LEU B 1 213 ? -4.203 17.938 6.676 1 86.38 213 LEU B CA 1
ATOM 4611 C C . LEU B 1 213 ? -5.418 18.469 7.438 1 86.38 213 LEU B C 1
ATOM 4613 O O . LEU B 1 213 ? -5.469 19.641 7.805 1 86.38 213 LEU B O 1
ATOM 4617 N N . PHE B 1 214 ? -6.379 17.594 7.684 1 91.81 214 PHE B N 1
ATOM 4618 C CA . PHE B 1 214 ? -7.582 17.938 8.438 1 91.81 214 PHE B CA 1
ATOM 4619 C C . PHE B 1 214 ? -7.223 18.375 9.859 1 91.81 214 PHE B C 1
ATOM 4621 O O . PHE B 1 214 ? -7.621 19.453 10.297 1 91.81 214 PHE B O 1
ATOM 4628 N N . HIS B 1 215 ? -6.438 17.641 10.484 1 86.62 215 HIS B N 1
ATOM 4629 C CA . HIS B 1 215 ? -6.016 17.984 11.836 1 86.62 215 HIS B CA 1
ATOM 4630 C C . HIS B 1 215 ? -5.148 19.234 11.844 1 86.62 215 HIS B C 1
ATOM 4632 O O . HIS B 1 215 ? -5.234 20.047 12.766 1 86.62 215 HIS B O 1
ATOM 4638 N N . GLY B 1 216 ? -4.336 19.328 10.828 1 84.88 216 GLY B N 1
ATOM 4639 C CA . GLY B 1 216 ? -3.518 20.516 10.711 1 84.88 216 GLY B CA 1
ATOM 4640 C C . GLY B 1 216 ? -4.336 21.781 10.539 1 84.88 216 GLY B C 1
ATOM 4641 O O . GLY B 1 216 ? -3.973 22.844 11.07 1 84.88 216 GLY B O 1
ATOM 4642 N N . SER B 1 217 ? -5.375 21.703 9.828 1 91.06 217 SER B N 1
ATOM 4643 C CA . SER B 1 217 ? -6.211 22.859 9.547 1 91.06 217 SER B CA 1
ATOM 4644 C C . SER B 1 217 ? -6.902 23.359 10.805 1 91.06 217 SER B C 1
ATOM 4646 O O . SER B 1 217 ? -7.211 24.547 10.914 1 91.06 217 SER B O 1
ATOM 4648 N N . LEU B 1 218 ? -7.121 22.516 11.781 1 89.44 218 LEU B N 1
ATOM 4649 C CA . LEU B 1 218 ? -7.816 22.859 13.016 1 89.44 218 LEU B CA 1
ATOM 4650 C C . LEU B 1 218 ? -6.961 23.766 13.891 1 89.44 218 LEU B C 1
ATOM 4652 O O . LEU B 1 218 ? -7.473 24.422 14.805 1 89.44 218 LEU B O 1
ATOM 4656 N N . LYS B 1 219 ? -5.715 23.766 13.594 1 84.19 219 LYS B N 1
ATOM 4657 C CA . LYS B 1 219 ? -4.82 24.641 14.344 1 84.19 219 LYS B CA 1
ATOM 4658 C C . LYS B 1 219 ? -4.988 26.094 13.914 1 84.19 219 LYS B C 1
ATOM 4660 O O . LYS B 1 219 ? -4.629 27.016 14.648 1 84.19 219 LYS B O 1
ATOM 4665 N N . SER B 1 220 ? -5.637 26.297 12.773 1 87.94 220 SER B N 1
ATOM 4666 C CA . SER B 1 220 ? -5.734 27.641 12.203 1 87.94 220 SER B CA 1
ATOM 4667 C C . SER B 1 220 ? -7.156 28.172 12.297 1 87.94 220 SER B C 1
ATOM 4669 O O . SER B 1 220 ? -7.355 29.375 12.461 1 87.94 220 SER B O 1
ATOM 4671 N N . THR B 1 221 ? -8.125 27.312 12.102 1 94 221 THR B N 1
ATOM 4672 C CA . THR B 1 221 ? -9.5 27.812 12.031 1 94 221 THR B CA 1
ATOM 4673 C C . THR B 1 221 ? -10.484 26.688 12.344 1 94 221 THR B C 1
ATOM 4675 O O . THR B 1 221 ? -10.148 25.5 12.25 1 94 221 THR B O 1
ATOM 4678 N N . TYR B 1 222 ? -11.688 27.109 12.758 1 95.62 222 TYR B N 1
ATOM 4679 C CA . TYR B 1 222 ? -12.797 26.172 12.938 1 95.62 222 TYR B CA 1
ATOM 4680 C C . TYR B 1 222 ? -13.906 26.453 11.938 1 95.62 222 TYR B C 1
ATOM 4682 O O . TYR B 1 222 ? -15.031 25.969 12.102 1 95.62 222 TYR B O 1
ATOM 4690 N N . SER B 1 223 ? -13.617 27.266 10.906 1 97.5 223 SER B N 1
ATOM 4691 C CA . SER B 1 223 ? -14.539 27.422 9.781 1 97.5 223 SER B CA 1
ATOM 4692 C C . SER B 1 223 ? -14.398 26.281 8.789 1 97.5 223 SER B C 1
ATOM 4694 O O . SER B 1 223 ? -13.375 26.156 8.117 1 97.5 223 SER B O 1
ATOM 4696 N N . PRO B 1 224 ? -15.461 25.484 8.625 1 97.5 224 PRO B N 1
ATOM 4697 C CA . PRO B 1 224 ? -15.352 24.344 7.727 1 97.5 224 PRO B CA 1
ATOM 4698 C C . PRO B 1 224 ? -14.906 24.734 6.316 1 97.5 224 PRO B C 1
ATOM 4700 O O . PRO B 1 224 ? -14.07 24.047 5.719 1 97.5 224 PRO B O 1
ATOM 4703 N N . ALA B 1 225 ? -15.445 25.844 5.805 1 96.94 225 ALA B N 1
ATOM 4704 C CA . ALA B 1 225 ? -15.094 26.297 4.461 1 96.94 225 ALA B CA 1
ATOM 4705 C C . ALA B 1 225 ? -13.617 26.672 4.379 1 96.94 225 ALA B C 1
ATOM 4707 O O . ALA B 1 225 ? -12.93 26.312 3.42 1 96.94 225 ALA B O 1
ATOM 4708 N N . LYS B 1 226 ? -13.148 27.375 5.383 1 97.25 226 LYS B N 1
ATOM 4709 C CA . LYS B 1 226 ? -11.75 27.781 5.41 1 97.25 226 LYS B CA 1
ATOM 4710 C C . LYS B 1 226 ? -10.836 26.578 5.617 1 97.25 226 LYS B C 1
ATOM 4712 O O . LYS B 1 226 ? -9.727 26.531 5.082 1 97.25 226 LYS B O 1
ATOM 4717 N N . MET B 1 227 ? -11.297 25.656 6.418 1 96.81 227 MET B N 1
ATOM 4718 C CA . MET B 1 227 ? -10.539 24.422 6.598 1 96.81 227 MET B CA 1
ATOM 4719 C C . MET B 1 227 ? -10.352 23.703 5.27 1 96.81 227 MET B C 1
ATOM 4721 O O . MET B 1 227 ? -9.234 23.297 4.93 1 96.81 227 MET B O 1
ATOM 4725 N N . LEU B 1 228 ? -11.422 23.625 4.492 1 97.06 228 LEU B N 1
ATOM 4726 C CA . LEU B 1 228 ? -11.352 22.938 3.203 1 97.06 228 LEU B CA 1
ATOM 4727 C C . LEU B 1 228 ? -10.406 23.672 2.258 1 97.06 228 LEU B C 1
ATOM 4729 O O . LEU B 1 228 ? -9.695 23.047 1.473 1 97.06 228 LEU B O 1
ATOM 4733 N N . GLU B 1 229 ? -10.406 24.984 2.336 1 96.69 229 GLU B N 1
ATOM 4734 C CA . GLU B 1 229 ? -9.5 25.781 1.502 1 96.69 229 GLU B CA 1
ATOM 4735 C C . GLU B 1 229 ? -8.039 25.484 1.847 1 96.69 229 GLU B C 1
ATOM 4737 O O . GLU B 1 229 ? -7.207 25.344 0.955 1 96.69 229 GLU B O 1
ATOM 4742 N N . LEU B 1 230 ? -7.805 25.391 3.143 1 93 230 LEU B N 1
ATOM 4743 C CA . LEU B 1 230 ? -6.453 25.109 3.602 1 93 230 LEU B CA 1
ATOM 4744 C C . LEU B 1 230 ? -6.027 23.703 3.197 1 93 230 LEU B C 1
ATOM 4746 O O . LEU B 1 230 ? -4.91 23.5 2.717 1 93 230 LEU B O 1
ATOM 4750 N N . ILE B 1 231 ? -6.918 22.766 3.365 1 93.19 231 ILE B N 1
ATOM 4751 C CA . ILE B 1 231 ? -6.645 21.375 3.018 1 93.19 231 ILE B CA 1
ATOM 4752 C C . ILE B 1 231 ? -6.375 21.266 1.519 1 93.19 231 ILE B C 1
ATOM 4754 O O . ILE B 1 231 ? -5.426 20.594 1.101 1 93.19 231 ILE B O 1
ATOM 4758 N N . ASN B 1 232 ? -7.199 21.938 0.731 1 93.5 232 ASN B N 1
ATOM 4759 C CA . ASN B 1 232 ? -7.039 21.922 -0.719 1 93.5 232 ASN B CA 1
ATOM 4760 C C . ASN B 1 232 ? -5.676 22.469 -1.136 1 93.5 232 ASN B C 1
ATOM 4762 O O . ASN B 1 232 ? -4.984 21.859 -1.961 1 93.5 232 ASN B O 1
ATOM 4766 N N . ARG B 1 233 ? -5.328 23.516 -0.578 1 88.94 233 ARG B N 1
ATOM 4767 C CA . ARG B 1 233 ? -4.051 24.156 -0.878 1 88.94 233 ARG B CA 1
ATOM 4768 C C . ARG B 1 233 ? -2.885 23.234 -0.54 1 88.94 233 ARG B C 1
ATOM 4770 O O . ARG B 1 233 ? -1.998 23.016 -1.367 1 88.94 233 ARG B O 1
ATOM 4777 N N . ASP B 1 234 ? -2.914 22.703 0.659 1 84.25 234 ASP B N 1
ATOM 4778 C CA . ASP B 1 234 ? -1.81 21.891 1.14 1 84.25 234 ASP B CA 1
ATOM 4779 C C . ASP B 1 234 ? -1.759 20.547 0.404 1 84.25 234 ASP B C 1
ATOM 4781 O O . ASP B 1 234 ? -0.679 20 0.182 1 84.25 234 ASP B O 1
ATOM 4785 N N . PHE B 1 235 ? -2.904 20.031 0.024 1 87.19 235 PHE B N 1
ATOM 4786 C CA . PHE B 1 235 ? -2.973 18.781 -0.728 1 87.19 235 PHE B CA 1
ATOM 4787 C C . PHE B 1 235 ? -2.322 18.938 -2.098 1 87.19 235 PHE B C 1
ATOM 4789 O O . PHE B 1 235 ? -1.547 18.078 -2.523 1 87.19 235 PHE B O 1
ATOM 4796 N N . ILE B 1 236 ? -2.615 20.016 -2.74 1 82.81 236 ILE B N 1
ATOM 4797 C CA . ILE B 1 236 ? -2.076 20.281 -4.07 1 82.81 236 ILE B CA 1
ATOM 4798 C C . ILE B 1 236 ? -0.563 20.469 -3.986 1 82.81 236 ILE B C 1
ATOM 4800 O O . ILE B 1 236 ? 0.171 20.047 -4.883 1 82.81 236 ILE B O 1
ATOM 4804 N N . GLN B 1 237 ? -0.141 21 -2.922 1 73.56 237 GLN B N 1
ATOM 4805 C CA . GLN B 1 237 ? 1.289 21.219 -2.742 1 73.56 237 GLN B CA 1
ATOM 4806 C C . GLN B 1 237 ? 2.016 19.922 -2.42 1 73.56 237 GLN B C 1
ATOM 4808 O O . GLN B 1 237 ? 3.188 19.75 -2.762 1 73.56 237 GLN B O 1
ATOM 4813 N N . THR B 1 238 ? 1.354 19.094 -1.677 1 65 238 THR B N 1
ATOM 4814 C CA . THR B 1 238 ? 1.954 17.844 -1.227 1 65 238 THR B CA 1
ATOM 4815 C C . THR B 1 238 ? 1.883 16.781 -2.322 1 65 238 THR B C 1
ATOM 4817 O O . THR B 1 238 ? 2.809 15.984 -2.484 1 65 238 THR B O 1
ATOM 4820 N N . SER B 1 239 ? 0.652 16.688 -3.031 1 62.09 239 SER B N 1
ATOM 4821 C CA . SER B 1 239 ? 0.388 15.57 -3.928 1 62.09 239 SER B CA 1
ATOM 4822 C C . SER B 1 239 ? 0.234 16.047 -5.371 1 62.09 239 SER B C 1
ATOM 4824 O O . SER B 1 239 ? -0.732 16.734 -5.703 1 62.09 239 SER B O 1
ATOM 4826 N N . THR B 1 240 ? 1.339 16.156 -6.07 1 60.78 240 THR B N 1
ATOM 4827 C CA . THR B 1 240 ? 1.224 16.656 -7.438 1 60.78 240 THR B CA 1
ATOM 4828 C C . THR B 1 240 ? 0.816 15.531 -8.391 1 60.78 240 THR B C 1
ATOM 4830 O O . THR B 1 240 ? 1.091 15.594 -9.586 1 60.78 240 THR B O 1
ATOM 4833 N N . VAL B 1 241 ? 0.135 14.586 -7.773 1 65.88 241 VAL B N 1
ATOM 4834 C CA . VAL B 1 241 ? -0.155 13.539 -8.75 1 65.88 241 VAL B CA 1
ATOM 4835 C C . VAL B 1 241 ? -1.46 13.859 -9.477 1 65.88 241 VAL B C 1
ATOM 4837 O O . VAL B 1 241 ? -2.512 13.992 -8.844 1 65.88 241 VAL B O 1
ATOM 4840 N N . GLU B 1 242 ? -1.308 14.102 -10.711 1 69.06 242 GLU B N 1
ATOM 4841 C CA . GLU B 1 242 ? -2.465 14.422 -11.539 1 69.06 242 GLU B CA 1
ATOM 4842 C C . GLU B 1 242 ? -3.484 13.289 -11.531 1 69.06 242 GLU B C 1
ATOM 4844 O O . GLU B 1 242 ? -3.115 12.109 -11.578 1 69.06 242 GLU B O 1
ATOM 4849 N N . GLY B 1 243 ? -4.781 13.664 -11.344 1 74.06 243 GLY B N 1
ATOM 4850 C CA . GLY B 1 243 ? -5.848 12.68 -11.492 1 74.06 243 GLY B CA 1
ATOM 4851 C C . GLY B 1 243 ? -6.289 12.078 -10.18 1 74.06 243 GLY B C 1
ATOM 4852 O O . GLY B 1 243 ? -7.164 11.211 -10.148 1 74.06 243 GLY B O 1
ATOM 4853 N N . TYR B 1 244 ? -5.668 12.57 -9.18 1 79.12 244 TYR B N 1
ATOM 4854 C CA . TYR B 1 244 ? -6.086 12.031 -7.895 1 79.12 244 TYR B CA 1
ATOM 4855 C C . TYR B 1 244 ? -6.672 13.125 -7.008 1 79.12 244 TYR B C 1
ATOM 4857 O O . TYR B 1 244 ? -6.016 14.133 -6.742 1 79.12 244 TYR B O 1
ATOM 4865 N N . TYR B 1 245 ? -7.871 12.891 -6.582 1 89.44 245 TYR B N 1
ATOM 4866 C CA . TYR B 1 245 ? -8.656 13.883 -5.848 1 89.44 245 TYR B CA 1
ATOM 4867 C C . TYR B 1 245 ? -9.336 13.25 -4.641 1 89.44 245 TYR B C 1
ATOM 4869 O O . TYR B 1 245 ? -9.336 12.023 -4.492 1 89.44 245 TYR B O 1
ATOM 4877 N N . LEU B 1 246 ? -9.828 14.094 -3.818 1 92.69 246 LEU B N 1
ATOM 4878 C CA . LEU B 1 246 ? -10.555 13.664 -2.631 1 92.69 246 LEU B CA 1
ATOM 4879 C C . LEU B 1 246 ? -11.883 14.406 -2.512 1 92.69 246 LEU B C 1
ATOM 4881 O O . LEU B 1 246 ? -11.953 15.602 -2.795 1 92.69 246 LEU B O 1
ATOM 4885 N N . THR B 1 247 ? -12.875 13.672 -2.143 1 95.38 247 THR B N 1
ATOM 4886 C CA . THR B 1 247 ? -14.07 14.344 -1.656 1 95.38 247 THR B CA 1
ATOM 4887 C C . THR B 1 247 ? -14.055 14.438 -0.133 1 95.38 247 THR B C 1
ATOM 4889 O O . THR B 1 247 ? -13.43 13.617 0.539 1 95.38 247 THR B O 1
ATOM 4892 N N . ALA B 1 248 ? -14.695 15.477 0.361 1 96.69 248 ALA B N 1
ATOM 4893 C CA . ALA B 1 248 ? -14.703 15.602 1.816 1 96.69 248 ALA B CA 1
ATOM 4894 C C . ALA B 1 248 ? -15.836 16.516 2.283 1 96.69 248 ALA B C 1
ATOM 4896 O O . ALA B 1 248 ? -16.312 17.359 1.524 1 96.69 248 ALA B O 1
ATOM 4897 N N . SER B 1 249 ? -16.266 16.297 3.453 1 97 249 SER B N 1
ATOM 4898 C CA . SER B 1 249 ? -17.172 17.188 4.176 1 97 249 SER B CA 1
ATOM 4899 C C . SER B 1 249 ? -16.688 17.422 5.605 1 97 249 SER B C 1
ATOM 4901 O O . SER B 1 249 ? -16.094 16.531 6.223 1 97 249 SER B O 1
ATOM 4903 N N . ILE B 1 250 ? -16.938 18.625 6.094 1 97.56 250 ILE B N 1
ATOM 4904 C CA . ILE B 1 250 ? -16.531 18.984 7.449 1 97.56 250 ILE B CA 1
ATOM 4905 C C . ILE B 1 250 ? -17.719 19.609 8.18 1 97.56 250 ILE B C 1
ATOM 4907 O O . ILE B 1 250 ? -18.438 20.438 7.605 1 97.56 250 ILE B O 1
ATOM 4911 N N . ILE B 1 251 ? -17.859 19.188 9.406 1 97.69 251 ILE B N 1
ATOM 4912 C CA . ILE B 1 251 ? -18.875 19.734 10.312 1 97.69 251 ILE B CA 1
ATOM 4913 C C . ILE B 1 251 ? -18.203 20.297 11.562 1 97.69 251 ILE B C 1
ATOM 4915 O O . ILE B 1 251 ? -17.328 19.656 12.148 1 97.69 251 ILE B O 1
ATOM 4919 N N . VAL B 1 252 ? -18.547 21.484 11.922 1 98.12 252 VAL B N 1
ATOM 4920 C CA . VAL B 1 252 ? -18.172 22.078 13.203 1 98.12 252 VAL B CA 1
ATOM 4921 C C . VAL B 1 252 ? -19.422 22.562 13.938 1 98.12 252 VAL B C 1
ATOM 4923 O O . VAL B 1 252 ? -20.203 23.344 13.398 1 98.12 252 VAL B O 1
ATOM 4926 N N . MET B 1 253 ? -19.531 22.078 15.195 1 97.5 253 MET B N 1
ATOM 4927 C CA . MET B 1 253 ? -20.781 22.344 15.891 1 97.5 253 MET B CA 1
ATOM 4928 C C . MET B 1 253 ? -20.531 22.734 17.344 1 97.5 253 MET B C 1
ATOM 4930 O O . MET B 1 253 ? -19.562 22.266 17.953 1 97.5 253 MET B O 1
ATOM 4934 N N . ASP B 1 254 ? -21.406 23.562 17.828 1 97.19 254 ASP B N 1
ATOM 4935 C CA . ASP B 1 254 ? -21.547 23.734 19.266 1 97.19 254 ASP B CA 1
ATOM 4936 C C . ASP B 1 254 ? -22.531 22.719 19.844 1 97.19 254 ASP B C 1
ATOM 4938 O O . ASP B 1 254 ? -23.734 22.812 19.641 1 97.19 254 ASP B O 1
ATOM 4942 N N . PRO B 1 255 ? -22.031 21.812 20.562 1 95.88 255 PRO B N 1
ATOM 4943 C CA . PRO B 1 255 ? -22.891 20.703 21 1 95.88 255 PRO B CA 1
ATOM 4944 C C . PRO B 1 255 ? -23.938 21.156 22.016 1 95.88 255 PRO B C 1
ATOM 4946 O O . PRO B 1 255 ? -24.938 20.469 22.203 1 95.88 255 PRO B O 1
ATOM 4949 N N . LYS B 1 256 ? -23.703 22.219 22.672 1 94.56 256 LYS B N 1
ATOM 4950 C CA . LYS B 1 256 ? -24.672 22.734 23.641 1 94.56 256 LYS B CA 1
ATOM 4951 C C . LYS B 1 256 ? -25.812 23.469 22.938 1 94.56 256 LYS B C 1
ATOM 4953 O O . LYS B 1 256 ? -26.969 23.328 23.328 1 94.56 256 LYS B O 1
ATOM 4958 N N . LYS B 1 257 ? -25.516 24.172 21.891 1 95.25 257 LYS B N 1
ATOM 4959 C CA . LYS B 1 257 ? -26.5 24.953 21.172 1 95.25 257 LYS B CA 1
ATOM 4960 C C . LYS B 1 257 ? -27.141 24.141 20.047 1 95.25 257 LYS B C 1
ATOM 4962 O O . LYS B 1 257 ? -28.172 24.547 19.5 1 95.25 257 LYS B O 1
ATOM 4967 N N . ARG B 1 258 ? -26.547 23.109 19.672 1 96.12 258 ARG B N 1
ATOM 4968 C CA . ARG B 1 258 ? -26.984 22.25 18.578 1 96.12 258 ARG B CA 1
ATOM 4969 C C . ARG B 1 258 ? -26.969 22.984 17.25 1 96.12 258 ARG B C 1
ATOM 4971 O O . ARG B 1 258 ? -27.859 22.812 16.422 1 96.12 258 ARG B O 1
ATOM 4978 N N . THR B 1 259 ? -26.094 23.875 17.125 1 96.88 259 THR B N 1
ATOM 4979 C CA . THR B 1 259 ? -25.906 24.625 15.891 1 96.88 259 THR B CA 1
ATOM 4980 C C . THR B 1 259 ? -24.484 24.438 15.352 1 96.88 259 THR B C 1
ATOM 4982 O O . THR B 1 259 ? -23.562 24.156 16.109 1 96.88 259 THR B O 1
ATOM 4985 N N . GLY B 1 260 ? -24.406 24.484 14.023 1 96.81 260 GLY B N 1
ATOM 4986 C CA . GLY B 1 260 ? -23.094 24.281 13.438 1 96.81 260 GLY B CA 1
ATOM 4987 C C . GLY B 1 260 ? -23 24.719 11.992 1 96.81 260 GLY B C 1
ATOM 4988 O O . GLY B 1 260 ? -23.922 25.359 11.477 1 96.81 260 GLY B O 1
ATOM 4989 N N . TYR B 1 261 ? -21.891 24.484 11.43 1 97.75 261 TYR B N 1
ATOM 4990 C CA . TYR B 1 261 ? -21.609 24.797 10.031 1 97.75 261 TYR B CA 1
ATOM 4991 C C . TYR B 1 261 ? -21.141 23.547 9.281 1 97.75 261 TYR B C 1
ATOM 4993 O O . TYR B 1 261 ? -20.484 22.672 9.859 1 97.75 261 TYR B O 1
ATOM 5001 N N . PHE B 1 262 ? -21.547 23.562 8.016 1 96.88 262 PHE B N 1
ATOM 5002 C CA . PHE B 1 262 ? -21.234 22.453 7.129 1 96.88 262 PHE B CA 1
ATOM 5003 C C . PHE B 1 262 ? -20.562 22.953 5.855 1 96.88 262 PHE B C 1
ATOM 5005 O O . PHE B 1 262 ? -20.938 23.984 5.32 1 96.88 262 PHE B O 1
ATOM 5012 N N . ALA B 1 263 ? -19.531 22.312 5.418 1 97.25 263 ALA B N 1
ATOM 5013 C CA . ALA B 1 263 ? -18.938 22.531 4.105 1 97.25 263 ALA B CA 1
ATOM 5014 C C . ALA B 1 263 ? -18.562 21.203 3.438 1 97.25 263 ALA B C 1
ATOM 5016 O O . ALA B 1 263 ? -18.328 20.203 4.117 1 97.25 263 ALA B O 1
ATOM 5017 N N . SER B 1 264 ? -18.594 21.219 2.107 1 96.25 264 SER B N 1
ATOM 5018 C CA . SER B 1 264 ? -18.344 19.969 1.379 1 96.25 264 SER B CA 1
ATOM 5019 C C . SER B 1 264 ? -17.531 20.234 0.114 1 96.25 264 SER B C 1
ATOM 5021 O O . SER B 1 264 ? -17.703 21.266 -0.534 1 96.25 264 SER B O 1
ATOM 5023 N N . ALA B 1 265 ? -16.641 19.375 -0.143 1 96 265 ALA B N 1
ATOM 5024 C CA . ALA B 1 265 ? -15.875 19.344 -1.384 1 96 265 ALA B CA 1
ATOM 5025 C C . ALA B 1 265 ? -16.203 18.094 -2.193 1 96 265 ALA B C 1
ATOM 5027 O O . ALA B 1 265 ? -15.445 17.125 -2.172 1 96 265 ALA B O 1
ATOM 5028 N N . GLY B 1 266 ? -17.266 18.109 -2.941 1 93.81 266 GLY B N 1
ATOM 5029 C CA . GLY B 1 266 ? -17.625 17.031 -3.854 1 93.81 266 GLY B CA 1
ATOM 5030 C C . GLY B 1 266 ? -18.094 15.781 -3.141 1 93.81 266 GLY B C 1
ATOM 5031 O O . GLY B 1 266 ? -18.297 14.734 -3.771 1 93.81 266 GLY B O 1
ATOM 5032 N N . HIS B 1 267 ? -18.203 15.758 -1.837 1 95.12 267 HIS B N 1
ATOM 5033 C CA . HIS B 1 267 ? -18.641 14.602 -1.063 1 95.12 267 HIS B CA 1
ATOM 5034 C C . HIS B 1 267 ? -20.172 14.461 -1.112 1 95.12 267 HIS B C 1
ATOM 5036 O O . HIS B 1 267 ? -20.875 15.438 -1.363 1 95.12 267 HIS B O 1
ATOM 5042 N N . PRO B 1 268 ? -20.75 13.227 -0.892 1 92.62 268 PRO B N 1
ATOM 5043 C CA . PRO B 1 268 ? -22.203 13.078 -0.869 1 92.62 268 PRO B CA 1
ATOM 5044 C C . PRO B 1 268 ? -22.875 14.031 0.12 1 92.62 268 PRO B C 1
ATOM 5046 O O . PRO B 1 268 ? -22.281 14.391 1.14 1 92.62 268 PRO B O 1
ATOM 5049 N N . MET B 1 269 ? -24.062 14.352 -0.169 1 90.94 269 MET B N 1
ATOM 5050 C CA . MET B 1 269 ? -24.812 15.32 0.627 1 90.94 269 MET B CA 1
ATOM 5051 C C . MET B 1 269 ? -25 14.82 2.055 1 90.94 269 MET B C 1
ATOM 5053 O O . MET B 1 269 ? -25.016 13.609 2.295 1 90.94 269 MET B O 1
ATOM 5057 N N . ALA B 1 270 ? -25.078 15.773 2.914 1 94.75 270 ALA B N 1
ATOM 5058 C CA . ALA B 1 270 ? -25.531 15.461 4.266 1 94.75 270 ALA B CA 1
ATOM 5059 C C . ALA B 1 270 ? -27.062 15.445 4.344 1 94.75 270 ALA B C 1
ATOM 5061 O O . ALA B 1 270 ? -27.734 16.203 3.633 1 94.75 270 ALA B O 1
ATOM 5062 N N . LEU B 1 271 ? -27.594 14.586 5.223 1 96 271 LEU B N 1
ATOM 5063 C CA . LEU B 1 271 ? -29.031 14.531 5.445 1 96 271 LEU B CA 1
ATOM 5064 C C . LEU B 1 271 ? -29.375 14.852 6.898 1 96 271 LEU B C 1
ATOM 5066 O O . LEU B 1 271 ? -28.797 14.25 7.816 1 96 271 LEU B O 1
ATOM 5070 N N . ILE B 1 272 ? -30.234 15.812 7.086 1 96.25 272 ILE B N 1
ATOM 5071 C CA . ILE B 1 272 ? -30.812 16 8.406 1 96.25 272 ILE B CA 1
ATOM 5072 C C . ILE B 1 272 ? -32.188 15.367 8.461 1 96.25 272 ILE B C 1
ATOM 5074 O O . ILE B 1 272 ? -33.094 15.766 7.711 1 96.25 272 ILE B O 1
ATOM 5078 N N . PHE B 1 273 ? -32.344 14.383 9.289 1 94.88 273 PHE B N 1
ATOM 5079 C CA . PHE B 1 273 ? -33.625 13.773 9.523 1 94.88 273 PHE B CA 1
ATOM 5080 C C . PHE B 1 273 ? -34.375 14.523 10.625 1 94.88 273 PHE B C 1
ATOM 5082 O O . PHE B 1 273 ? -34 14.461 11.797 1 94.88 273 PHE B O 1
ATOM 5089 N N . ARG B 1 274 ? -35.406 15.195 10.164 1 92.94 274 ARG B N 1
ATOM 5090 C CA . ARG B 1 274 ? -36.219 15.969 11.094 1 92.94 274 ARG B CA 1
ATOM 5091 C C . ARG B 1 274 ? -37.375 15.125 11.633 1 92.94 274 ARG B C 1
ATOM 5093 O O . ARG B 1 274 ? -38.031 14.398 10.883 1 92.94 274 ARG B O 1
ATOM 5100 N N . ARG B 1 275 ? -37.406 15.172 12.867 1 82.94 275 ARG B N 1
ATOM 5101 C CA . ARG B 1 275 ? -38.562 14.492 13.461 1 82.94 275 ARG B CA 1
ATOM 5102 C C . ARG B 1 275 ? -39.812 15.359 13.367 1 82.94 275 ARG B C 1
ATOM 5104 O O . ARG B 1 275 ? -39.875 16.438 13.953 1 82.94 275 ARG B O 1
ATOM 5111 N N . ARG B 1 276 ? -40.688 14.93 12.492 1 78.88 276 ARG B N 1
ATOM 5112 C CA . ARG B 1 276 ? -41.969 15.586 12.305 1 78.88 276 ARG B CA 1
ATOM 5113 C C . ARG B 1 276 ? -43.125 14.602 12.477 1 78.88 276 ARG B C 1
ATOM 5115 O O . ARG B 1 276 ? -43.219 13.602 11.75 1 78.88 276 ARG B O 1
ATOM 5122 N N . HIS B 1 277 ? -44 14.906 13.383 1 78.62 277 HIS B N 1
ATOM 5123 C CA . HIS B 1 277 ? -45.188 14.086 13.641 1 78.62 277 HIS B CA 1
ATOM 5124 C C . HIS B 1 277 ? -44.781 12.617 13.82 1 78.62 277 HIS B C 1
ATOM 5126 O O . HIS B 1 277 ? -45.406 11.734 13.227 1 78.62 277 HIS B O 1
ATOM 5132 N N . GLY B 1 278 ? -43.656 12.375 14.414 1 73.75 278 GLY B N 1
ATOM 5133 C CA . GLY B 1 278 ? -43.25 11.023 14.781 1 73.75 278 GLY B CA 1
ATOM 5134 C C . GLY B 1 278 ? -42.5 10.312 13.688 1 73.75 278 GLY B C 1
ATOM 5135 O O . GLY B 1 278 ? -42.031 9.172 13.875 1 73.75 278 GLY B O 1
ATOM 5136 N N . VAL B 1 279 ? -42.375 11.07 12.547 1 79.12 279 VAL B N 1
ATOM 5137 C CA . VAL B 1 279 ? -41.656 10.422 11.461 1 79.12 279 VAL B CA 1
ATOM 5138 C C . VAL B 1 279 ? -40.406 11.234 11.117 1 79.12 279 VAL B C 1
ATOM 5140 O O . VAL B 1 279 ? -40.438 12.469 11.195 1 79.12 279 VAL B O 1
ATOM 5143 N N . LEU B 1 280 ? -39.344 10.5 10.742 1 85.94 280 LEU B N 1
ATOM 5144 C CA . LEU B 1 280 ? -38.125 11.18 10.328 1 85.94 280 LEU B CA 1
ATOM 5145 C C . LEU B 1 280 ? -38.156 11.461 8.828 1 85.94 280 LEU B C 1
ATOM 5147 O O . LEU B 1 280 ? -38.312 10.539 8.023 1 85.94 280 LEU B O 1
ATOM 5151 N N . VAL B 1 281 ? -38.031 12.781 8.477 1 89.19 281 VAL B N 1
ATOM 5152 C CA . VAL B 1 281 ? -38.031 13.219 7.086 1 89.19 281 VAL B CA 1
ATOM 5153 C C . VAL B 1 281 ? -36.656 13.805 6.742 1 89.19 281 VAL B C 1
ATOM 5155 O O . VAL B 1 281 ? -36.188 14.703 7.434 1 89.19 281 VAL B O 1
ATOM 5158 N N . PRO B 1 282 ? -36.062 13.25 5.664 1 93.06 282 PRO B N 1
ATOM 5159 C CA . PRO B 1 282 ? -34.719 13.742 5.324 1 93.06 282 PRO B CA 1
ATOM 5160 C C . PRO B 1 282 ? -34.75 15.117 4.664 1 93.06 282 PRO B C 1
ATOM 5162 O O . PRO B 1 282 ? -35.562 15.367 3.787 1 93.06 282 PRO B O 1
ATOM 5165 N N . GLU B 1 283 ? -33.938 16.016 5.086 1 93.19 283 GLU B N 1
ATOM 5166 C CA . GLU B 1 283 ? -33.625 17.312 4.492 1 93.19 283 GLU B CA 1
ATOM 5167 C C . GLU B 1 283 ? -32.188 17.406 4.07 1 93.19 283 GLU B C 1
ATOM 5169 O O . GLU B 1 283 ? -31.281 17.469 4.918 1 93.19 283 GLU B O 1
ATOM 5174 N N . PRO B 1 284 ? -31.922 17.438 2.764 1 92.5 284 PRO B N 1
ATOM 5175 C CA . PRO B 1 284 ? -30.531 17.453 2.307 1 92.5 284 PRO B CA 1
ATOM 5176 C C . PRO B 1 284 ? -29.859 18.812 2.512 1 92.5 284 PRO B C 1
ATOM 5178 O O . PRO B 1 284 ? -30.516 19.859 2.361 1 92.5 284 PRO B O 1
ATOM 5181 N N . ILE B 1 285 ? -28.641 18.734 2.979 1 89.81 285 ILE B N 1
ATOM 5182 C CA . ILE B 1 285 ? -27.734 19.891 2.895 1 89.81 285 ILE B CA 1
ATOM 5183 C C . ILE B 1 285 ? -26.828 19.734 1.684 1 89.81 285 ILE B C 1
ATOM 5185 O O . ILE B 1 285 ? -25.875 18.953 1.711 1 89.81 285 ILE B O 1
ATOM 5189 N N . ARG B 1 286 ? -27.141 20.469 0.64 1 76.56 286 ARG B N 1
ATOM 5190 C CA . ARG B 1 286 ? -26.406 20.297 -0.606 1 76.56 286 ARG B CA 1
ATOM 5191 C C . ARG B 1 286 ? -25.359 21.406 -0.786 1 76.56 286 ARG B C 1
ATOM 5193 O O . ARG B 1 286 ? -25.641 22.578 -0.527 1 76.56 286 ARG B O 1
ATOM 5200 N N . GLU B 1 287 ? -24.25 20.969 -0.955 1 74.38 287 GLU B N 1
ATOM 5201 C CA . GLU B 1 287 ? -23.188 21.844 -1.419 1 74.38 287 GLU B CA 1
ATOM 5202 C C . GLU B 1 287 ? -22.406 21.234 -2.576 1 74.38 287 GLU B C 1
ATOM 5204 O O . GLU B 1 287 ? -22.062 20.047 -2.535 1 74.38 287 GLU B O 1
ATOM 5209 N N . ARG B 1 288 ? -22.359 22.016 -3.564 1 73.56 288 ARG B N 1
ATOM 5210 C CA . ARG B 1 288 ? -21.625 21.516 -4.723 1 73.56 288 ARG B CA 1
ATOM 5211 C C . ARG B 1 288 ? -20.297 22.266 -4.887 1 73.56 288 ARG B C 1
ATOM 5213 O O . ARG B 1 288 ? -20.266 23.484 -4.91 1 73.56 288 ARG B O 1
ATOM 5220 N N . SER B 1 289 ? -19.375 21.688 -4.586 1 85 289 SER B N 1
ATOM 5221 C CA . SER B 1 289 ? -18.062 22.25 -4.84 1 85 289 SER B CA 1
ATOM 5222 C C . SER B 1 289 ? -17.125 21.219 -5.484 1 85 289 SER B C 1
ATOM 5224 O O . SER B 1 289 ? -17.516 20.062 -5.664 1 85 289 SER B O 1
ATOM 5226 N N . PHE B 1 290 ? -16.031 21.719 -5.918 1 90 290 PHE B N 1
ATOM 5227 C CA . PHE B 1 290 ? -15.047 20.828 -6.535 1 90 290 PHE B CA 1
ATOM 5228 C C . PHE B 1 290 ? -14.367 19.953 -5.488 1 90 290 PHE B C 1
ATOM 5230 O O . PHE B 1 290 ? -14.289 20.328 -4.316 1 90 290 PHE B O 1
ATOM 5237 N N . MET B 1 291 ? -13.945 18.875 -5.949 1 93.88 291 MET B N 1
ATOM 5238 C CA . MET B 1 291 ? -13.172 17.984 -5.086 1 93.88 291 MET B CA 1
ATOM 5239 C C . MET B 1 291 ? -11.852 18.625 -4.688 1 93.88 291 MET B C 1
ATOM 5241 O O . MET B 1 291 ? -11.359 19.531 -5.371 1 93.88 291 MET B O 1
ATOM 5245 N N . ILE B 1 292 ? -11.352 18.219 -3.629 1 94.44 292 ILE B N 1
ATOM 5246 C CA . ILE B 1 292 ? -10.031 18.641 -3.184 1 94.44 292 ILE B CA 1
ATOM 5247 C C . ILE B 1 292 ? -8.977 18.203 -4.195 1 94.44 292 ILE B C 1
ATOM 5249 O O . ILE B 1 292 ? -8.969 17.047 -4.629 1 94.44 292 ILE B O 1
ATOM 5253 N N . GLY B 1 293 ? -8.055 19.062 -4.594 1 90.62 293 GLY B N 1
ATOM 5254 C CA . GLY B 1 293 ? -6.957 18.734 -5.488 1 90.62 293 GLY B CA 1
ATOM 5255 C C . GLY B 1 293 ? -7.258 19.047 -6.941 1 90.62 293 GLY B C 1
ATOM 5256 O O . GLY B 1 293 ? -6.363 19 -7.789 1 90.62 293 GLY B O 1
ATOM 5257 N N . MET B 1 294 ? -8.477 19.406 -7.289 1 88.38 294 MET B N 1
ATOM 5258 C CA . MET B 1 294 ? -8.898 19.562 -8.68 1 88.38 294 MET B CA 1
ATOM 5259 C C . MET B 1 294 ? -8.617 20.969 -9.18 1 88.38 294 MET B C 1
ATOM 5261 O O . MET B 1 294 ? -8.172 21.156 -10.312 1 88.38 294 MET B O 1
ATOM 5265 N N . VAL B 1 295 ? -8.969 21.953 -8.43 1 88.12 295 VAL B N 1
ATOM 5266 C CA . VAL B 1 295 ? -8.812 23.359 -8.805 1 88.12 295 VAL B CA 1
ATOM 5267 C C . VAL B 1 295 ? -7.988 24.094 -7.75 1 88.12 295 VAL B C 1
ATOM 5269 O O . VAL B 1 295 ? -8.352 24.109 -6.57 1 88.12 295 VAL B O 1
ATOM 5272 N N . GLU B 1 296 ? -7.078 24.734 -8.398 1 84.5 296 GLU B N 1
ATOM 5273 C CA . GLU B 1 296 ? -6.234 25.516 -7.504 1 84.5 296 GLU B CA 1
ATOM 5274 C C . GLU B 1 296 ? -7.02 26.688 -6.895 1 84.5 296 GLU B C 1
ATOM 5276 O O . GLU B 1 296 ? -7.918 27.234 -7.531 1 84.5 296 GLU B O 1
ATOM 5281 N N . ASN B 1 297 ? -7.082 27.031 -5.605 1 89.75 297 ASN B N 1
ATOM 5282 C CA . ASN B 1 297 ? -7.68 28.125 -4.855 1 89.75 297 ASN B CA 1
ATOM 5283 C C . ASN B 1 297 ? -9.203 28.031 -4.852 1 89.75 297 ASN B C 1
ATOM 5285 O O . ASN B 1 297 ? -9.891 29.062 -4.941 1 89.75 297 ASN B O 1
ATOM 5289 N N . CYS B 1 298 ? -9.617 26.891 -4.957 1 91.56 298 CYS B N 1
ATOM 5290 C CA . CYS B 1 298 ? -11.055 26.672 -4.875 1 91.56 298 CYS B CA 1
ATOM 5291 C C . CYS B 1 298 ? -11.633 27.281 -3.605 1 91.56 298 CYS B C 1
ATOM 5293 O O . CYS B 1 298 ? -11.031 27.172 -2.533 1 91.56 298 CYS B O 1
ATOM 5295 N N . LYS B 1 299 ? -12.797 27.953 -3.758 1 93.94 299 LYS B N 1
ATOM 5296 C CA . LYS B 1 299 ? -13.531 28.453 -2.602 1 93.94 299 LYS B CA 1
ATOM 5297 C C . LYS B 1 299 ? -14.695 27.531 -2.238 1 93.94 299 LYS B C 1
ATOM 5299 O O . LYS B 1 299 ? -15.398 27.047 -3.121 1 93.94 299 LYS B O 1
ATOM 5304 N N . TYR B 1 300 ? -14.789 27.312 -0.985 1 95.69 300 TYR B N 1
ATOM 5305 C CA . TYR B 1 300 ? -15.875 26.469 -0.496 1 95.69 300 TYR B CA 1
ATOM 5306 C C . TYR B 1 300 ? -16.891 27.297 0.301 1 95.69 300 TYR B C 1
ATOM 5308 O O . TYR B 1 300 ? -16.562 28.375 0.812 1 95.69 300 TYR B O 1
ATOM 5316 N N . GLN B 1 301 ? -18.062 26.781 0.333 1 93.88 301 GLN B N 1
ATOM 5317 C CA . GLN B 1 301 ? -19.141 27.484 1.025 1 93.88 301 GLN B CA 1
ATOM 5318 C C . GLN B 1 301 ? -19.438 26.828 2.371 1 93.88 301 GLN B C 1
ATOM 5320 O O . GLN B 1 301 ? -19.391 25.609 2.498 1 93.88 301 GLN B O 1
ATOM 5325 N N . GLU B 1 302 ? -19.688 27.672 3.199 1 94.62 302 GLU B N 1
ATOM 5326 C CA . GLU B 1 302 ? -20.094 27.25 4.531 1 94.62 302 GLU B CA 1
ATOM 5327 C C . GLU B 1 302 ? -21.609 27.375 4.707 1 94.62 302 GLU B C 1
ATOM 5329 O O . GLU B 1 302 ? -22.188 28.422 4.43 1 94.62 302 GLU B O 1
ATOM 5334 N N . ILE B 1 303 ? -22.328 26.391 5.145 1 95.94 303 ILE B N 1
ATOM 5335 C CA . ILE B 1 303 ? -23.766 26.359 5.316 1 95.94 303 ILE B CA 1
ATOM 5336 C C . ILE B 1 303 ? -24.109 26.203 6.797 1 95.94 303 ILE B C 1
ATOM 5338 O O . ILE B 1 303 ? -23.797 25.188 7.406 1 95.94 303 ILE B O 1
ATOM 5342 N N . PRO B 1 304 ? -24.75 27.188 7.355 1 96.88 304 PRO B N 1
ATOM 5343 C CA . PRO B 1 304 ? -25.188 27.031 8.742 1 96.88 304 PRO B CA 1
ATOM 5344 C C . PRO B 1 304 ? -26.359 26.062 8.875 1 96.88 304 PRO B C 1
ATOM 5346 O O . PRO B 1 304 ? -27.203 25.953 7.977 1 96.88 304 PRO B O 1
ATOM 5349 N N . PHE B 1 305 ? -26.406 25.359 10 1 96.44 305 PHE B N 1
ATOM 5350 C CA . PHE B 1 305 ? -27.531 24.469 10.258 1 96.44 305 PHE B CA 1
ATOM 5351 C C . PHE B 1 305 ? -27.781 24.328 11.758 1 96.44 305 PHE B C 1
ATOM 5353 O O . PHE B 1 305 ? -26.953 24.766 12.57 1 96.44 305 PHE B O 1
ATOM 5360 N N . SER B 1 306 ? -28.938 23.844 12.109 1 96.12 306 SER B N 1
ATOM 5361 C CA . SER B 1 306 ? -29.312 23.531 13.492 1 96.12 306 SER B CA 1
ATOM 5362 C C . SER B 1 306 ? -30.031 22.188 13.578 1 96.12 306 SER B C 1
ATOM 5364 O O . SER B 1 306 ? -30.609 21.719 12.594 1 96.12 306 SER B O 1
ATOM 5366 N N . LEU B 1 307 ? -29.875 21.578 14.711 1 95.06 307 LEU B N 1
ATOM 5367 C CA . LEU B 1 307 ? -30.609 20.359 15 1 95.06 307 LEU B CA 1
ATOM 5368 C C . LEU B 1 307 ? -31.625 20.578 16.109 1 95.06 307 LEU B C 1
ATOM 5370 O O . LEU B 1 307 ? -31.281 21.109 17.172 1 95.06 307 LEU B O 1
ATOM 5374 N N . ASP B 1 308 ? -32.844 20.234 15.828 1 92.88 308 ASP B N 1
ATOM 5375 C CA . ASP B 1 308 ? -33.844 20.203 16.891 1 92.88 308 ASP B CA 1
ATOM 5376 C C . ASP B 1 308 ? -33.719 18.922 17.734 1 92.88 308 ASP B C 1
ATOM 5378 O O . ASP B 1 308 ? -33.062 17.969 17.312 1 92.88 308 ASP B O 1
ATOM 5382 N N . PRO B 1 309 ? -34.25 19.047 18.984 1 90.5 309 PRO B N 1
ATOM 5383 C CA . PRO B 1 309 ? -34.281 17.797 19.75 1 90.5 309 PRO B CA 1
ATOM 5384 C C . PRO B 1 309 ? -34.875 16.625 18.984 1 90.5 309 PRO B C 1
ATOM 5386 O O . PRO B 1 309 ? -35.938 16.766 18.391 1 90.5 309 PRO B O 1
ATOM 5389 N N . GLY B 1 310 ? -34.094 15.539 18.859 1 88.44 310 GLY B N 1
ATOM 5390 C CA . GLY B 1 310 ? -34.562 14.344 18.188 1 88.44 310 GLY B CA 1
ATOM 5391 C C . GLY B 1 310 ? -34.094 14.227 16.75 1 88.44 310 GLY B C 1
ATOM 5392 O O . GLY B 1 310 ? -34.219 13.164 16.141 1 88.44 310 GLY B O 1
ATOM 5393 N N . ASP B 1 311 ? -33.5 15.289 16.219 1 92.31 311 ASP B N 1
ATOM 5394 C CA . ASP B 1 311 ? -33 15.273 14.852 1 92.31 311 ASP B CA 1
ATOM 5395 C C . ASP B 1 311 ? -31.766 14.398 14.727 1 92.31 311 ASP B C 1
ATOM 5397 O O . ASP B 1 311 ? -31.094 14.117 15.727 1 92.31 311 ASP B O 1
ATOM 5401 N N . ILE B 1 312 ? -31.547 13.922 13.531 1 94 312 ILE B N 1
ATOM 5402 C CA . ILE B 1 312 ? -30.344 13.148 13.219 1 94 312 ILE B CA 1
ATOM 5403 C C . ILE B 1 312 ? -29.656 13.742 12 1 94 312 ILE B C 1
ATOM 5405 O O . ILE B 1 312 ? -30.281 13.984 10.969 1 94 312 ILE B O 1
ATOM 5409 N N . LEU B 1 313 ? -28.406 14.102 12.164 1 96.12 313 LEU B N 1
ATOM 5410 C CA . LEU B 1 313 ? -27.578 14.43 11.008 1 96.12 313 LEU B CA 1
ATOM 5411 C C . LEU B 1 313 ? -26.797 13.211 10.531 1 96.12 313 LEU B C 1
ATOM 5413 O O . LEU B 1 313 ? -26.172 12.516 11.336 1 96.12 313 LEU B O 1
ATOM 5417 N N . PHE B 1 314 ? -26.891 12.922 9.211 1 96.25 314 PHE B N 1
ATOM 5418 C CA . PHE B 1 314 ? -26.297 11.711 8.641 1 96.25 314 PHE B CA 1
ATOM 5419 C C . PHE B 1 314 ? -25.422 12.055 7.441 1 96.25 314 PHE B C 1
ATOM 5421 O O . PHE B 1 314 ? -25.859 12.789 6.547 1 96.25 314 PHE B O 1
ATOM 5428 N N . LEU B 1 315 ? -24.141 11.586 7.461 1 96.06 315 LEU B N 1
ATOM 5429 C CA . LEU B 1 315 ? -23.188 11.641 6.352 1 96.06 315 LEU B CA 1
ATOM 5430 C C . LEU B 1 315 ? -22.719 10.242 5.977 1 96.06 315 LEU B C 1
ATOM 5432 O O . LEU B 1 315 ? -22.438 9.414 6.852 1 96.06 315 LEU B O 1
ATOM 5436 N N . ALA B 1 316 ? -22.656 10 4.688 1 95.94 316 ALA B N 1
ATOM 5437 C CA . ALA B 1 316 ? -22.156 8.695 4.258 1 95.94 316 ALA B CA 1
ATOM 5438 C C . ALA B 1 316 ? -21.359 8.812 2.963 1 95.94 316 ALA B C 1
ATOM 5440 O O . ALA B 1 316 ? -21.531 9.766 2.199 1 95.94 316 ALA B O 1
ATOM 5441 N N . SER B 1 317 ? -20.5 7.879 2.785 1 94.75 317 SER B N 1
ATOM 5442 C CA . SER B 1 317 ? -19.75 7.797 1.536 1 94.75 317 SER B CA 1
ATOM 5443 C C . SER B 1 317 ? -20.625 7.277 0.4 1 94.75 317 SER B C 1
ATOM 5445 O O . SER B 1 317 ? -21.734 6.812 0.633 1 94.75 317 SER B O 1
ATOM 5447 N N . ASP B 1 318 ? -20.078 7.367 -0.82 1 94 318 ASP B N 1
ATOM 5448 C CA . ASP B 1 318 ? -20.828 6.941 -1.996 1 94 318 ASP B CA 1
ATOM 5449 C C . ASP B 1 318 ? -21.078 5.434 -1.973 1 94 318 ASP B C 1
ATOM 5451 O O . ASP B 1 318 ? -22.047 4.949 -2.57 1 94 318 ASP B O 1
ATOM 5455 N N . GLY B 1 319 ? -20.297 4.707 -1.233 1 93.25 319 GLY B N 1
ATOM 5456 C CA . GLY B 1 319 ? -20.484 3.271 -1.123 1 93.25 319 GLY B CA 1
ATOM 5457 C C . GLY B 1 319 ? -21.828 2.889 -0.515 1 93.25 319 GLY B C 1
ATOM 5458 O O . GLY B 1 319 ? -22.359 1.819 -0.809 1 93.25 319 GLY B O 1
ATOM 5459 N N . VAL B 1 320 ? -22.359 3.729 0.335 1 94.94 320 VAL B N 1
ATOM 5460 C CA . VAL B 1 320 ? -23.672 3.49 0.919 1 94.94 320 VAL B CA 1
ATOM 5461 C C . VAL B 1 320 ? -24.75 3.695 -0.14 1 94.94 320 VAL B C 1
ATOM 5463 O O . VAL B 1 320 ? -25.609 2.832 -0.339 1 94.94 320 VAL B O 1
ATOM 5466 N N . TYR B 1 321 ? -24.641 4.723 -0.845 1 95.12 321 TYR B N 1
ATOM 5467 C CA . TYR B 1 321 ? -25.688 5.105 -1.8 1 95.12 321 TYR B CA 1
ATOM 5468 C C . TYR B 1 321 ? -25.641 4.219 -3.039 1 95.12 321 TYR B C 1
ATOM 5470 O O . TYR B 1 321 ? -26.672 3.92 -3.637 1 95.12 321 TYR B O 1
ATOM 5478 N N . GLU B 1 322 ? -24.484 3.76 -3.383 1 93.75 322 GLU B N 1
ATOM 5479 C CA . GLU B 1 322 ? -24.297 3.023 -4.629 1 93.75 322 GLU B CA 1
ATOM 5480 C C . GLU B 1 322 ? -24.406 1.519 -4.402 1 93.75 322 GLU B C 1
ATOM 5482 O O . GLU B 1 322 ? -24.375 0.737 -5.355 1 93.75 322 GLU B O 1
ATOM 5487 N N . ALA B 1 323 ? -24.516 1.134 -3.189 1 91.88 323 ALA B N 1
ATOM 5488 C CA . ALA B 1 323 ? -24.672 -0.292 -2.914 1 91.88 323 ALA B CA 1
ATOM 5489 C C . ALA B 1 323 ? -25.891 -0.862 -3.641 1 91.88 323 ALA B C 1
ATOM 5491 O O . ALA B 1 323 ? -27 -0.384 -3.457 1 91.88 323 ALA B O 1
ATOM 5492 N N . GLU B 1 324 ? -25.672 -1.913 -4.387 1 90.31 324 GLU B N 1
ATOM 5493 C CA . GLU B 1 324 ? -26.734 -2.463 -5.227 1 90.31 324 GLU B CA 1
ATOM 5494 C C . GLU B 1 324 ? -27.312 -3.73 -4.613 1 90.31 324 GLU B C 1
ATOM 5496 O O . GLU B 1 324 ? -26.641 -4.43 -3.855 1 90.31 324 GLU B O 1
ATOM 5501 N N . ASP B 1 325 ? -28.531 -3.971 -5.008 1 87.44 325 ASP B N 1
ATOM 5502 C CA . ASP B 1 325 ? -29.141 -5.254 -4.656 1 87.44 325 ASP B CA 1
ATOM 5503 C C . ASP B 1 325 ? -28.875 -6.297 -5.742 1 87.44 325 ASP B C 1
ATOM 5505 O O . ASP B 1 325 ? -28.062 -6.082 -6.633 1 87.44 325 ASP B O 1
ATOM 5509 N N . ALA B 1 326 ? -29.516 -7.418 -5.602 1 79.25 326 ALA B N 1
ATOM 5510 C CA . ALA B 1 326 ? -29.312 -8.547 -6.512 1 79.25 326 ALA B CA 1
ATOM 5511 C C . ALA B 1 326 ? -29.688 -8.164 -7.941 1 79.25 326 ALA B C 1
ATOM 5513 O O . ALA B 1 326 ? -29.156 -8.742 -8.898 1 79.25 326 ALA B O 1
ATOM 5514 N N . ASN B 1 327 ? -30.531 -7.105 -8.086 1 86.44 327 ASN B N 1
ATOM 5515 C CA . ASN B 1 327 ? -31 -6.68 -9.398 1 86.44 327 ASN B CA 1
ATOM 5516 C C . ASN B 1 327 ? -30.219 -5.465 -9.906 1 86.44 327 ASN B C 1
ATOM 5518 O O . ASN B 1 327 ? -30.562 -4.891 -10.938 1 86.44 327 ASN B O 1
ATOM 5522 N N . GLY B 1 328 ? -29.344 -5.027 -9.195 1 88.19 328 GLY B N 1
ATOM 5523 C CA . GLY B 1 328 ? -28.531 -3.898 -9.617 1 88.19 328 GLY B CA 1
ATOM 5524 C C . GLY B 1 328 ? -29.125 -2.559 -9.219 1 88.19 328 GLY B C 1
ATOM 5525 O O . GLY B 1 328 ? -28.688 -1.515 -9.711 1 88.19 328 GLY B O 1
ATOM 5526 N N . ILE B 1 329 ? -30.188 -2.594 -8.414 1 92.06 329 ILE B N 1
ATOM 5527 C CA . ILE B 1 329 ? -30.797 -1.347 -7.98 1 92.06 329 ILE B CA 1
ATOM 5528 C C . ILE B 1 329 ? -30.016 -0.756 -6.816 1 92.06 329 ILE B C 1
ATOM 5530 O O . ILE B 1 329 ? -29.875 -1.388 -5.766 1 92.06 329 ILE B O 1
ATOM 5534 N N . PRO B 1 330 ? -29.562 0.459 -6.957 1 94.69 330 PRO B N 1
ATOM 5535 C CA . PRO B 1 330 ? -28.75 1.067 -5.891 1 94.69 330 PRO B CA 1
ATOM 5536 C C . PRO B 1 330 ? -29.594 1.438 -4.664 1 94.69 330 PRO B C 1
ATOM 5538 O O . PRO B 1 330 ? -30.812 1.589 -4.762 1 94.69 330 PRO B O 1
ATOM 5541 N N . PHE B 1 331 ? -28.969 1.565 -3.482 1 94.69 331 PHE B N 1
ATOM 5542 C CA . PHE B 1 331 ? -29.594 1.89 -2.207 1 94.69 331 PHE B CA 1
ATOM 5543 C C . PHE B 1 331 ? -30.156 3.311 -2.221 1 94.69 331 PHE B C 1
ATOM 5545 O O . PHE B 1 331 ? -31.297 3.541 -1.85 1 94.69 331 PHE B O 1
ATOM 5552 N N . GLU B 1 332 ? -29.391 4.273 -2.705 1 94.5 332 GLU B N 1
ATOM 5553 C CA . GLU B 1 332 ? -29.719 5.68 -2.916 1 94.5 332 GLU B CA 1
ATOM 5554 C C . GLU B 1 332 ? -30.359 6.285 -1.672 1 94.5 332 GLU B C 1
ATOM 5556 O O . GLU B 1 332 ? -30.297 5.703 -0.587 1 94.5 332 GLU B O 1
ATOM 5561 N N . ILE B 1 333 ? -30.828 7.473 -1.79 1 93.38 333 ILE B N 1
ATOM 5562 C CA . ILE B 1 333 ? -31.391 8.211 -0.666 1 93.38 333 ILE B CA 1
ATOM 5563 C C . ILE B 1 333 ? -32.625 7.5 -0.149 1 93.38 333 ILE B C 1
ATOM 5565 O O . ILE B 1 333 ? -32.906 7.5 1.055 1 93.38 333 ILE B O 1
ATOM 5569 N N . GLU B 1 334 ? -33.281 6.805 -1.02 1 93.5 334 GLU B N 1
ATOM 5570 C CA . GLU B 1 334 ? -34.5 6.082 -0.637 1 93.5 334 GLU B CA 1
ATOM 5571 C C . GLU B 1 334 ? -34.188 4.977 0.365 1 93.5 334 GLU B C 1
ATOM 5573 O O . GLU B 1 334 ? -34.906 4.801 1.35 1 93.5 334 GLU B O 1
ATOM 5578 N N . GLY B 1 335 ? -33.156 4.23 0.043 1 94.06 335 GLY B N 1
ATOM 5579 C CA . GLY B 1 335 ? -32.75 3.188 0.968 1 94.06 335 GLY B CA 1
ATOM 5580 C C . GLY B 1 335 ? -32.344 3.725 2.328 1 94.06 335 GLY B C 1
ATOM 5581 O O . GLY B 1 335 ? -32.719 3.154 3.359 1 94.06 335 GLY B O 1
ATOM 5582 N N . VAL B 1 336 ? -31.656 4.871 2.328 1 94.88 336 VAL B N 1
ATOM 5583 C CA . VAL B 1 336 ? -31.219 5.5 3.57 1 94.88 336 VAL B CA 1
ATOM 5584 C C . VAL B 1 336 ? -32.438 5.977 4.363 1 94.88 336 VAL B C 1
ATOM 5586 O O . VAL B 1 336 ? -32.5 5.789 5.578 1 94.88 336 VAL B O 1
ATOM 5589 N N . THR B 1 337 ? -33.375 6.559 3.654 1 92.62 337 THR B N 1
ATOM 5590 C CA . THR B 1 337 ? -34.594 7.039 4.289 1 92.62 337 THR B CA 1
ATOM 5591 C C . THR B 1 337 ? -35.375 5.887 4.926 1 92.62 337 THR B C 1
ATOM 5593 O O . THR B 1 337 ? -35.844 6 6.059 1 92.62 337 THR B O 1
ATOM 5596 N N . ALA B 1 338 ? -35.438 4.793 4.223 1 91.69 338 ALA B N 1
ATOM 5597 C CA . ALA B 1 338 ? -36.125 3.613 4.738 1 91.69 338 ALA B CA 1
ATOM 5598 C C . ALA B 1 338 ? -35.438 3.07 5.984 1 91.69 338 ALA B C 1
ATOM 5600 O O . ALA B 1 338 ? -36.094 2.594 6.914 1 91.69 338 ALA B O 1
ATOM 5601 N N . PHE B 1 339 ? -34.156 3.123 5.988 1 92.5 339 PHE B N 1
ATOM 5602 C CA . PHE B 1 339 ? -33.375 2.629 7.117 1 92.5 339 PHE B CA 1
ATOM 5603 C C . PHE B 1 339 ? -33.688 3.422 8.383 1 92.5 339 PHE B C 1
ATOM 5605 O O . PHE B 1 339 ? -33.781 2.854 9.469 1 92.5 339 PHE B O 1
ATOM 5612 N N . PHE B 1 340 ? -33.938 4.723 8.227 1 90.94 340 PHE B N 1
ATOM 5613 C CA . PHE B 1 340 ? -34.125 5.586 9.383 1 90.94 340 PHE B CA 1
ATOM 5614 C C . PHE B 1 340 ? -35.594 5.723 9.711 1 90.94 340 PHE B C 1
ATOM 5616 O O . PHE B 1 340 ? -35.969 6.355 10.703 1 90.94 340 PHE B O 1
ATOM 5623 N N . ALA B 1 341 ? -36.469 5.172 8.93 1 83.19 341 ALA B N 1
ATOM 5624 C CA . ALA B 1 341 ? -37.906 5.371 9.062 1 83.19 341 ALA B CA 1
ATOM 5625 C C . ALA B 1 341 ? -38.406 4.996 10.461 1 83.19 341 ALA B C 1
ATOM 5627 O O . ALA B 1 341 ? -39.219 5.707 11.062 1 83.19 341 ALA B O 1
ATOM 5628 N N . ASP B 1 342 ? -37.875 3.883 10.945 1 76.69 342 ASP B N 1
ATOM 5629 C CA . ASP B 1 342 ? -38.344 3.432 12.258 1 76.69 342 ASP B CA 1
ATOM 5630 C C . ASP B 1 342 ? -37.281 3.643 13.32 1 76.69 342 ASP B C 1
ATOM 5632 O O . ASP B 1 342 ? -37.25 2.93 14.328 1 76.69 342 ASP B O 1
ATOM 5636 N N . TRP B 1 343 ? -36.469 4.66 13.016 1 79.94 343 TRP B N 1
ATOM 5637 C CA . TRP B 1 343 ? -35.375 4.891 13.93 1 79.94 343 TRP B CA 1
ATOM 5638 C C . TRP B 1 343 ? -35.844 5.574 15.211 1 79.94 343 TRP B C 1
ATOM 5640 O O . TRP B 1 343 ? -36.562 6.586 15.156 1 79.94 343 TRP B O 1
ATOM 5650 N N . ILE B 1 344 ? -35.719 4.926 16.297 1 66.5 344 ILE B N 1
ATOM 5651 C CA . ILE B 1 344 ? -36 5.523 17.609 1 66.5 344 ILE B CA 1
ATOM 5652 C C . ILE B 1 344 ? -34.688 5.742 18.359 1 66.5 344 ILE B C 1
ATOM 5654 O O . ILE B 1 344 ? -33.938 4.797 18.578 1 66.5 344 ILE B O 1
ATOM 5658 N N . THR B 1 345 ? -34.531 7.07 18.688 1 62.66 345 THR B N 1
ATOM 5659 C CA . THR B 1 345 ? -33.344 7.484 19.438 1 62.66 345 THR B CA 1
ATOM 5660 C C . THR B 1 345 ? -33.25 6.75 20.781 1 62.66 345 THR B C 1
ATOM 5662 O O . THR B 1 345 ? -34.281 6.406 21.359 1 62.66 345 THR B O 1
ATOM 5665 N N . GLU B 1 346 ? -32.469 5.801 21.062 1 58.72 346 GLU B N 1
ATOM 5666 C CA . GLU B 1 346 ? -32.25 5.086 22.312 1 58.72 346 GLU B CA 1
ATOM 5667 C C . GLU B 1 346 ? -32.344 3.576 22.109 1 58.72 346 GLU B C 1
ATOM 5669 O O . GLU B 1 346 ? -32.062 2.801 23.031 1 58.72 346 GLU B O 1
ATOM 5674 N N . GLU B 1 347 ? -32.812 3.395 20.984 1 61.59 347 GLU B N 1
ATOM 5675 C CA . GLU B 1 347 ? -32.844 1.957 20.734 1 61.59 347 GLU B CA 1
ATOM 5676 C C . GLU B 1 347 ? -31.453 1.418 20.422 1 61.59 347 GLU B C 1
ATOM 5678 O O . GLU B 1 347 ? -30.547 2.182 20.094 1 61.59 347 GLU B O 1
ATOM 5683 N N . GLU B 1 348 ? -31.297 0.22 20.609 1 66 348 GLU B N 1
ATOM 5684 C CA . GLU B 1 348 ? -30.047 -0.527 20.438 1 66 348 GLU B CA 1
ATOM 5685 C C . GLU B 1 348 ? -29.594 -0.515 18.984 1 66 348 GLU B C 1
ATOM 5687 O O . GLU B 1 348 ? -28.531 -1.051 18.656 1 66 348 GLU B O 1
ATOM 5692 N N . ARG B 1 349 ? -30.266 0.365 18.203 1 70.38 349 ARG B N 1
ATOM 5693 C CA . ARG B 1 349 ? -29.828 0.412 16.812 1 70.38 349 ARG B CA 1
ATOM 5694 C C . ARG B 1 349 ? -28.562 1.256 16.656 1 70.38 349 ARG B C 1
ATOM 5696 O O . ARG B 1 349 ? -28.391 2.26 17.359 1 70.38 349 ARG B O 1
ATOM 5703 N N . ASN B 1 350 ? -27.641 0.694 15.812 1 84.62 350 ASN B N 1
ATOM 5704 C CA . ASN B 1 350 ? -26.406 1.408 15.562 1 84.62 350 ASN B CA 1
ATOM 5705 C C . ASN B 1 350 ? -26.031 1.379 14.078 1 84.62 350 ASN B C 1
ATOM 5707 O O . ASN B 1 350 ? -26.734 0.768 13.273 1 84.62 350 ASN B O 1
ATOM 5711 N N . LEU B 1 351 ? -25.188 2.125 13.664 1 90.19 351 LEU B N 1
ATOM 5712 C CA . LEU B 1 351 ? -24.766 2.266 12.273 1 90.19 351 LEU B CA 1
ATOM 5713 C C . LEU B 1 351 ? -24.297 0.932 11.711 1 90.19 351 LEU B C 1
ATOM 5715 O O . LEU B 1 351 ? -24.281 0.736 10.492 1 90.19 351 LEU B O 1
ATOM 5719 N N . GLU B 1 352 ? -23.906 0.038 12.57 1 89.38 352 GLU B N 1
ATOM 5720 C CA . GLU B 1 352 ? -23.516 -1.293 12.117 1 89.38 352 GLU B CA 1
ATOM 5721 C C . GLU B 1 352 ? -24.688 -2.016 11.453 1 89.38 352 GLU B C 1
ATOM 5723 O O . GLU B 1 352 ? -24.5 -2.818 10.539 1 89.38 352 GLU B O 1
ATOM 5728 N N . ASP B 1 353 ? -25.891 -1.676 11.883 1 91.06 353 ASP B N 1
ATOM 5729 C CA . ASP B 1 353 ? -27.078 -2.252 11.273 1 91.06 353 ASP B CA 1
ATOM 5730 C C . ASP B 1 353 ? -27.203 -1.833 9.812 1 91.06 353 ASP B C 1
ATOM 5732 O O . ASP B 1 353 ? -27.719 -2.594 8.984 1 91.06 353 ASP B O 1
ATOM 5736 N N . LEU B 1 354 ? -26.828 -0.625 9.562 1 92.31 354 LEU B N 1
ATOM 5737 C CA . LEU B 1 354 ? -26.844 -0.158 8.18 1 92.31 354 LEU B CA 1
ATOM 5738 C C . LEU B 1 354 ? -25.953 -1.042 7.305 1 92.31 354 LEU B C 1
ATOM 5740 O O . LEU B 1 354 ? -26.359 -1.435 6.207 1 92.31 354 LEU B O 1
ATOM 5744 N N . TYR B 1 355 ? -24.797 -1.355 7.773 1 90.5 355 TYR B N 1
ATOM 5745 C CA . TYR B 1 355 ? -23.859 -2.201 7.035 1 90.5 355 TYR B CA 1
ATOM 5746 C C . TYR B 1 355 ? -24.469 -3.572 6.762 1 90.5 355 TYR B C 1
ATOM 5748 O O . TYR B 1 355 ? -24.328 -4.109 5.66 1 90.5 355 TYR B O 1
ATOM 5756 N N . GLN B 1 356 ? -25.156 -4.055 7.734 1 87.88 356 GLN B N 1
ATOM 5757 C CA . GLN B 1 356 ? -25.797 -5.355 7.586 1 87.88 356 GLN B CA 1
ATOM 5758 C C . GLN B 1 356 ? -26.906 -5.309 6.539 1 87.88 356 GLN B C 1
ATOM 5760 O O . GLN B 1 356 ? -27.062 -6.25 5.758 1 87.88 356 GLN B O 1
ATOM 5765 N N . VAL B 1 357 ? -27.594 -4.242 6.57 1 90.19 357 VAL B N 1
ATOM 5766 C CA . VAL B 1 357 ? -28.656 -4.062 5.586 1 90.19 357 VAL B CA 1
ATOM 5767 C C . VAL B 1 357 ? -28.062 -4.023 4.18 1 90.19 357 VAL B C 1
ATOM 5769 O O . VAL B 1 357 ? -28.562 -4.676 3.266 1 90.19 357 VAL B O 1
ATOM 5772 N N . LEU B 1 358 ? -27 -3.283 4 1 91.25 358 LEU B N 1
ATOM 5773 C CA . LEU B 1 358 ? -26.344 -3.156 2.699 1 91.25 358 LEU B CA 1
ATOM 5774 C C . LEU B 1 358 ? -25.828 -4.508 2.217 1 91.25 358 LEU B C 1
ATOM 5776 O O . LEU B 1 358 ? -26 -4.863 1.049 1 91.25 358 LEU B O 1
ATOM 5780 N N . LYS B 1 359 ? -25.234 -5.262 3.062 1 83.88 359 LYS B N 1
ATOM 5781 C CA . LYS B 1 359 ? -24.672 -6.559 2.723 1 83.88 359 LYS B CA 1
ATOM 5782 C C . LYS B 1 359 ? -25.766 -7.559 2.346 1 83.88 359 LYS B C 1
ATOM 5784 O O . LYS B 1 359 ? -25.562 -8.398 1.469 1 83.88 359 LYS B O 1
ATOM 5789 N N . SER B 1 360 ? -26.844 -7.465 3.043 1 83.56 360 SER B N 1
ATOM 5790 C CA . SER B 1 360 ? -27.922 -8.422 2.867 1 83.56 360 SER B CA 1
ATOM 5791 C C . SER B 1 360 ? -28.641 -8.211 1.54 1 83.56 360 SER B C 1
ATOM 5793 O O . SER B 1 360 ? -29.375 -9.094 1.069 1 83.56 360 SER B O 1
ATOM 5795 N N . ARG B 1 361 ? -28.438 -7.094 0.973 1 83.44 361 ARG B N 1
ATOM 5796 C CA . ARG B 1 361 ? -29.125 -6.77 -0.275 1 83.44 361 ARG B CA 1
ATOM 5797 C C . ARG B 1 361 ? -28.547 -7.574 -1.438 1 83.44 361 ARG B C 1
ATOM 5799 O O . ARG B 1 361 ? -29.203 -7.742 -2.467 1 83.44 361 ARG B O 1
ATOM 5806 N N . ASN B 1 362 ? -27.281 -7.902 -1.355 1 72.06 362 ASN B N 1
ATOM 5807 C CA . ASN B 1 362 ? -26.625 -8.68 -2.396 1 72.06 362 ASN B CA 1
ATOM 5808 C C . ASN B 1 362 ? -26.328 -10.102 -1.935 1 72.06 362 ASN B C 1
ATOM 5810 O O . ASN B 1 362 ? -25.781 -10.305 -0.853 1 72.06 362 ASN B O 1
ATOM 5814 N N . PRO B 1 363 ? -26.875 -11.016 -2.738 1 60.62 363 PRO B N 1
ATOM 5815 C CA . PRO B 1 363 ? -26.672 -12.414 -2.354 1 60.62 363 PRO B CA 1
ATOM 5816 C C . PRO B 1 363 ? -25.203 -12.742 -2.098 1 60.62 363 PRO B C 1
ATOM 5818 O O . PRO B 1 363 ? -24.891 -13.602 -1.271 1 60.62 363 PRO B O 1
ATOM 5821 N N . LEU B 1 364 ? -24.328 -12.031 -2.924 1 59.59 364 LEU B N 1
ATOM 5822 C CA . LEU B 1 364 ? -22.906 -12.328 -2.732 1 59.59 364 LEU B CA 1
ATOM 5823 C C . LEU B 1 364 ? -22.328 -11.469 -1.612 1 59.59 364 LEU B C 1
ATOM 5825 O O . LEU B 1 364 ? -21.172 -11.648 -1.229 1 59.59 364 LEU B O 1
ATOM 5829 N N . GLY B 1 365 ? -23.25 -10.734 -0.995 1 61.09 365 GLY B N 1
ATOM 5830 C CA . GLY B 1 365 ? -22.812 -9.859 0.086 1 61.09 365 GLY B CA 1
ATOM 5831 C C . GLY B 1 365 ? -21.641 -8.969 -0.299 1 61.09 365 GLY B C 1
ATOM 5832 O O . GLY B 1 365 ? -20.922 -8.469 0.568 1 61.09 365 GLY B O 1
ATOM 5833 N N . GLN B 1 366 ? -21.375 -8.828 -1.588 1 67.62 366 GLN B N 1
ATOM 5834 C CA . GLN B 1 366 ? -20.203 -8.07 -2.025 1 67.62 366 GLN B CA 1
ATOM 5835 C C . GLN B 1 366 ? -20.562 -6.609 -2.273 1 67.62 366 GLN B C 1
ATOM 5837 O O . GLN B 1 366 ? -21.484 -6.305 -3.033 1 67.62 366 GLN B O 1
ATOM 5842 N N . LEU B 1 367 ? -20.031 -5.809 -1.467 1 79.38 367 LEU B N 1
ATOM 5843 C CA . LEU B 1 367 ? -20.141 -4.371 -1.704 1 79.38 367 LEU B CA 1
ATOM 5844 C C . LEU B 1 367 ? -19.109 -3.914 -2.742 1 79.38 367 LEU B C 1
ATOM 5846 O O . LEU B 1 367 ? -18.094 -4.574 -2.949 1 79.38 367 LEU B O 1
ATOM 5850 N N . ALA B 1 368 ? -19.469 -2.947 -3.486 1 77.12 368 ALA B N 1
ATOM 5851 C CA . ALA B 1 368 ? -18.656 -2.494 -4.613 1 77.12 368 ALA B CA 1
ATOM 5852 C C . ALA B 1 368 ? -17.625 -1.466 -4.168 1 77.12 368 ALA B C 1
ATOM 5854 O O . ALA B 1 368 ? -16.672 -1.18 -4.895 1 77.12 368 ALA B O 1
ATOM 5855 N N . ASP B 1 369 ? -17.875 -0.928 -2.959 1 87.75 369 ASP B N 1
ATOM 5856 C CA . ASP B 1 369 ? -16.984 0.139 -2.502 1 87.75 369 ASP B CA 1
ATOM 5857 C C . ASP B 1 369 ? -16.891 0.167 -0.978 1 87.75 369 ASP B C 1
ATOM 5859 O O . ASP B 1 369 ? -17.625 -0.556 -0.296 1 87.75 369 ASP B O 1
ATOM 5863 N N . ASP B 1 370 ? -16.016 1.034 -0.512 1 90 370 ASP B N 1
ATOM 5864 C CA . ASP B 1 370 ? -15.953 1.258 0.929 1 90 370 ASP B CA 1
ATOM 5865 C C . ASP B 1 370 ? -17.297 1.774 1.462 1 90 370 ASP B C 1
ATOM 5867 O O . ASP B 1 370 ? -18.031 2.445 0.743 1 90 370 ASP B O 1
ATOM 5871 N N . VAL B 1 371 ? -17.531 1.438 2.666 1 91.75 371 VAL B N 1
ATOM 5872 C CA . VAL B 1 371 ? -18.734 1.947 3.326 1 91.75 371 VAL B CA 1
ATOM 5873 C C . VAL B 1 371 ? -18.344 2.703 4.594 1 91.75 371 VAL B C 1
ATOM 5875 O O . VAL B 1 371 ? -17.719 2.137 5.492 1 91.75 371 VAL B O 1
ATOM 5878 N N . SER B 1 372 ? -18.609 3.932 4.648 1 93.44 372 SER B N 1
ATOM 5879 C CA . SER B 1 372 ? -18.406 4.742 5.844 1 93.44 372 SER B CA 1
ATOM 5880 C C . SER B 1 372 ? -19.594 5.68 6.078 1 93.44 372 SER B C 1
ATOM 5882 O O . SER B 1 372 ? -20.312 6.035 5.141 1 93.44 372 SER B O 1
ATOM 5884 N N . ALA B 1 373 ? -19.797 6.023 7.34 1 95.25 373 ALA B N 1
ATOM 5885 C CA . ALA B 1 373 ? -20.906 6.914 7.699 1 95.25 373 ALA B CA 1
ATOM 5886 C C . ALA B 1 373 ? -20.641 7.602 9.039 1 95.25 373 ALA B C 1
ATOM 5888 O O . ALA B 1 373 ? -19.828 7.129 9.836 1 95.25 373 ALA B O 1
ATOM 5889 N N . LEU B 1 374 ? -21.234 8.68 9.211 1 95.75 374 LEU B N 1
ATOM 5890 C CA . LEU B 1 374 ? -21.219 9.484 10.422 1 95.75 374 LEU B CA 1
ATOM 5891 C C . LEU B 1 374 ? -22.641 9.898 10.812 1 95.75 374 LEU B C 1
ATOM 5893 O O . LEU B 1 374 ? -23.422 10.32 9.961 1 95.75 374 LEU B O 1
ATOM 5897 N N . MET B 1 375 ? -22.969 9.68 12.055 1 95.38 375 MET B N 1
ATOM 5898 C CA . MET B 1 375 ? -24.297 10.023 12.555 1 95.38 375 MET B CA 1
ATOM 5899 C C . MET B 1 375 ? -24.188 10.867 13.82 1 95.38 375 MET B C 1
ATOM 5901 O O . MET B 1 375 ? -23.453 10.523 14.75 1 95.38 375 MET B O 1
ATOM 5905 N N . ILE B 1 376 ? -24.859 11.992 13.852 1 95.19 376 ILE B N 1
ATOM 5906 C CA . ILE B 1 376 ? -24.984 12.859 15.016 1 95.19 376 ILE B CA 1
ATOM 5907 C C . ILE B 1 376 ? -26.453 12.93 15.445 1 95.19 376 ILE B C 1
ATOM 5909 O O . ILE B 1 376 ? -27.297 13.477 14.727 1 95.19 376 ILE B O 1
ATOM 5913 N N . GLU B 1 377 ? -26.719 12.414 16.609 1 93.44 377 GLU B N 1
ATOM 5914 C CA . GLU B 1 377 ? -28.078 12.398 17.141 1 93.44 377 GLU B CA 1
ATOM 5915 C C . GLU B 1 377 ? -28.266 13.477 18.203 1 93.44 377 GLU B C 1
ATOM 5917 O O . GLU B 1 377 ? -27.484 13.578 19.141 1 93.44 377 GLU B O 1
ATOM 5922 N N . SER B 1 378 ? -29.281 14.25 18 1 92.5 378 SER B N 1
ATOM 5923 C CA . SER B 1 378 ? -29.672 15.219 19.016 1 92.5 378 SER B CA 1
ATOM 5924 C C . SER B 1 378 ? -30.594 14.594 20.047 1 92.5 378 SER B C 1
ATOM 5926 O O . SER B 1 378 ? -31.562 13.922 19.703 1 92.5 378 SER B O 1
ATOM 5928 N N . ASP B 1 379 ? -30.203 14.75 21.328 1 86.31 379 ASP B N 1
ATOM 5929 C CA . ASP B 1 379 ? -31.047 14.164 22.359 1 86.31 379 ASP B CA 1
ATOM 5930 C C . ASP B 1 379 ? -32.406 14.844 22.406 1 86.31 379 ASP B C 1
ATOM 5932 O O . ASP B 1 379 ? -32.656 15.805 21.672 1 86.31 379 ASP B O 1
ATOM 5936 N N . ASN B 1 380 ? -33.344 14.258 23.219 1 79.12 380 ASN B N 1
ATOM 5937 C CA . ASN B 1 380 ? -34.719 14.758 23.266 1 79.12 380 ASN B CA 1
ATOM 5938 C C . ASN B 1 380 ? -34.875 15.844 24.328 1 79.12 380 ASN B C 1
ATOM 5940 O O . ASN B 1 380 ? -36 16.25 24.625 1 79.12 380 ASN B O 1
ATOM 5944 N N . ILE B 1 381 ? -33.719 16.266 24.875 1 71 381 ILE B N 1
ATOM 5945 C CA . ILE B 1 381 ? -33.812 17.234 25.969 1 71 381 ILE B CA 1
ATOM 5946 C C . ILE B 1 381 ? -34 18.641 25.406 1 71 381 ILE B C 1
ATOM 5948 O O . ILE B 1 381 ? -33.219 19.109 24.594 1 71 381 ILE B O 1
ATOM 5952 N N . GLU B 1 382 ? -35.219 19.266 25.672 1 64.38 382 GLU B N 1
ATOM 5953 C CA . GLU B 1 382 ? -35.5 20.625 25.25 1 64.38 382 GLU B CA 1
ATOM 5954 C C . GLU B 1 382 ? -34.656 21.641 26 1 64.38 382 GLU B C 1
ATOM 5956 O O . GLU B 1 382 ? -34.312 21.422 27.172 1 64.38 382 GLU B O 1
ATOM 5961 N N . GLY B 1 383 ? -33.594 22.234 25.438 1 50.09 383 GLY B N 1
ATOM 5962 C CA . GLY B 1 383 ? -32.781 23.266 26.062 1 50.09 383 GLY B CA 1
ATOM 5963 C C . GLY B 1 383 ? -33.531 24.094 27.078 1 50.09 383 GLY B C 1
ATOM 5964 O O . GLY B 1 383 ? -34.688 24.469 26.828 1 50.09 383 GLY B O 1
ATOM 5965 N N . LEU B 1 384 ? -33.25 23.922 28.406 1 41.09 384 LEU B N 1
ATOM 5966 C CA . LEU B 1 384 ? -33.75 24.922 29.344 1 41.09 384 LEU B CA 1
ATOM 5967 C C . LEU B 1 384 ? -33.156 26.297 29.016 1 41.09 384 LEU B C 1
ATOM 5969 O O . LEU B 1 384 ? -32 26.406 28.625 1 41.09 384 LEU B O 1
#

pLDDT: mean 86.09, std 11.25, range [33.88, 98.19]

Radius of gyration: 29.73 Å; Cα contacts (8 Å, |Δi|>4): 1846; chains: 2; bounding box: 90×83×60 Å

Solvent-accessible surface area (backbone atoms only — not comparable to full-atom values): 39130 Å² total; per-residue (Å²): 128,61,65,22,63,53,62,57,53,66,71,59,39,52,52,57,53,51,58,49,44,38,83,47,18,38,35,30,27,35,78,84,30,31,28,41,38,53,26,54,30,30,20,67,72,33,57,50,50,31,70,68,48,34,67,37,60,72,34,59,84,34,75,74,27,34,17,38,92,87,64,47,70,38,38,42,89,93,54,11,65,49,53,43,6,49,73,68,68,39,67,47,66,53,91,56,62,33,28,34,48,24,68,87,68,46,76,44,42,21,46,40,32,27,19,43,33,56,32,95,86,65,46,72,53,13,23,38,41,36,34,36,86,30,55,71,64,48,52,42,43,48,52,45,27,52,39,53,51,58,51,34,40,79,65,66,47,74,47,79,46,30,39,39,42,50,36,80,45,48,63,52,79,29,28,14,62,38,41,36,62,48,74,45,96,88,60,35,38,38,34,38,41,34,39,26,53,73,57,40,64,44,2,28,46,50,26,48,53,45,52,53,38,54,61,55,30,56,78,78,42,79,46,36,19,58,31,50,36,49,34,29,52,51,42,42,71,53,44,72,49,83,92,54,40,30,23,26,33,31,38,30,27,39,32,80,74,33,34,35,35,36,18,34,20,50,32,63,56,35,31,36,27,40,66,51,97,88,34,53,45,78,42,76,50,81,51,87,33,67,37,34,52,74,53,86,86,53,80,51,57,66,43,77,50,72,55,54,63,52,15,32,40,39,39,44,40,64,31,53,35,58,32,37,31,79,84,64,51,52,33,38,71,64,44,54,49,59,66,43,46,79,62,54,90,89,46,93,74,52,64,65,54,53,54,51,52,57,32,67,40,16,89,74,44,67,65,90,40,38,34,37,33,39,38,42,34,32,40,76,67,73,83,130,126,63,68,22,62,52,61,56,51,66,71,59,37,53,53,57,53,51,58,50,44,38,83,47,19,38,36,30,28,36,78,86,29,31,28,40,37,51,26,55,29,31,21,66,74,32,58,50,51,30,71,69,49,35,68,38,59,72,34,60,83,33,77,74,27,34,16,38,91,87,64,48,71,38,37,43,88,92,56,10,65,52,54,43,7,49,72,68,68,41,64,45,65,54,92,54,62,32,29,35,48,25,69,87,67,48,78,43,42,22,44,39,32,26,18,45,32,54,30,95,87,64,47,73,54,14,25,38,40,36,36,35,87,31,55,70,63,48,52,42,42,47,51,45,27,51,37,52,51,58,50,34,40,79,67,65,49,74,48,80,44,30,39,38,40,53,37,79,44,48,63,51,78,28,29,15,61,38,40,37,61,49,74,46,96,87,60,33,36,39,35,38,41,33,39,26,53,75,58,41,64,42,3,26,46,49,26,49,52,46,52,53,38,53,60,55,29,57,76,77,42,80,45,36,19,58,32,50,36,48,35,29,53,52,42,42,72,54,44,72,49,83,94,54,38,32,24,25,34,29,38,30,27,39,32,80,75,33,34,33,35,36,18,35,20,51,31,62,56,36,31,37,27,38,66,51,97,88,34,54,45,78,43,76,50,81,52,88,36,66,36,34,53,72,54,87,86,52,79,53,59,66,43,79,51,72,54,53,63,52,15,33,41,39,38,43,40,63,31,53,35,59,32,37,32,77,82,63,51,53,32,37,70,64,44,54,50,59,66,44,46,80,62,53,95,83,47,92,76,53,64,66,53,54,55,50,53,56,33,67,40,16,88,74,45,66,65,90,39,38,33,37,31,41,37,41,34,30,41,76,67,74,82,129

InterPro domains:
  IPR000014 PAS domain [PS50112] (11-55)
  IPR000014 PAS domain [SM00091] (13-78)
  IPR000014 PAS domain [TIGR00229] (17-58)
  IPR000014 PAS domain [cd00130] (22-134)
  IPR000700 PAS-associated, C-terminal [PS50113] (93-146)
  IPR001932 PPM-type phosphatase-like domain [PF07228] (189-377)
  IPR001932 PPM-type phosphatase-like domain [SM00331] (159-378)
  IPR013656 PAS fold 4 [PF08448] (19-138)
  IPR035965 PAS domain superfamily [SSF55785] (17-132)
  IPR036457 PPM-type phosphatase-like domain superfamily [G3DSA:3.60.40.10] (137-378)
  IPR036457 PPM-type phosphatase-like domain superfamily [SSF81606] (188-376)
  IPR052016 Bacterial Sigma Factor Regulator [PTHR43156] (140-377)